Protein AF-0000000084575845 (afdb_homodimer)

Nearest PDB structures (foldseek):
  2ps7-assembly1_A  TM=8.280E-01  e=5.447E-09  Fusarium sporotrichioides
  2ps6-assembly1_B  TM=8.297E-01  e=8.644E-09  Fusarium sporotrichioides
  1kiz-assembly1_B  TM=8.311E-01  e=9.401E-09  Fusarium sporotrichioides
  3g4d-assembly2_B  TM=6.596E-01  e=9.038E-02  Gossypium arboreum
  6a1i-assembly1_A  TM=6.241E-01  e=1.212E-01  Santalum album

Radius of gyration: 26.0 Å; Cα contacts (8 Å, |Δi|>4): 800; chains: 2; bounding box: 95×73×71 Å

Structure (mmCIF, N/CA/C/O backbone):
data_AF-0000000084575845-model_v1
#
loop_
_entity.id
_entity.type
_entity.pdbx_description
1 polymer 'Terpene synthase'
#
loop_
_atom_site.group_PDB
_atom_site.id
_atom_site.type_symbol
_atom_site.label_atom_id
_atom_site.label_alt_id
_atom_site.label_comp_id
_atom_site.label_asym_id
_atom_site.label_entity_id
_atom_site.label_seq_id
_atom_site.pdbx_PDB_ins_code
_atom_site.Cartn_x
_atom_site.Cartn_y
_atom_site.Cartn_z
_atom_site.occupancy
_atom_site.B_iso_or_equiv
_atom_site.auth_seq_id
_atom_site.auth_comp_id
_atom_site.auth_asym_id
_atom_site.auth_atom_id
_atom_site.pdbx_PDB_model_num
ATOM 1 N N . MET A 1 1 ? -51.906 19.625 -26.125 1 21.27 1 MET A N 1
ATOM 2 C CA . MET A 1 1 ? -51.688 18.188 -26.094 1 21.27 1 MET A CA 1
ATOM 3 C C . MET A 1 1 ? -50.219 17.859 -26.172 1 21.27 1 MET A C 1
ATOM 5 O O . MET A 1 1 ? -49.625 17.891 -27.25 1 21.27 1 MET A O 1
ATOM 9 N N . LEU A 1 2 ? -49.375 18.266 -25.312 1 26.91 2 LEU A N 1
ATOM 10 C CA . LEU A 1 2 ? -47.906 18.25 -25.359 1 26.91 2 LEU A CA 1
ATOM 11 C C . LEU A 1 2 ? -47.375 16.828 -25.234 1 26.91 2 LEU A C 1
ATOM 13 O O . LEU A 1 2 ? -47.719 16.109 -24.297 1 26.91 2 LEU A O 1
ATOM 17 N N . ILE A 1 3 ? -46.875 16.125 -26.312 1 23.7 3 ILE A N 1
ATOM 18 C CA . ILE A 1 3 ? -46.438 14.734 -26.469 1 23.7 3 ILE A CA 1
ATOM 19 C C . ILE A 1 3 ? -45.188 14.477 -25.656 1 23.7 3 ILE A C 1
ATOM 21 O O . ILE A 1 3 ? -44.156 15.133 -25.844 1 23.7 3 ILE A O 1
ATOM 25 N N . GLU A 1 4 ? -45.25 14.008 -24.438 1 23.95 4 GLU A N 1
ATOM 26 C CA . GLU A 1 4 ? -44.25 13.641 -23.406 1 23.95 4 GLU A CA 1
ATOM 27 C C . GLU A 1 4 ? -43.375 12.492 -23.891 1 23.95 4 GLU A C 1
ATOM 29 O O . GLU A 1 4 ? -43.844 11.367 -24.047 1 23.95 4 GLU A O 1
ATOM 34 N N . HIS A 1 5 ? -42.438 12.758 -24.734 1 22.98 5 HIS A N 1
ATOM 35 C CA . HIS A 1 5 ? -41.594 11.68 -25.25 1 22.98 5 HIS A CA 1
ATOM 36 C C . HIS A 1 5 ? -40.719 11.078 -24.141 1 22.98 5 HIS A C 1
ATOM 38 O O . HIS A 1 5 ? -39.906 11.773 -23.547 1 22.98 5 HIS A O 1
ATOM 44 N N . ARG A 1 6 ? -41.25 10.039 -23.469 1 22.55 6 ARG A N 1
ATOM 45 C CA . ARG A 1 6 ? -40.594 9.164 -22.484 1 22.55 6 ARG A CA 1
ATOM 46 C C . ARG A 1 6 ? -39.375 8.484 -23.094 1 22.55 6 ARG A C 1
ATOM 48 O O . ARG A 1 6 ? -39.5 7.68 -24.016 1 22.55 6 ARG A O 1
ATOM 55 N N . ILE A 1 7 ? -38.219 9.117 -23.125 1 24.31 7 ILE A N 1
ATOM 56 C CA . ILE A 1 7 ? -37.031 8.438 -23.656 1 24.31 7 ILE A CA 1
ATOM 57 C C . ILE A 1 7 ? -36.688 7.246 -22.75 1 24.31 7 ILE A C 1
ATOM 59 O O . ILE A 1 7 ? -36.469 7.414 -21.562 1 24.31 7 ILE A O 1
ATOM 63 N N . THR A 1 8 ? -37.125 6.023 -23.078 1 22.44 8 THR A N 1
ATOM 64 C CA . THR A 1 8 ? -36.844 4.746 -22.422 1 22.44 8 THR A CA 1
ATOM 65 C C . THR A 1 8 ? -35.344 4.449 -22.391 1 22.44 8 THR A C 1
ATOM 67 O O . THR A 1 8 ? -34.719 4.336 -23.438 1 22.44 8 THR A O 1
ATOM 70 N N . VAL A 1 9 ? -34.719 4.883 -21.469 1 24.97 9 VAL A N 1
ATOM 71 C CA . VAL A 1 9 ? -33.281 4.559 -21.266 1 24.97 9 VAL A CA 1
ATOM 72 C C . VAL A 1 9 ? -33.125 3.041 -21.266 1 24.97 9 VAL A C 1
ATOM 74 O O . VAL A 1 9 ? -33.688 2.346 -20.422 1 24.97 9 VAL A O 1
ATOM 77 N N . SER A 1 10 ? -32.812 2.426 -22.359 1 24.48 10 SER A N 1
ATOM 78 C CA 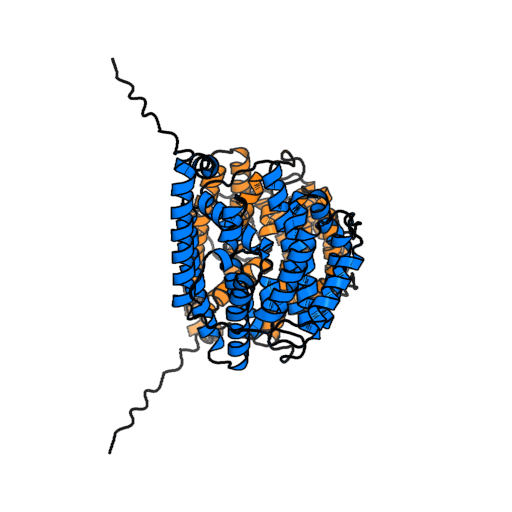. SER A 1 10 ? -32.594 0.998 -22.547 1 24.48 10 SER A CA 1
ATOM 79 C C . SER A 1 10 ? -31.516 0.478 -21.578 1 24.48 10 SER A C 1
ATOM 81 O O . SER A 1 10 ? -30.5 1.125 -21.375 1 24.48 10 SER A O 1
ATOM 83 N N . ALA A 1 11 ? -31.812 -0.427 -20.703 1 27.47 11 ALA A N 1
ATOM 84 C CA . ALA A 1 11 ? -31.047 -1.229 -19.75 1 27.47 11 ALA A CA 1
ATOM 85 C C . ALA A 1 11 ? -29.766 -1.753 -20.375 1 27.47 11 ALA A C 1
ATOM 87 O O . ALA A 1 11 ? -29.781 -2.234 -21.516 1 27.47 11 ALA A O 1
ATOM 88 N N . ALA A 1 12 ? -28.719 -1.234 -19.969 1 28.98 12 ALA A N 1
ATOM 89 C CA . ALA A 1 12 ? -27.422 -1.771 -20.406 1 28.98 12 ALA A CA 1
ATOM 90 C C . ALA A 1 12 ? -27.469 -3.293 -20.516 1 28.98 12 ALA A C 1
ATOM 92 O O . ALA A 1 12 ? -28.047 -3.963 -19.656 1 28.98 12 ALA A O 1
ATOM 93 N N . PRO A 1 13 ? -27.219 -3.959 -21.594 1 27.97 13 PRO A N 1
ATOM 94 C CA . PRO A 1 13 ? -27.344 -5.414 -21.719 1 27.97 13 PRO A CA 1
ATOM 95 C C . PRO A 1 13 ? -26.594 -6.164 -20.625 1 27.97 13 PRO A C 1
ATOM 97 O O . PRO A 1 13 ? -25.594 -5.668 -20.094 1 27.97 13 PRO A O 1
ATOM 100 N N . ASP A 1 14 ? -27.25 -6.98 -19.797 1 29.98 14 ASP A N 1
ATOM 101 C CA . ASP A 1 14 ? -26.859 -7.93 -18.75 1 29.98 14 ASP A CA 1
ATOM 102 C C . ASP A 1 14 ? -25.672 -8.781 -19.203 1 29.98 14 ASP A C 1
ATOM 104 O O . ASP A 1 14 ? -25.859 -9.859 -19.766 1 29.98 14 ASP A O 1
ATOM 108 N N . ILE A 1 15 ? -24.672 -8.211 -19.578 1 31.53 15 ILE A N 1
ATOM 109 C CA . ILE A 1 15 ? -23.531 -8.953 -20.094 1 31.53 15 ILE A CA 1
ATOM 110 C C . ILE A 1 15 ? -23 -9.898 -19.031 1 31.53 15 ILE A C 1
ATOM 112 O O . ILE A 1 15 ? -22.125 -10.727 -19.297 1 31.53 15 ILE A O 1
ATOM 116 N N . GLY A 1 16 ? -23.266 -9.688 -17.797 1 33.84 16 GLY A N 1
ATOM 117 C CA . GLY A 1 16 ? -22.953 -10.719 -16.812 1 33.84 16 GLY A CA 1
ATOM 118 C C . GLY A 1 16 ? -23.562 -12.062 -17.141 1 33.84 16 GLY A C 1
ATOM 119 O O . GLY A 1 16 ? -23.062 -13.102 -16.703 1 33.84 16 GLY A O 1
ATOM 120 N N . HIS A 1 17 ? -24.797 -12.094 -17.641 1 34.5 17 HIS A N 1
ATOM 121 C CA . HIS A 1 17 ? -25.562 -13.273 -18.016 1 34.5 17 HIS A CA 1
ATOM 122 C C . HIS A 1 17 ? -24.938 -13.992 -19.203 1 34.5 17 HIS A C 1
ATOM 124 O O . HIS A 1 17 ? -25.281 -15.133 -19.5 1 34.5 17 HIS A O 1
ATOM 130 N N . ASP A 1 18 ? -24.188 -13.336 -19.922 1 34.91 18 ASP A N 1
ATOM 131 C CA . ASP A 1 18 ? -23.781 -14 -21.141 1 34.91 18 ASP A CA 1
ATOM 132 C C . ASP A 1 18 ? -22.688 -15.031 -20.875 1 34.91 18 ASP A C 1
ATOM 134 O O . ASP A 1 18 ? -22.578 -16.031 -21.578 1 34.91 18 ASP A O 1
ATOM 138 N N . LEU A 1 19 ? -21.859 -14.82 -19.906 1 34.5 19 LEU A N 1
ATOM 139 C CA . LEU A 1 19 ? -20.906 -15.891 -19.656 1 34.5 19 LEU A CA 1
ATOM 140 C C . LEU A 1 19 ? -21.562 -17.047 -18.906 1 34.5 19 LEU A C 1
ATOM 142 O O . LEU A 1 19 ? -20.969 -18.109 -18.734 1 34.5 19 LEU A O 1
ATOM 146 N N . VAL A 1 20 ? -22.609 -16.891 -18.141 1 36.12 20 VAL A N 1
ATOM 147 C CA . VAL A 1 20 ? -23.406 -17.969 -17.562 1 36.12 20 VAL A CA 1
ATOM 148 C C . VAL A 1 20 ? -24.031 -18.812 -18.688 1 36.12 20 VAL A C 1
ATOM 150 O O . VAL A 1 20 ? -24.391 -19.969 -18.469 1 36.12 20 VAL A O 1
ATOM 153 N N . SER A 1 21 ? -24.438 -18.125 -19.641 1 37.06 21 SER A N 1
ATOM 154 C CA . SER A 1 21 ? -25.141 -18.875 -20.672 1 37.06 21 SER A CA 1
ATOM 155 C C . SER A 1 21 ? -24.203 -19.781 -21.438 1 37.06 21 SER A C 1
ATOM 157 O O . SER A 1 21 ? -24.547 -20.266 -22.531 1 37.06 21 SER A O 1
ATOM 159 N N . LEU A 1 22 ? -23.016 -19.844 -21.062 1 38.06 22 LEU A N 1
ATOM 160 C CA . LEU A 1 22 ? -22.125 -20.688 -21.828 1 38.06 22 LEU A CA 1
ATOM 161 C C . LEU A 1 22 ? -22.594 -22.141 -21.781 1 38.06 22 LEU A C 1
ATOM 163 O O . LEU A 1 22 ? -21.969 -23.016 -22.375 1 38.06 22 LEU A O 1
ATOM 167 N N . ARG A 1 23 ? -23.422 -22.438 -20.891 1 35.62 23 ARG A N 1
ATOM 168 C CA . ARG A 1 23 ? -23.906 -23.812 -20.875 1 35.62 23 ARG A CA 1
ATOM 169 C C . ARG A 1 23 ? -24.891 -24.047 -22.016 1 35.62 23 ARG A C 1
ATOM 171 O O . ARG A 1 23 ? -25.406 -25.156 -22.156 1 35.62 23 ARG A O 1
ATOM 178 N N . ASN A 1 24 ? -25.422 -23 -22.484 1 35.75 24 ASN A N 1
ATOM 179 C CA . ASN A 1 24 ? -26.312 -23.266 -23.609 1 35.75 24 ASN A CA 1
ATOM 180 C C . ASN A 1 24 ? -25.531 -23.5 -24.906 1 35.75 24 ASN A C 1
ATOM 182 O O . ASN A 1 24 ? -24.438 -22.969 -25.062 1 35.75 24 ASN A O 1
ATOM 186 N N . PRO A 1 25 ? -25.922 -24.297 -25.828 1 44.47 25 PRO A N 1
ATOM 187 C CA . PRO A 1 25 ? -25.266 -24.547 -27.109 1 44.47 25 PRO A CA 1
ATOM 188 C C . PRO A 1 25 ? -24.625 -23.297 -27.703 1 44.47 25 PRO A C 1
ATOM 190 O O . PRO A 1 25 ? -23.578 -23.391 -28.344 1 44.47 25 PRO A O 1
ATOM 193 N N . GLY A 1 26 ? -25.125 -22.141 -27.812 1 44.75 26 GLY A N 1
ATOM 194 C CA . GLY A 1 26 ? -24.609 -20.812 -28.109 1 44.75 26 GLY A CA 1
ATOM 195 C C . GLY A 1 26 ? -23.516 -20.375 -27.172 1 44.75 26 GLY A C 1
ATOM 196 O O . GLY A 1 26 ? -22.656 -19.562 -27.547 1 44.75 26 GLY A O 1
ATOM 197 N N . GLY A 1 27 ? -23.391 -20.906 -26.047 1 49.5 27 GLY A N 1
ATOM 198 C CA . GLY A 1 27 ? -22.422 -20.719 -24.984 1 49.5 27 GLY A CA 1
ATOM 199 C C . GLY A 1 27 ? -21.062 -21.312 -25.297 1 49.5 27 GLY A C 1
ATOM 200 O O . GLY A 1 27 ? -20.031 -20.734 -24.953 1 49.5 27 GLY A O 1
ATOM 201 N N . VAL A 1 28 ? -21.125 -22.484 -26.047 1 53.72 28 VAL A N 1
ATOM 202 C CA . VAL A 1 28 ? -19.906 -23.172 -26.422 1 53.72 28 VAL A CA 1
ATOM 203 C C . VAL A 1 28 ? -19.141 -22.344 -27.453 1 53.72 28 VAL A C 1
ATOM 205 O O . VAL A 1 28 ? -17.906 -22.219 -27.375 1 53.72 28 VAL A O 1
ATOM 208 N N . ILE A 1 29 ? -19.844 -21.812 -28.531 1 49.56 29 ILE A N 1
ATOM 209 C CA . ILE A 1 29 ? -19.188 -20.984 -29.547 1 49.56 29 ILE A CA 1
ATOM 210 C C . ILE A 1 29 ? -18.578 -19.75 -28.891 1 49.56 29 ILE A C 1
ATOM 212 O O . ILE A 1 29 ? -17.453 -19.359 -29.219 1 49.56 29 ILE A O 1
ATOM 216 N N . GLN A 1 30 ? -19.25 -19.219 -27.969 1 65 30 GLN A N 1
ATOM 217 C CA . GLN A 1 30 ? -18.766 -18.031 -27.297 1 65 30 GLN A CA 1
ATOM 218 C C . GLN A 1 30 ? -17.547 -18.344 -26.422 1 65 30 GLN A C 1
ATOM 220 O O . GLN A 1 30 ? -16.578 -17.578 -26.391 1 65 30 GLN A O 1
ATOM 225 N N . ARG A 1 31 ? -17.516 -19.609 -26.016 1 72.81 31 ARG A N 1
ATOM 226 C CA . ARG A 1 31 ? -16.375 -20.031 -25.203 1 72.81 31 ARG A CA 1
ATOM 227 C C . ARG A 1 31 ? -15.148 -20.281 -26.078 1 72.81 31 ARG A C 1
ATOM 229 O O . ARG A 1 31 ? -14.039 -19.875 -25.703 1 72.81 31 ARG A O 1
ATOM 236 N N . SER A 1 32 ? -15.438 -20.969 -27.219 1 76.81 32 SER A N 1
ATOM 237 C CA . SER A 1 32 ? -14.312 -21.25 -28.109 1 76.81 32 SER A CA 1
ATOM 238 C C . SER A 1 32 ? -13.68 -19.969 -28.625 1 76.81 32 SER A C 1
ATOM 240 O O . SER A 1 32 ? -12.453 -19.859 -28.734 1 76.81 32 SER A O 1
ATOM 242 N N . ARG A 1 33 ? -14.469 -19 -28.953 1 80.31 33 ARG A N 1
ATOM 243 C CA . ARG A 1 33 ? -13.961 -17.719 -29.422 1 80.31 33 ARG A CA 1
ATOM 244 C C . ARG A 1 33 ? -13.195 -17 -28.312 1 80.31 33 ARG A C 1
ATOM 246 O O . ARG A 1 33 ? -12.133 -16.422 -28.562 1 80.31 33 ARG A O 1
ATOM 253 N N . LEU A 1 34 ? -13.703 -17.109 -27.203 1 83.5 34 LEU A N 1
ATOM 254 C CA . LEU A 1 34 ? -13.062 -16.469 -26.062 1 83.5 34 LEU A CA 1
ATOM 255 C C . LEU A 1 34 ? -11.703 -17.109 -25.781 1 83.5 34 LEU A C 1
ATOM 257 O O . LEU A 1 34 ? -10.727 -16.406 -25.516 1 83.5 34 LEU A O 1
ATOM 261 N N . LEU A 1 35 ? -11.68 -18.391 -25.953 1 86.62 35 LEU A N 1
ATOM 262 C CA . LEU A 1 35 ? -10.43 -19.109 -25.734 1 86.62 35 LEU A CA 1
ATOM 263 C C . LEU A 1 35 ? -9.398 -18.75 -26.797 1 86.62 35 LEU A C 1
ATOM 265 O O . LEU A 1 35 ? -8.219 -18.578 -26.484 1 86.62 35 LEU A O 1
ATOM 269 N N . SER A 1 36 ? -9.883 -18.656 -27.984 1 89.62 36 SER A N 1
ATOM 270 C CA . SER A 1 36 ? -8.992 -18.281 -29.062 1 89.62 36 SER A CA 1
ATOM 271 C C . SER A 1 36 ? -8.453 -16.875 -28.875 1 89.62 36 SER A C 1
ATOM 273 O O . SER A 1 36 ? -7.281 -16.609 -29.156 1 89.62 36 SER A O 1
ATOM 275 N N . GLU A 1 37 ? -9.234 -16.031 -28.438 1 91.25 37 GLU A N 1
ATOM 276 C CA . GLU A 1 37 ? -8.812 -14.648 -28.219 1 91.25 37 GLU A CA 1
ATOM 277 C C . GLU A 1 37 ? -7.797 -14.555 -27.078 1 91.25 37 GLU A C 1
ATOM 279 O O . GLU A 1 37 ? -6.801 -13.836 -27.188 1 91.25 37 GLU A O 1
ATOM 284 N N . ILE A 1 38 ? -8.031 -15.234 -26.047 1 92.06 38 ILE A N 1
ATOM 285 C CA . ILE A 1 38 ? -7.117 -15.242 -24.922 1 92.06 38 ILE A CA 1
ATOM 286 C C . ILE A 1 38 ? -5.77 -15.82 -25.344 1 92.06 38 ILE A C 1
ATOM 288 O O . ILE A 1 38 ? -4.715 -15.289 -24.984 1 92.06 38 ILE A O 1
ATOM 292 N N . LYS A 1 39 ? -5.871 -16.922 -26.062 1 93.69 39 LYS A N 1
ATOM 293 C CA . LYS A 1 39 ? -4.641 -17.531 -26.562 1 93.69 39 LYS A CA 1
ATOM 294 C C . LYS A 1 39 ? -3.842 -16.531 -27.391 1 93.69 39 LYS A C 1
ATOM 296 O O . LYS A 1 39 ? -2.623 -16.422 -27.25 1 93.69 39 LYS A O 1
ATOM 301 N N . GLU A 1 40 ? -4.473 -15.828 -28.234 1 94.94 40 GLU A N 1
ATOM 302 C CA . GLU A 1 40 ? -3.818 -14.844 -29.094 1 94.94 40 GLU A CA 1
ATOM 303 C C . GLU A 1 40 ? -3.191 -13.719 -28.266 1 94.94 40 GLU A C 1
ATOM 305 O O . GLU A 1 40 ? -2.078 -13.281 -28.547 1 94.94 40 GLU A O 1
ATOM 310 N N . ILE A 1 41 ? -3.914 -13.242 -27.266 1 94.88 41 ILE A N 1
ATOM 311 C CA . ILE A 1 41 ? -3.412 -12.18 -26.406 1 94.88 41 ILE A CA 1
ATOM 312 C C . ILE A 1 41 ? -2.152 -12.648 -25.688 1 94.88 41 ILE A C 1
ATOM 314 O O . ILE A 1 41 ? -1.145 -11.945 -25.656 1 94.88 41 ILE A O 1
ATOM 318 N N . PHE A 1 42 ? -2.199 -13.883 -25.156 1 95.31 42 PHE A N 1
ATOM 319 C CA . PHE A 1 42 ? -1.07 -14.422 -24.406 1 95.31 42 PHE A CA 1
ATOM 320 C C . PHE A 1 42 ? 0.115 -14.688 -25.328 1 95.31 42 PHE A C 1
ATOM 322 O O . PHE A 1 42 ? 1.261 -14.414 -24.969 1 95.31 42 PHE A O 1
ATOM 329 N N . GLN A 1 43 ? -0.196 -15.18 -26.531 1 95.62 43 GLN A N 1
ATOM 330 C CA . GLN A 1 43 ? 0.867 -15.422 -27.5 1 95.62 43 GLN A CA 1
ATOM 331 C C . GLN A 1 43 ? 1.561 -14.125 -27.891 1 95.62 43 GLN A C 1
ATOM 333 O O . GLN A 1 43 ? 2.787 -14.07 -28 1 95.62 43 GLN A O 1
ATOM 338 N N . THR A 1 44 ? 0.796 -13.133 -28.125 1 94.81 44 THR A N 1
ATOM 339 C CA . THR A 1 44 ? 1.335 -11.82 -28.469 1 94.81 44 THR A CA 1
ATOM 340 C C . THR A 1 44 ? 2.186 -11.273 -27.328 1 94.81 44 THR A C 1
ATOM 342 O O . THR A 1 44 ? 3.26 -10.711 -27.562 1 94.81 44 THR A O 1
ATOM 345 N N . PHE A 1 45 ? 1.71 -11.422 -26.172 1 96.06 45 PHE A N 1
ATOM 346 C CA . PHE A 1 45 ? 2.451 -10.961 -25 1 96.06 45 PHE A CA 1
ATOM 347 C C . PHE A 1 45 ? 3.814 -11.641 -24.922 1 96.06 45 PHE A C 1
ATOM 349 O O . PHE A 1 45 ? 4.836 -10.969 -24.766 1 96.06 45 PHE A O 1
ATOM 356 N N . LEU A 1 46 ? 3.82 -12.922 -25.062 1 96.56 46 LEU A N 1
ATOM 357 C CA . LEU A 1 46 ? 5.062 -13.672 -24.953 1 96.56 46 LEU A CA 1
ATOM 358 C C . LEU A 1 46 ? 6.031 -13.297 -26.062 1 96.56 46 LEU A C 1
ATOM 360 O O . LEU A 1 46 ? 7.234 -13.172 -25.828 1 96.56 46 LEU A O 1
ATOM 364 N N . THR A 1 47 ? 5.492 -13.094 -27.219 1 96.56 47 THR A N 1
ATOM 365 C CA . THR A 1 47 ? 6.316 -12.711 -28.359 1 96.56 47 THR A CA 1
ATOM 366 C C . THR A 1 47 ? 6.922 -11.328 -28.156 1 96.56 47 THR A C 1
ATOM 368 O O . THR A 1 47 ? 8.133 -11.141 -28.312 1 96.56 47 THR A O 1
ATOM 371 N N . ARG A 1 48 ? 6.082 -10.406 -27.75 1 96 48 ARG A N 1
ATOM 372 C CA . ARG A 1 48 ? 6.535 -9.023 -27.594 1 96 48 ARG A CA 1
ATOM 373 C C . ARG A 1 48 ? 7.426 -8.867 -26.375 1 96 48 ARG A C 1
ATOM 375 O O . ARG A 1 48 ? 8.266 -7.965 -26.312 1 96 48 ARG A O 1
ATOM 382 N N . LEU A 1 49 ? 7.258 -9.758 -25.422 1 95.88 49 LEU A N 1
ATOM 383 C CA . LEU A 1 49 ? 8.133 -9.797 -24.25 1 95.88 49 LEU A CA 1
ATOM 384 C C . LEU A 1 49 ? 9.492 -10.383 -24.609 1 95.88 49 LEU A C 1
ATOM 386 O O . LEU A 1 49 ? 10.445 -10.266 -23.844 1 95.88 49 LEU A O 1
ATOM 390 N N . ASP A 1 50 ? 9.609 -10.984 -25.797 1 94.5 50 ASP A N 1
ATOM 391 C CA . ASP A 1 50 ? 10.781 -11.773 -26.172 1 94.5 50 ASP A CA 1
ATOM 392 C C . ASP A 1 50 ? 11.094 -12.828 -25.109 1 94.5 50 ASP A C 1
ATOM 394 O O . ASP A 1 50 ? 12.211 -12.891 -24.594 1 94.5 50 ASP A O 1
ATOM 398 N N . TYR A 1 51 ? 10.047 -13.484 -24.766 1 95.62 51 TYR A N 1
ATOM 399 C CA . TYR A 1 51 ? 10.164 -14.484 -23.703 1 95.62 51 TYR A CA 1
ATOM 400 C C . TYR A 1 51 ? 11.031 -15.656 -24.156 1 95.62 51 TYR A C 1
ATOM 402 O O . TYR A 1 51 ? 10.781 -16.25 -25.203 1 95.62 51 TYR A O 1
ATOM 410 N N . ARG A 1 52 ? 12 -15.906 -23.391 1 91.5 52 ARG A N 1
ATOM 411 C CA . ARG A 1 52 ? 12.844 -17.094 -23.5 1 91.5 52 ARG A CA 1
ATOM 412 C C . ARG A 1 52 ? 12.758 -17.938 -22.25 1 91.5 52 ARG A C 1
ATOM 414 O O . ARG A 1 52 ? 13.188 -17.516 -21.172 1 91.5 52 ARG A O 1
ATOM 421 N N . PRO A 1 53 ? 12.234 -19.109 -22.406 1 91.81 53 PRO A N 1
ATOM 422 C CA . PRO A 1 53 ? 12.047 -19.938 -21.203 1 91.81 53 PRO A CA 1
ATOM 423 C C . PRO A 1 53 ? 13.367 -20.234 -20.484 1 91.81 53 PRO A C 1
ATOM 425 O O . PRO A 1 53 ? 14.305 -20.734 -21.109 1 91.81 53 PRO A O 1
ATOM 428 N N . PRO A 1 54 ? 13.391 -19.953 -19.219 1 93.62 54 PRO A N 1
ATOM 429 C CA . PRO A 1 54 ? 14.586 -20.297 -18.438 1 93.62 54 PRO A CA 1
ATOM 430 C C . PRO A 1 54 ? 14.789 -21.797 -18.312 1 93.62 54 PRO A C 1
ATOM 432 O O . PRO A 1 54 ? 15.922 -22.25 -18.125 1 93.62 54 PRO A O 1
ATOM 435 N N . ARG A 1 55 ? 13.727 -22.578 -18.406 1 93.56 55 ARG A N 1
ATOM 436 C CA . ARG A 1 55 ? 13.758 -24.047 -18.312 1 93.56 55 ARG A CA 1
ATOM 437 C C . ARG A 1 55 ? 14.406 -24.5 -17.016 1 93.56 55 ARG A C 1
ATOM 439 O O . ARG A 1 55 ? 15.328 -25.312 -17.031 1 93.56 55 ARG A O 1
ATOM 446 N N . THR A 1 56 ? 14.023 -23.922 -15.953 1 94.5 56 THR A N 1
ATOM 447 C CA . THR A 1 56 ? 14.555 -24.281 -14.641 1 94.5 56 THR A CA 1
ATOM 448 C C . THR A 1 56 ? 14.125 -25.688 -14.242 1 94.5 56 THR A C 1
ATOM 450 O O . THR A 1 56 ? 13.016 -26.125 -14.57 1 94.5 56 THR A O 1
ATOM 453 N N . ALA A 1 57 ? 14.953 -26.391 -13.578 1 93.62 57 ALA A N 1
ATOM 454 C CA . ALA A 1 57 ? 14.703 -27.766 -13.188 1 93.62 57 ALA A CA 1
ATOM 455 C C . ALA A 1 57 ? 13.891 -27.844 -11.898 1 93.62 57 ALA A C 1
ATOM 457 O O . ALA A 1 57 ? 13.977 -26.938 -11.055 1 93.62 57 ALA A O 1
ATOM 458 N N . ALA A 1 58 ? 13.164 -28.906 -11.828 1 94.69 58 ALA A N 1
ATOM 459 C CA . ALA A 1 58 ? 12.523 -29.219 -10.555 1 94.69 58 ALA A CA 1
ATOM 460 C C . ALA A 1 58 ? 13.547 -29.609 -9.5 1 94.69 58 ALA A C 1
ATOM 462 O O . ALA A 1 58 ? 14.555 -30.25 -9.812 1 94.69 58 ALA A O 1
ATOM 463 N N . ASN A 1 59 ? 13.328 -29.219 -8.312 1 97.12 59 ASN A N 1
ATOM 464 C CA . ASN A 1 59 ? 14.195 -29.547 -7.184 1 97.12 59 ASN A CA 1
ATOM 465 C C . ASN A 1 59 ? 13.531 -30.562 -6.254 1 97.12 59 ASN A C 1
ATOM 467 O O . ASN A 1 59 ? 12.664 -30.203 -5.453 1 97.12 59 ASN A O 1
ATOM 471 N N . ALA A 1 60 ? 13.992 -31.781 -6.289 1 97.06 60 ALA A N 1
ATOM 472 C CA . ALA A 1 60 ? 13.375 -32.875 -5.551 1 97.06 60 ALA A CA 1
ATOM 473 C C . ALA A 1 60 ? 13.43 -32.625 -4.047 1 97.06 60 ALA A C 1
ATOM 475 O O . ALA A 1 60 ? 12.484 -32.938 -3.324 1 97.06 60 ALA A O 1
ATOM 476 N N . GLN A 1 61 ? 14.523 -32.125 -3.582 1 98.06 61 GLN A N 1
ATOM 477 C CA . GLN A 1 61 ? 14.656 -31.828 -2.158 1 98.06 61 GLN A CA 1
ATOM 478 C C . GLN A 1 61 ? 13.648 -30.781 -1.709 1 98.06 61 GLN A C 1
ATOM 480 O O . GLN A 1 61 ? 13.008 -30.938 -0.666 1 98.06 61 GLN A O 1
ATOM 485 N N . LEU A 1 62 ? 13.508 -29.719 -2.449 1 98.38 62 LEU A N 1
ATOM 486 C CA . LEU A 1 62 ? 12.547 -28.672 -2.154 1 98.38 62 LEU A CA 1
ATOM 487 C C . LEU A 1 62 ? 11.133 -29.234 -2.086 1 98.38 62 LEU A C 1
ATOM 489 O O . LEU A 1 62 ? 10.391 -28.938 -1.143 1 98.38 62 LEU A O 1
ATOM 493 N N . ARG A 1 63 ? 10.742 -30.031 -3.051 1 97.56 63 ARG A N 1
ATOM 494 C CA . ARG A 1 63 ? 9.398 -30.578 -3.137 1 97.56 63 ARG A CA 1
ATOM 495 C C . ARG A 1 63 ? 9.125 -31.531 -1.977 1 97.56 63 ARG A C 1
ATOM 497 O O . ARG A 1 63 ? 8.008 -31.578 -1.449 1 97.56 63 ARG A O 1
ATOM 504 N N . ALA A 1 64 ? 10.109 -32.25 -1.58 1 97.94 64 ALA A N 1
ATOM 505 C CA . ALA A 1 64 ? 9.961 -33.156 -0.43 1 97.94 64 ALA A CA 1
ATOM 506 C C . ALA A 1 64 ? 9.742 -32.344 0.853 1 97.94 64 ALA A C 1
ATOM 508 O O . ALA A 1 64 ? 8.898 -32.719 1.68 1 97.94 64 ALA A O 1
ATOM 509 N N . GLU A 1 65 ? 10.461 -31.312 1.043 1 97.88 65 GLU A N 1
ATOM 510 C CA . GLU A 1 65 ? 10.359 -30.5 2.258 1 97.88 65 GLU A CA 1
ATOM 511 C C . GLU A 1 65 ? 9.023 -29.766 2.312 1 97.88 65 GLU A C 1
ATOM 513 O O . GLU A 1 65 ? 8.422 -29.641 3.379 1 97.88 65 GLU A O 1
ATOM 518 N N . ILE A 1 66 ? 8.555 -29.219 1.217 1 97.56 66 ILE A N 1
ATOM 519 C CA . ILE A 1 66 ? 7.266 -28.547 1.165 1 97.56 66 ILE A CA 1
ATOM 520 C C . ILE A 1 66 ? 6.141 -29.547 1.399 1 97.56 66 ILE A C 1
ATOM 522 O O . ILE A 1 66 ? 5.156 -29.25 2.078 1 97.56 66 ILE A O 1
ATOM 526 N N . THR A 1 67 ? 6.297 -30.766 0.804 1 96.31 67 THR A N 1
ATOM 527 C CA . THR A 1 67 ? 5.328 -31.828 1.06 1 96.31 67 THR A CA 1
ATOM 528 C C . THR A 1 67 ? 5.258 -32.156 2.551 1 96.31 67 THR A C 1
ATOM 530 O O . THR A 1 67 ? 4.172 -32.281 3.109 1 96.31 67 THR A O 1
ATOM 533 N N . ALA A 1 68 ? 6.371 -32.219 3.158 1 95.62 68 ALA A N 1
ATOM 534 C CA . ALA A 1 68 ? 6.43 -32.5 4.594 1 95.62 68 ALA A CA 1
ATOM 535 C C . ALA A 1 68 ? 5.746 -31.391 5.387 1 95.62 68 ALA A C 1
ATOM 537 O O . ALA A 1 68 ? 5.082 -31.656 6.391 1 95.62 68 ALA A O 1
ATOM 538 N N . GLU A 1 69 ? 5.934 -30.172 5.016 1 94.12 69 GLU A N 1
ATOM 539 C CA . GLU A 1 69 ? 5.27 -29.047 5.656 1 94.12 69 GLU A CA 1
ATOM 540 C C . GLU A 1 69 ? 3.752 -29.172 5.578 1 94.12 69 GLU A C 1
ATOM 542 O O . GLU A 1 69 ? 3.053 -28.984 6.578 1 94.12 69 GLU A O 1
ATOM 547 N N . VAL A 1 70 ? 3.23 -29.484 4.453 1 93.62 70 VAL A N 1
ATOM 548 C CA . VAL A 1 70 ? 1.789 -29.609 4.27 1 93.62 70 VAL A CA 1
ATOM 549 C C . VAL A 1 70 ? 1.259 -30.781 5.105 1 93.62 70 VAL A C 1
ATOM 551 O O . VAL A 1 70 ? 0.189 -30.688 5.711 1 93.62 70 VAL A O 1
ATOM 554 N N . GLU A 1 71 ? 1.996 -31.828 5.113 1 91.25 71 GLU A N 1
ATOM 555 C CA . GLU A 1 71 ? 1.603 -33 5.914 1 91.25 71 GLU A CA 1
ATOM 556 C C . GLU A 1 71 ? 1.522 -32.625 7.395 1 91.25 71 GLU A C 1
ATOM 558 O O . GLU A 1 71 ? 0.659 -33.125 8.117 1 91.25 71 GLU A O 1
ATOM 563 N N . SER A 1 72 ? 2.336 -31.766 7.809 1 90.94 72 SER A N 1
ATOM 564 C CA . SER A 1 72 ? 2.385 -31.359 9.211 1 90.94 72 SER A CA 1
ATOM 565 C C . SER A 1 72 ? 1.174 -30.516 9.594 1 90.94 72 SER A C 1
ATOM 567 O O . SER A 1 72 ? 0.882 -30.344 10.773 1 90.94 72 SER A O 1
ATOM 569 N N . TRP A 1 73 ? 0.511 -29.922 8.555 1 86.38 73 TRP A N 1
ATOM 570 C CA . TRP A 1 73 ? -0.698 -29.156 8.828 1 86.38 73 TRP A CA 1
ATOM 571 C C . TRP A 1 73 ? -1.771 -30.031 9.461 1 86.38 73 TRP A C 1
ATOM 573 O O . TRP A 1 73 ? -2.656 -29.547 10.164 1 86.38 73 TRP A O 1
ATOM 583 N N . ASN A 1 74 ? -1.667 -31.312 9.203 1 77.88 74 ASN A N 1
ATOM 584 C CA . ASN A 1 74 ? -2.672 -32.281 9.656 1 77.88 74 ASN A CA 1
ATOM 585 C C . ASN A 1 74 ? -4.086 -31.766 9.383 1 77.88 74 ASN A C 1
ATOM 587 O O . ASN A 1 74 ? -4.961 -31.859 10.25 1 77.88 74 ASN A O 1
ATOM 591 N N . ALA A 1 75 ? -4.102 -31.062 8.289 1 68.44 75 ALA A N 1
ATOM 592 C CA . ALA A 1 75 ? -5.398 -30.469 7.957 1 68.44 75 ALA A CA 1
ATOM 593 C C . ALA A 1 75 ? -6.277 -31.484 7.211 1 68.44 75 ALA A C 1
ATOM 595 O O . ALA A 1 75 ? -6.078 -31.719 6.016 1 68.44 75 ALA A O 1
ATOM 596 N N . LYS A 1 76 ? -7.141 -32.031 7.852 1 66.69 76 LYS A N 1
ATOM 597 C CA . LYS A 1 76 ? -8.016 -33.062 7.301 1 66.69 76 LYS A CA 1
ATOM 598 C C . LYS A 1 76 ? -8.992 -32.469 6.289 1 66.69 76 LYS A C 1
ATOM 600 O O . LYS A 1 76 ? -9.539 -33.188 5.453 1 66.69 76 LYS A O 1
ATOM 605 N N . LEU A 1 77 ? -9 -31.203 6.305 1 67.5 77 LEU A N 1
ATOM 606 C CA . LEU A 1 77 ? -10.047 -30.594 5.492 1 67.5 77 LEU A CA 1
ATOM 607 C C . LEU A 1 77 ? -9.523 -30.25 4.105 1 67.5 77 LEU A C 1
ATOM 609 O O . LEU A 1 77 ? -10.312 -29.953 3.197 1 67.5 77 LEU A O 1
ATOM 613 N N . LEU A 1 78 ? -8.32 -30.516 3.926 1 80.31 78 LEU A N 1
ATOM 614 C CA . LEU A 1 78 ? -7.805 -30.156 2.611 1 80.31 78 LEU A CA 1
ATOM 615 C C . LEU A 1 78 ? -7.875 -31.344 1.654 1 80.31 78 LEU A C 1
ATOM 617 O O . LEU A 1 78 ? -7.477 -32.469 2.008 1 80.31 78 LEU A O 1
ATOM 621 N N . THR A 1 79 ? -8.445 -31.156 0.491 1 83.5 79 THR A N 1
ATOM 622 C CA . THR A 1 79 ? -8.539 -32.188 -0.517 1 83.5 79 THR A CA 1
ATOM 623 C C . THR A 1 79 ? -7.16 -32.531 -1.09 1 83.5 79 THR A C 1
ATOM 625 O O . THR A 1 79 ? -6.297 -31.641 -1.182 1 83.5 79 THR A O 1
ATOM 628 N N . PRO A 1 80 ? -7.004 -33.75 -1.439 1 86.38 80 PRO A N 1
ATOM 629 C CA . PRO A 1 80 ? -5.734 -34.125 -2.066 1 86.38 80 PRO A CA 1
ATOM 630 C C . PRO A 1 80 ? -5.418 -33.281 -3.301 1 86.38 80 PRO A C 1
ATOM 632 O O . PRO A 1 80 ? -4.258 -32.906 -3.531 1 86.38 80 PRO A O 1
ATOM 635 N N . ALA A 1 81 ? -6.371 -32.969 -4.086 1 85.56 81 ALA A N 1
ATOM 636 C CA . ALA A 1 81 ? -6.176 -32.156 -5.285 1 85.56 81 ALA A CA 1
ATOM 637 C C . ALA A 1 81 ? -5.664 -30.781 -4.934 1 85.56 81 ALA A C 1
ATOM 639 O O . ALA A 1 81 ? -4.781 -30.234 -5.609 1 85.56 81 ALA A O 1
ATOM 640 N N . PHE A 1 82 ? -6.238 -30.25 -3.928 1 84.69 82 PHE A N 1
ATOM 641 C CA . PHE A 1 82 ? -5.789 -28.938 -3.463 1 84.69 82 PHE A CA 1
ATOM 642 C C . PHE A 1 82 ? -4.344 -29.016 -2.979 1 84.69 82 PHE A C 1
ATOM 644 O O . PHE A 1 82 ? -3.525 -28.156 -3.334 1 84.69 82 PHE A O 1
ATOM 651 N N . VAL A 1 83 ? -4.113 -30.031 -2.221 1 88.56 83 VAL A N 1
ATOM 652 C CA . VAL A 1 83 ? -2.787 -30.203 -1.638 1 88.56 83 VAL A CA 1
ATOM 653 C C . VAL A 1 83 ? -1.747 -30.344 -2.748 1 88.56 83 VAL A C 1
ATOM 655 O O . VAL A 1 83 ? -0.715 -29.656 -2.723 1 88.56 83 VAL A O 1
ATOM 658 N N . GLU A 1 84 ? -2.01 -31.125 -3.689 1 91.12 84 GLU A N 1
ATOM 659 C CA . GLU A 1 84 ? -1.092 -31.312 -4.809 1 91.12 84 GLU A CA 1
ATOM 660 C C . GLU A 1 84 ? -0.892 -30 -5.574 1 91.12 84 GLU A C 1
ATOM 662 O O . GLU A 1 84 ? 0.229 -29.672 -5.965 1 91.12 84 GLU A O 1
ATOM 667 N N . SER A 1 85 ? -1.916 -29.344 -5.754 1 90.56 85 SER A N 1
ATOM 668 C CA . SER A 1 85 ? -1.887 -28.094 -6.523 1 90.56 85 SER A CA 1
ATOM 669 C C . SER A 1 85 ? -1.038 -27.031 -5.828 1 90.56 85 SER A C 1
ATOM 671 O O . SER A 1 85 ? -0.232 -26.359 -6.473 1 90.56 85 SER A O 1
ATOM 673 N N . VAL A 1 86 ? -1.199 -26.906 -4.539 1 91.81 86 VAL A N 1
ATOM 674 C CA . VAL A 1 86 ? -0.503 -25.828 -3.828 1 91.81 86 VAL A CA 1
ATOM 675 C C . VAL A 1 86 ? 0.973 -26.188 -3.674 1 91.81 86 VAL A C 1
ATOM 677 O O . VAL A 1 86 ? 1.839 -25.312 -3.699 1 91.81 86 VAL A O 1
ATOM 680 N N . ILE A 1 87 ? 1.242 -27.484 -3.518 1 95.5 87 ILE A N 1
ATOM 681 C CA . ILE A 1 87 ? 2.635 -27.922 -3.453 1 95.5 87 ILE A CA 1
ATOM 682 C C . ILE A 1 87 ? 3.324 -27.641 -4.785 1 95.5 87 ILE A C 1
ATOM 684 O O . ILE A 1 87 ? 4.41 -27.062 -4.82 1 95.5 87 ILE A O 1
ATOM 688 N N . ASP A 1 88 ? 2.678 -28.016 -5.828 1 96.5 88 ASP A N 1
ATOM 689 C CA . ASP A 1 88 ? 3.248 -27.812 -7.156 1 96.5 88 ASP A CA 1
ATOM 690 C C . ASP A 1 88 ? 3.477 -26.328 -7.43 1 96.5 88 ASP A C 1
ATOM 692 O O . ASP A 1 88 ? 4.547 -25.938 -7.902 1 96.5 88 ASP A O 1
ATOM 696 N N . ALA A 1 89 ? 2.537 -25.516 -7.16 1 95.31 89 ALA A N 1
ATOM 697 C CA . ALA A 1 89 ? 2.613 -24.094 -7.445 1 95.31 89 ALA A CA 1
ATOM 698 C C . ALA A 1 89 ? 3.674 -23.406 -6.582 1 95.31 89 ALA A C 1
ATOM 700 O O . ALA A 1 89 ? 4.445 -22.578 -7.07 1 95.31 89 ALA A O 1
ATOM 701 N N . SER A 1 90 ? 3.682 -23.75 -5.289 1 97.31 90 SER A N 1
ATOM 702 C CA . SER A 1 90 ? 4.641 -23.125 -4.383 1 97.31 90 SER A CA 1
ATOM 703 C C . SER A 1 90 ? 6.074 -23.484 -4.758 1 97.31 90 SER A C 1
ATOM 705 O O . SER A 1 90 ? 6.949 -22.625 -4.797 1 97.31 90 SER A O 1
ATOM 707 N N . CYS A 1 91 ? 6.316 -24.719 -5.07 1 98.12 91 CYS A N 1
ATOM 708 C CA . CYS A 1 91 ? 7.645 -25.156 -5.48 1 98.12 91 CYS A CA 1
ATOM 709 C C . CYS A 1 91 ? 8.031 -24.547 -6.824 1 98.12 91 CYS A C 1
ATOM 711 O O . CYS A 1 91 ? 9.156 -24.078 -7.004 1 98.12 91 CYS A O 1
ATOM 713 N N . SER A 1 92 ? 7.098 -24.547 -7.75 1 97.25 92 SER A N 1
ATOM 714 C CA . SER A 1 92 ? 7.363 -23.984 -9.078 1 97.25 92 SER A CA 1
ATOM 715 C C . SER A 1 92 ? 7.742 -22.516 -9 1 97.25 92 SER A C 1
ATOM 717 O O . SER A 1 92 ? 8.602 -22.047 -9.75 1 97.25 92 SER A O 1
ATOM 719 N N . MET A 1 93 ? 7.137 -21.781 -8.109 1 97.25 93 MET A N 1
ATOM 720 C CA . MET A 1 93 ? 7.453 -20.375 -7.902 1 97.25 93 MET A CA 1
ATOM 721 C C . MET A 1 93 ? 8.914 -20.203 -7.5 1 97.25 93 MET A C 1
ATOM 723 O O . MET A 1 93 ? 9.641 -19.406 -8.109 1 97.25 93 MET A O 1
ATOM 727 N N . ALA A 1 94 ? 9.328 -20.938 -6.504 1 98.19 94 ALA A N 1
ATOM 728 C CA . ALA A 1 94 ? 10.695 -20.828 -6.012 1 98.19 94 ALA A CA 1
ATOM 729 C C . ALA A 1 94 ? 11.695 -21.312 -7.062 1 98.19 94 ALA A C 1
ATOM 731 O O . ALA A 1 94 ? 12.719 -20.656 -7.293 1 98.19 94 ALA A O 1
ATOM 732 N N . GLU A 1 95 ? 11.398 -22.391 -7.785 1 98.06 95 GLU A N 1
ATOM 733 C CA . GLU A 1 95 ? 12.289 -23.031 -8.75 1 98.06 95 GLU A CA 1
ATOM 734 C C . GLU A 1 95 ? 12.492 -22.141 -9.984 1 98.06 95 GLU A C 1
ATOM 736 O O . GLU A 1 95 ? 13.547 -22.203 -10.617 1 98.06 95 GLU A O 1
ATOM 741 N N . SER A 1 96 ? 11.5 -21.359 -10.312 1 97.19 96 SER A N 1
ATOM 742 C CA . SER A 1 96 ? 11.547 -20.594 -11.555 1 97.19 96 SER A CA 1
ATOM 743 C C . SER A 1 96 ? 11.812 -19.109 -11.281 1 97.19 96 SER A C 1
ATOM 745 O O . SER A 1 96 ? 12.914 -18.609 -11.531 1 97.19 96 SER A O 1
ATOM 747 N N . THR A 1 97 ? 10.938 -18.406 -10.539 1 97.5 97 THR A N 1
ATOM 748 C CA . THR A 1 97 ? 11.008 -16.969 -10.328 1 97.5 97 THR A CA 1
ATOM 749 C C . THR A 1 97 ? 12.242 -16.594 -9.516 1 97.5 97 THR A C 1
ATOM 751 O O . THR A 1 97 ? 12.812 -15.516 -9.703 1 97.5 97 THR A O 1
ATOM 754 N N . TYR A 1 98 ? 12.695 -17.547 -8.656 1 98.19 98 TYR A N 1
ATOM 755 C CA . TYR A 1 98 ? 13.797 -17.25 -7.754 1 98.19 98 TYR A CA 1
ATOM 756 C C . TYR A 1 98 ? 14.914 -18.266 -7.898 1 98.19 98 TYR A C 1
ATOM 758 O O . TYR A 1 98 ? 15.602 -18.594 -6.926 1 98.19 98 TYR A O 1
ATOM 766 N N . ALA A 1 99 ? 15.078 -18.766 -9.125 1 97 99 ALA A N 1
ATOM 767 C CA . ALA A 1 99 ? 16.062 -19.797 -9.438 1 97 99 ALA A CA 1
ATOM 768 C C . ALA A 1 99 ? 17.484 -19.312 -9.133 1 97 99 ALA A C 1
ATOM 770 O O . ALA A 1 99 ? 18.359 -20.109 -8.82 1 97 99 ALA A O 1
ATOM 771 N N . HIS A 1 100 ? 17.75 -18.031 -9.164 1 95.62 100 HIS A N 1
ATOM 772 C CA . HIS A 1 100 ? 19.078 -17.453 -9.008 1 95.62 100 HIS A CA 1
ATOM 773 C C . HIS A 1 100 ? 19.469 -17.375 -7.535 1 95.62 100 HIS A C 1
ATOM 775 O O . HIS A 1 100 ? 20.625 -17.109 -7.211 1 95.62 100 HIS A O 1
ATOM 781 N N . LEU A 1 101 ? 18.562 -17.625 -6.629 1 97.25 101 LEU A N 1
ATOM 782 C CA . LEU A 1 101 ? 18.828 -17.469 -5.203 1 97.25 101 LEU A CA 1
ATOM 783 C C . LEU A 1 101 ? 19.359 -18.781 -4.613 1 97.25 101 LEU A C 1
ATOM 785 O O . LEU A 1 101 ? 19.094 -19.859 -5.148 1 97.25 101 LEU A O 1
ATOM 789 N N . PRO A 1 102 ? 20.094 -18.688 -3.455 1 96.44 102 PRO A N 1
ATOM 790 C CA . PRO A 1 102 ? 20.516 -19.891 -2.734 1 96.44 102 PRO A CA 1
ATOM 791 C C . PRO A 1 102 ? 19.344 -20.734 -2.252 1 96.44 102 PRO A C 1
ATOM 793 O O . PRO A 1 102 ? 18.25 -20.203 -2.037 1 96.44 102 PRO A O 1
ATOM 796 N N . TYR A 1 103 ? 19.609 -21.969 -2.006 1 97.69 103 TYR A N 1
ATOM 797 C CA . TYR A 1 103 ? 18.578 -22.953 -1.668 1 97.69 103 TYR A CA 1
ATOM 798 C C . TYR A 1 103 ? 17.781 -22.5 -0.44 1 97.69 103 TYR A C 1
ATOM 800 O O . TYR A 1 103 ? 16.562 -22.625 -0.401 1 97.69 103 TYR A O 1
ATOM 808 N N . LYS A 1 104 ? 18.469 -22.016 0.578 1 97.06 104 LYS A N 1
ATOM 809 C CA . LYS A 1 104 ? 17.781 -21.641 1.811 1 97.06 104 LYS A CA 1
ATOM 810 C C . LYS A 1 104 ? 16.719 -20.578 1.542 1 97.06 104 LYS A C 1
ATOM 812 O O . LYS A 1 104 ? 15.656 -20.594 2.174 1 97.06 104 LYS A O 1
ATOM 817 N N . HIS A 1 105 ? 17 -19.656 0.618 1 97.5 105 HIS A N 1
ATOM 818 C CA . HIS A 1 105 ? 16.016 -18.641 0.253 1 97.5 105 HIS A CA 1
ATOM 819 C C . HIS A 1 105 ? 14.898 -19.234 -0.6 1 97.5 105 HIS A C 1
ATOM 821 O O . HIS A 1 105 ? 13.727 -18.875 -0.437 1 97.5 105 HIS A O 1
ATOM 827 N N . GLN A 1 106 ? 15.227 -20.156 -1.511 1 98.19 106 GLN A N 1
ATOM 828 C CA . GLN A 1 106 ? 14.203 -20.812 -2.307 1 98.19 106 GLN A CA 1
ATOM 829 C C . GLN A 1 106 ? 13.227 -21.578 -1.417 1 98.19 106 GLN A C 1
ATOM 831 O O . GLN A 1 106 ? 12.016 -21.547 -1.642 1 98.19 106 GLN A O 1
ATOM 836 N N . LEU A 1 107 ? 13.781 -22.219 -0.433 1 98.12 107 LEU A N 1
ATOM 837 C CA . LEU A 1 107 ? 12.938 -22.953 0.504 1 98.12 107 LEU A CA 1
ATOM 838 C C . LEU A 1 107 ? 12.023 -22 1.27 1 98.12 107 LEU A C 1
ATOM 840 O O . LEU A 1 107 ? 10.828 -22.281 1.438 1 98.12 107 LEU A O 1
ATOM 844 N N . LEU A 1 108 ? 12.547 -20.922 1.761 1 96.94 108 LEU A N 1
ATOM 845 C CA . LEU A 1 108 ? 11.75 -19.922 2.459 1 96.94 108 LEU A CA 1
ATOM 846 C C . LEU A 1 108 ? 10.625 -19.406 1.57 1 96.94 108 LEU A C 1
ATOM 848 O O . LEU A 1 108 ? 9.477 -19.297 2.012 1 96.94 108 LEU A O 1
ATOM 852 N N . ILE A 1 109 ? 10.93 -19.094 0.352 1 97.25 109 ILE A N 1
ATOM 853 C CA . ILE A 1 109 ? 9.977 -18.484 -0.578 1 97.25 109 ILE A CA 1
ATOM 854 C C . ILE A 1 109 ? 8.906 -19.516 -0.957 1 97.25 109 ILE A C 1
ATOM 856 O O . ILE A 1 109 ? 7.727 -19.188 -1.049 1 97.25 109 ILE A O 1
ATOM 860 N N . ALA A 1 110 ? 9.312 -20.734 -1.215 1 98 110 ALA A N 1
ATOM 861 C CA . ALA A 1 110 ? 8.336 -21.781 -1.485 1 98 110 ALA A CA 1
ATOM 862 C C . ALA A 1 110 ? 7.379 -21.953 -0.312 1 98 110 ALA A C 1
ATOM 864 O O . ALA A 1 110 ? 6.168 -22.109 -0.506 1 98 110 ALA A O 1
ATOM 865 N N . THR A 1 111 ? 7.926 -21.984 0.861 1 96.62 111 THR A N 1
ATOM 866 C CA . THR A 1 111 ? 7.102 -22.094 2.061 1 96.62 111 THR A CA 1
ATOM 867 C C . THR A 1 111 ? 6.145 -20.906 2.16 1 96.62 111 THR A C 1
ATOM 869 O O . THR A 1 111 ? 4.957 -21.078 2.434 1 96.62 111 THR A O 1
ATOM 872 N N . TYR A 1 112 ? 6.66 -19.75 1.996 1 95.31 112 TYR A N 1
ATOM 873 C CA . TYR A 1 112 ? 5.848 -18.547 1.986 1 95.31 112 TYR A CA 1
ATOM 874 C C . TYR A 1 112 ? 4.727 -18.641 0.959 1 95.31 112 TYR A C 1
ATOM 876 O O . TYR A 1 112 ? 3.564 -18.359 1.267 1 95.31 112 TYR A O 1
ATOM 884 N N . SER A 1 113 ? 5.094 -19.016 -0.266 1 95.44 113 SER A N 1
ATOM 885 C CA . SER A 1 113 ? 4.129 -19.125 -1.354 1 95.44 113 SER A CA 1
ATOM 886 C C . SER A 1 113 ? 3.039 -20.141 -1.022 1 95.44 113 SER A C 1
ATOM 888 O O . SER A 1 113 ? 1.877 -19.953 -1.386 1 95.44 113 SER A O 1
ATOM 890 N N . LEU A 1 114 ? 3.432 -21.188 -0.378 1 95.19 114 LEU A N 1
ATOM 891 C CA . LEU A 1 114 ? 2.482 -22.203 0.059 1 95.19 114 LEU A CA 1
ATOM 892 C C . LEU A 1 114 ? 1.402 -21.594 0.946 1 95.19 114 LEU A C 1
ATOM 894 O O . LEU A 1 114 ? 0.212 -21.844 0.739 1 95.19 114 LEU A O 1
ATOM 898 N N . TYR A 1 115 ? 1.772 -20.812 1.849 1 92.75 115 TYR A N 1
ATOM 899 C CA . TYR A 1 115 ? 0.833 -20.203 2.775 1 92.75 115 TYR A CA 1
ATOM 900 C C . TYR A 1 115 ? -0.018 -19.141 2.07 1 92.75 115 TYR A C 1
ATOM 902 O O . TYR A 1 115 ? -1.206 -19 2.365 1 92.75 115 TYR A O 1
ATOM 910 N N . VAL A 1 116 ? 0.596 -18.391 1.184 1 92.06 116 VAL A N 1
ATOM 911 C CA . VAL A 1 116 ? -0.151 -17.375 0.438 1 92.06 116 VAL A CA 1
ATOM 912 C C . VAL A 1 116 ? -1.221 -18.047 -0.416 1 92.06 116 VAL A C 1
ATOM 914 O O . VAL A 1 116 ? -2.35 -17.562 -0.512 1 92.06 116 VAL A O 1
ATOM 917 N N . LEU A 1 117 ? -0.87 -19.172 -1.031 1 91.5 117 LEU A N 1
ATOM 918 C CA . LEU A 1 117 ? -1.833 -19.922 -1.831 1 91.5 117 LEU A CA 1
ATOM 919 C C . LEU A 1 117 ? -2.959 -20.453 -0.958 1 91.5 117 LEU A C 1
ATOM 921 O O . LEU A 1 117 ? -4.117 -20.5 -1.382 1 91.5 117 LEU A O 1
ATOM 925 N N . TYR A 1 118 ? -2.623 -20.859 0.226 1 91.19 118 TYR A N 1
ATOM 926 C CA . TYR A 1 118 ? -3.635 -21.297 1.182 1 91.19 118 TYR A CA 1
ATOM 927 C C . TYR A 1 118 ? -4.598 -20.172 1.512 1 91.19 118 TYR A C 1
ATOM 929 O O . TYR A 1 118 ? -5.812 -20.359 1.547 1 91.19 118 TYR A O 1
ATOM 937 N N . VAL A 1 119 ? -4.074 -19 1.753 1 90.12 119 VAL A N 1
ATOM 938 C CA . VAL A 1 119 ? -4.883 -17.828 2.055 1 90.12 119 VAL A CA 1
ATOM 939 C C . VAL A 1 119 ? -5.816 -17.531 0.884 1 90.12 119 VAL A C 1
ATOM 941 O O . VAL A 1 119 ? -6.996 -17.234 1.085 1 90.12 119 VAL A O 1
ATOM 944 N N . ASP A 1 120 ? -5.285 -17.594 -0.261 1 83.19 120 ASP A N 1
ATOM 945 C CA . ASP A 1 120 ? -6.055 -17.312 -1.469 1 83.19 120 ASP A CA 1
ATOM 946 C C . ASP A 1 120 ? -7.238 -18.266 -1.602 1 83.19 120 ASP A C 1
ATOM 948 O O . ASP A 1 120 ? -8.32 -17.859 -2.037 1 83.19 120 ASP A O 1
ATOM 952 N N . ASP A 1 121 ? -7.117 -19.438 -1.222 1 78.88 121 ASP A N 1
ATOM 953 C CA . ASP A 1 121 ? -8.172 -20.438 -1.38 1 78.88 121 ASP A CA 1
ATOM 954 C C . ASP A 1 121 ? -9.062 -20.5 -0.139 1 78.88 121 ASP A C 1
ATOM 956 O O . ASP A 1 121 ? -10.234 -20.859 -0.226 1 78.88 121 ASP A O 1
ATOM 960 N N . LEU A 1 122 ? -8.453 -20.281 1.074 1 71.56 122 LEU A N 1
ATOM 961 C CA . LEU A 1 122 ? -9.148 -20.297 2.357 1 71.56 122 LEU A CA 1
ATOM 962 C C . LEU A 1 122 ? -10.312 -19.312 2.355 1 71.56 122 LEU A C 1
ATOM 964 O O . LEU A 1 122 ? -11.367 -19.594 2.93 1 71.56 122 LEU A O 1
ATOM 968 N N . GLY A 1 123 ? -10.109 -18.156 1.777 1 64.38 123 GLY A N 1
ATOM 969 C CA . GLY A 1 123 ? -11.102 -17.094 1.778 1 64.38 123 GLY A CA 1
ATOM 970 C C . GLY A 1 123 ? -12.492 -17.578 1.403 1 64.38 123 GLY A C 1
ATOM 971 O O . GLY A 1 123 ? -13.484 -17.141 1.979 1 64.38 123 GLY A O 1
ATOM 972 N N . GLN A 1 124 ? -12.594 -18.531 0.736 1 65.75 124 GLN A N 1
ATOM 973 C CA . GLN A 1 124 ? -13.898 -19.031 0.293 1 65.75 124 GLN A CA 1
ATOM 974 C C . GLN A 1 124 ? -14.508 -19.953 1.33 1 65.75 124 GLN A C 1
ATOM 976 O O . GLN A 1 124 ? -15.734 -20.062 1.438 1 65.75 124 GLN A O 1
ATOM 981 N N . ARG A 1 125 ? -13.633 -20.375 2.17 1 72.94 125 ARG A N 1
ATOM 982 C CA . ARG A 1 125 ? -14.094 -21.406 3.094 1 72.94 125 ARG A CA 1
ATOM 983 C C . ARG A 1 125 ? -14.219 -20.859 4.512 1 72.94 125 ARG A C 1
ATOM 985 O O . ARG A 1 125 ? -15.102 -21.266 5.266 1 72.94 125 ARG A O 1
ATOM 992 N N . ASN A 1 126 ? -13.32 -20 4.836 1 82.38 126 ASN A N 1
ATOM 993 C CA . ASN A 1 126 ? -13.273 -19.484 6.203 1 82.38 126 ASN A CA 1
ATOM 994 C C . ASN A 1 126 ? -12.898 -18.016 6.242 1 82.38 126 ASN A C 1
ATOM 996 O O . ASN A 1 126 ? -11.828 -17.641 6.73 1 82.38 126 ASN A O 1
ATOM 1000 N N . VAL A 1 127 ? -13.781 -17.203 5.895 1 83 127 VAL A N 1
ATOM 1001 C CA . VAL A 1 127 ? -13.586 -15.758 5.781 1 83 127 VAL A CA 1
ATOM 1002 C C . VAL A 1 127 ? -13.32 -15.164 7.164 1 83 127 VAL A C 1
ATOM 1004 O O . VAL A 1 127 ? -12.508 -14.242 7.305 1 83 127 VAL A O 1
ATOM 1007 N N . ASP A 1 128 ? -13.883 -15.758 8.195 1 84.56 128 ASP A N 1
ATOM 1008 C CA . ASP A 1 128 ? -13.75 -15.227 9.547 1 84.56 128 ASP A CA 1
ATOM 1009 C C . ASP A 1 128 ? -12.32 -15.352 10.055 1 84.56 128 ASP A C 1
ATOM 1011 O O . ASP A 1 128 ? -11.844 -14.492 10.797 1 84.56 128 ASP A O 1
ATOM 1015 N N . ALA A 1 129 ? -11.672 -16.391 9.672 1 88.12 129 ALA A N 1
ATOM 1016 C CA . ALA A 1 129 ? -10.281 -16.594 10.086 1 88.12 129 ALA A CA 1
ATOM 1017 C C . ALA A 1 129 ? -9.383 -15.508 9.5 1 88.12 129 ALA A C 1
ATOM 1019 O O . ALA A 1 129 ? -8.43 -15.07 10.148 1 88.12 129 ALA A O 1
ATOM 1020 N N . LEU A 1 130 ? -9.656 -15.07 8.297 1 88.94 130 LEU A N 1
ATOM 1021 C CA . LEU A 1 130 ? -8.898 -13.992 7.684 1 88.94 130 LEU A CA 1
ATOM 1022 C C . LEU A 1 130 ? -9.062 -12.695 8.469 1 88.94 130 LEU A C 1
ATOM 1024 O O . LEU A 1 130 ? -8.102 -11.93 8.633 1 88.94 130 LEU A O 1
ATOM 1028 N N . GLY A 1 131 ? -10.266 -12.547 8.984 1 88.62 131 GLY A N 1
ATOM 1029 C CA . GLY A 1 131 ? -10.562 -11.344 9.742 1 88.62 131 GLY A CA 1
ATOM 1030 C C . GLY A 1 131 ? -9.852 -11.297 11.086 1 88.62 131 GLY A C 1
ATOM 1031 O O . GLY A 1 131 ? -9.781 -10.242 11.719 1 88.62 131 GLY A O 1
ATOM 1032 N N . GLN A 1 132 ? -9.273 -12.391 11.516 1 90.81 132 GLN A N 1
ATOM 1033 C CA . GLN A 1 132 ? -8.602 -12.477 12.812 1 90.81 132 GLN A CA 1
ATOM 1034 C C . GLN A 1 132 ? -7.152 -12.008 12.711 1 90.81 132 GLN A C 1
ATOM 1036 O O . GLN A 1 132 ? -6.516 -11.719 13.727 1 90.81 132 GLN A O 1
ATOM 1041 N N . ILE A 1 133 ? -6.691 -11.914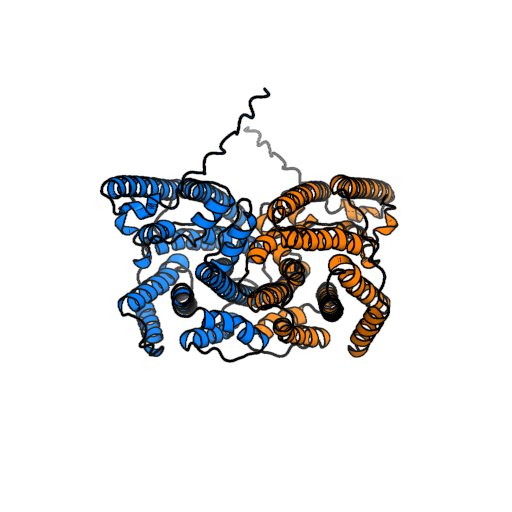 11.492 1 88.56 133 ILE A N 1
ATOM 1042 C CA . ILE A 1 133 ? -5.27 -11.648 11.305 1 88.56 133 ILE A CA 1
ATOM 1043 C C . ILE A 1 133 ? -4.949 -10.219 11.734 1 88.56 133 ILE A C 1
ATOM 1045 O O . ILE A 1 133 ? -3.9 -9.961 12.328 1 88.56 133 ILE A O 1
ATOM 1049 N N . GLY A 1 134 ? -5.809 -9.297 11.406 1 86.81 134 GLY A N 1
ATOM 1050 C CA . GLY A 1 134 ? -5.594 -7.93 11.852 1 86.81 134 GLY A CA 1
ATOM 1051 C C . GLY A 1 134 ? -5.504 -7.805 13.359 1 86.81 134 GLY A C 1
ATOM 1052 O O . GLY A 1 134 ? -4.641 -7.094 13.883 1 86.81 134 GLY A O 1
ATOM 1053 N N . ARG A 1 135 ? -6.293 -8.531 14.031 1 87.94 135 ARG A N 1
ATOM 1054 C CA . ARG A 1 135 ? -6.305 -8.492 15.492 1 87.94 135 ARG A CA 1
ATOM 1055 C C . ARG A 1 135 ? -5.082 -9.203 16.062 1 87.94 135 ARG A C 1
ATOM 1057 O O . ARG A 1 135 ? -4.555 -8.805 17.109 1 87.94 135 ARG A O 1
ATOM 1064 N N . TRP A 1 136 ? -4.754 -10.195 15.391 1 88.38 136 TRP A N 1
ATOM 1065 C CA . TRP A 1 136 ? -3.521 -10.859 15.805 1 88.38 136 TRP A CA 1
ATOM 1066 C C . TRP A 1 136 ? -2.328 -9.914 15.695 1 88.38 136 TRP A C 1
ATOM 1068 O O . TRP A 1 136 ? -1.492 -9.844 16.594 1 88.38 136 TRP A O 1
ATOM 1078 N N . LEU A 1 137 ? -2.244 -9.258 14.586 1 82.62 137 LEU A N 1
ATOM 1079 C CA . LEU A 1 137 ? -1.119 -8.367 14.328 1 82.62 137 LEU A CA 1
ATOM 1080 C C . LEU A 1 137 ? -1.014 -7.297 15.406 1 82.62 137 LEU A C 1
ATOM 1082 O O . LEU A 1 137 ? 0.084 -6.992 15.883 1 82.62 137 LEU A O 1
ATOM 1086 N N . VAL A 1 138 ? -2.104 -6.766 15.844 1 82.44 138 VAL A N 1
ATOM 1087 C CA . VAL A 1 138 ? -2.062 -5.586 16.703 1 82.44 138 VAL A CA 1
ATOM 1088 C C . VAL A 1 138 ? -2.172 -6.012 18.172 1 82.44 138 VAL A C 1
ATOM 1090 O O . VAL A 1 138 ? -1.563 -5.395 19.047 1 82.44 138 VAL A O 1
ATOM 1093 N N . ALA A 1 139 ? -2.943 -7.055 18.453 1 83.88 139 ALA A N 1
ATOM 1094 C CA . ALA A 1 139 ? -3.225 -7.398 19.844 1 83.88 139 ALA A CA 1
ATOM 1095 C C . ALA A 1 139 ? -2.771 -8.82 20.156 1 83.88 139 ALA A C 1
ATOM 1097 O O . ALA A 1 139 ? -2.908 -9.289 21.297 1 83.88 139 ALA A O 1
ATOM 1098 N N . ARG A 1 140 ? -2.303 -9.531 19.172 1 85.12 140 ARG A N 1
ATOM 1099 C CA . ARG A 1 140 ? -1.861 -10.914 19.312 1 85.12 140 ARG A CA 1
ATOM 1100 C C . ARG A 1 140 ? -3.01 -11.82 19.75 1 85.12 140 ARG A C 1
ATOM 1102 O O . ARG A 1 140 ? -2.816 -12.727 20.562 1 85.12 140 ARG A O 1
ATOM 1109 N N . GLU A 1 141 ? -4.074 -11.43 19.344 1 88.31 141 GLU A N 1
ATOM 1110 C CA . GLU A 1 141 ? -5.211 -12.32 19.578 1 88.31 141 GLU A CA 1
ATOM 1111 C C . GLU A 1 141 ? -5.051 -13.625 18.797 1 88.31 141 GLU A C 1
ATOM 1113 O O . GLU A 1 141 ? -4.391 -13.664 17.766 1 88.31 141 GLU A O 1
ATOM 1118 N N . GLU A 1 142 ? -5.664 -14.602 19.312 1 87.88 142 GLU A N 1
ATOM 1119 C CA . GLU A 1 142 ? -5.492 -15.93 18.75 1 87.88 142 GLU A CA 1
ATOM 1120 C C . GLU A 1 142 ? -6.148 -16.031 17.375 1 87.88 142 GLU A C 1
ATOM 1122 O O . GLU A 1 142 ? -7.238 -15.5 17.156 1 87.88 142 GLU A O 1
ATOM 1127 N N . VAL A 1 143 ? -5.422 -16.656 16.453 1 88.56 143 VAL A N 1
ATOM 1128 C CA . VAL A 1 143 ? -5.961 -17.047 15.164 1 88.56 143 VAL A CA 1
ATOM 1129 C C . VAL A 1 143 ? -6.453 -18.484 15.219 1 88.56 143 VAL A C 1
ATOM 1131 O O . VAL A 1 143 ? -5.707 -19.391 15.594 1 88.56 143 VAL A O 1
ATOM 1134 N N . THR A 1 144 ? -7.652 -18.703 14.844 1 87.62 144 THR A N 1
ATOM 1135 C CA . THR A 1 144 ? -8.297 -19.984 15.055 1 87.62 144 THR A CA 1
ATOM 1136 C C . THR A 1 144 ? -7.871 -20.984 13.984 1 87.62 144 THR A C 1
ATOM 1138 O O . THR A 1 144 ? -7.805 -22.188 14.242 1 87.62 144 THR A O 1
ATOM 1141 N N . ASP A 1 145 ? -7.562 -20.562 12.781 1 89.62 145 ASP A N 1
ATOM 1142 C CA . ASP A 1 145 ? -7.137 -21.469 11.719 1 89.62 145 ASP A CA 1
ATOM 1143 C C . ASP A 1 145 ? -5.695 -21.938 11.938 1 89.62 145 ASP A C 1
ATOM 1145 O O . ASP A 1 145 ? -4.781 -21.109 12.008 1 89.62 145 ASP A O 1
ATOM 1149 N N . PRO A 1 146 ? -5.496 -23.156 12.016 1 87.25 146 PRO A N 1
ATOM 1150 C CA . PRO A 1 146 ? -4.164 -23.656 12.367 1 87.25 146 PRO A CA 1
ATOM 1151 C C . PRO A 1 146 ? -3.113 -23.344 11.312 1 87.25 146 PRO A C 1
ATOM 1153 O O . PRO A 1 146 ? -1.942 -23.125 11.641 1 87.25 146 PRO A O 1
ATOM 1156 N N . VAL A 1 147 ? -3.477 -23.344 10.07 1 89.25 147 VAL A N 1
ATOM 1157 C CA . VAL A 1 147 ? -2.521 -23.062 9.008 1 89.25 147 VAL A CA 1
ATOM 1158 C C . VAL A 1 147 ? -2.17 -21.562 9.008 1 89.25 147 VAL A C 1
ATOM 1160 O O . VAL A 1 147 ? -1.003 -21.203 8.852 1 89.25 147 VAL A O 1
ATOM 1163 N N . LEU A 1 148 ? -3.162 -20.719 9.25 1 89.19 148 LEU A N 1
ATOM 1164 C CA . LEU A 1 148 ? -2.916 -19.281 9.336 1 89.19 148 LEU A CA 1
ATOM 1165 C C . LEU A 1 148 ? -2.037 -18.969 10.539 1 89.19 148 LEU A C 1
ATOM 1167 O O . LEU A 1 148 ? -1.23 -18.031 10.492 1 89.19 148 LEU A O 1
ATOM 1171 N N . LYS A 1 149 ? -2.242 -19.672 11.562 1 87.44 149 LYS A N 1
ATOM 1172 C CA . LYS A 1 149 ? -1.393 -19.516 12.734 1 87.44 149 LYS A CA 1
ATOM 1173 C C . LYS A 1 149 ? 0.072 -19.781 12.398 1 87.44 149 LYS A C 1
ATOM 1175 O O . LYS A 1 149 ? 0.962 -19.078 12.883 1 87.44 149 LYS A O 1
ATOM 1180 N N . ARG A 1 150 ? 0.316 -20.75 11.609 1 87.06 150 ARG A N 1
ATOM 1181 C CA . ARG A 1 150 ? 1.672 -21.062 11.172 1 87.06 150 ARG A CA 1
ATOM 1182 C C . ARG A 1 150 ? 2.229 -19.969 10.266 1 87.06 150 ARG A C 1
ATOM 1184 O O . ARG A 1 150 ? 3.422 -19.656 10.32 1 87.06 150 ARG A O 1
ATOM 1191 N N . LEU A 1 151 ? 1.375 -19.422 9.422 1 88.12 151 LEU A N 1
ATOM 1192 C CA . LEU A 1 151 ? 1.785 -18.328 8.539 1 88.12 151 LEU A CA 1
ATOM 1193 C C . LEU A 1 151 ? 2.301 -17.141 9.344 1 88.12 151 LEU A C 1
ATOM 1195 O O . LEU A 1 151 ? 3.328 -16.562 9 1 88.12 151 LEU A O 1
ATOM 1199 N N . VAL A 1 152 ? 1.594 -16.797 10.406 1 83.12 152 VAL A N 1
ATOM 1200 C CA . VAL A 1 152 ? 1.964 -15.594 11.156 1 83.12 152 VAL A CA 1
ATOM 1201 C C . VAL A 1 152 ? 3.303 -15.82 11.859 1 83.12 152 VAL A C 1
ATOM 1203 O O . VAL A 1 152 ? 4.059 -14.875 12.078 1 83.12 152 VAL A O 1
ATOM 1206 N N . LEU A 1 153 ? 3.66 -17.047 12.078 1 79.38 153 LEU A N 1
ATOM 1207 C CA . LEU A 1 153 ? 4.953 -17.375 12.68 1 79.38 153 LEU A CA 1
ATOM 1208 C C . LEU A 1 153 ? 6.078 -17.203 11.664 1 79.38 153 LEU A C 1
ATOM 1210 O O . LEU A 1 153 ? 7.223 -16.953 12.031 1 79.38 153 LEU A O 1
ATOM 1214 N N . GLN A 1 154 ? 5.754 -17.359 10.43 1 81.81 154 GLN A N 1
ATOM 1215 C CA . GLN A 1 154 ? 6.75 -17.188 9.375 1 81.81 154 GLN A CA 1
ATOM 1216 C C . GLN A 1 154 ? 7.207 -15.734 9.289 1 81.81 154 GLN A C 1
ATOM 1218 O O . GLN A 1 154 ? 8.336 -15.461 8.875 1 81.81 154 GLN A O 1
ATOM 1223 N N . PHE A 1 155 ? 6.398 -14.688 9.695 1 81.19 155 PHE A N 1
ATOM 1224 C CA . PHE A 1 155 ? 6.707 -13.266 9.648 1 81.19 155 PHE A CA 1
ATOM 1225 C C . PHE A 1 155 ? 7.957 -12.961 10.469 1 81.19 155 PHE A C 1
ATOM 1227 O O . PHE A 1 155 ? 8.766 -12.117 10.078 1 81.19 155 PHE A O 1
ATOM 1234 N N . ASP A 1 156 ? 8.203 -13.758 11.414 1 81.75 156 ASP A N 1
ATOM 1235 C CA . ASP A 1 156 ? 9.297 -13.523 12.352 1 81.75 156 ASP A CA 1
ATOM 1236 C C . ASP A 1 156 ? 10.641 -13.883 11.719 1 81.75 156 ASP A C 1
ATOM 1238 O O . ASP A 1 156 ? 11.688 -13.391 12.148 1 81.75 156 ASP A O 1
ATOM 1242 N N . GLN A 1 157 ? 10.648 -14.602 10.625 1 88.25 157 GLN A N 1
ATOM 1243 C CA . GLN A 1 157 ? 11.891 -15.148 10.078 1 88.25 157 GLN A CA 1
ATOM 1244 C C . GLN A 1 157 ? 12.469 -14.219 9.016 1 88.25 157 GLN A C 1
ATOM 1246 O O . GLN A 1 157 ? 13.641 -14.352 8.641 1 88.25 157 GLN A O 1
ATOM 1251 N N . MET A 1 158 ? 11.742 -13.289 8.5 1 93.12 158 MET A N 1
ATOM 1252 C CA . MET A 1 158 ? 12.172 -12.516 7.332 1 93.12 158 MET A CA 1
ATOM 1253 C C . MET A 1 158 ? 13.43 -11.711 7.645 1 93.12 158 MET A C 1
ATOM 1255 O O . MET A 1 158 ? 14.281 -11.523 6.777 1 93.12 158 MET A O 1
ATOM 1259 N N . HIS A 1 159 ? 13.617 -11.297 8.906 1 92 159 HIS A N 1
ATOM 1260 C CA . HIS A 1 159 ? 14.758 -10.469 9.281 1 92 159 HIS A CA 1
ATOM 1261 C C . HIS A 1 159 ? 16.047 -11.281 9.297 1 92 159 HIS A C 1
ATOM 1263 O O . HIS A 1 159 ? 17.141 -10.719 9.305 1 92 159 HIS A O 1
ATOM 1269 N N . GLU A 1 160 ? 15.906 -12.57 9.312 1 93.25 160 GLU A N 1
ATOM 1270 C CA . GLU A 1 160 ? 17.078 -13.438 9.211 1 93.25 160 GLU A CA 1
ATOM 1271 C C . GLU A 1 160 ? 17.578 -13.516 7.773 1 93.25 160 GLU A C 1
ATOM 1273 O O . GLU A 1 160 ? 18.781 -13.703 7.535 1 93.25 160 GLU A O 1
ATOM 1278 N N . TYR A 1 161 ? 16.734 -13.289 6.812 1 95.69 161 TYR A N 1
ATOM 1279 C CA . TYR A 1 161 ? 17.062 -13.578 5.418 1 95.69 161 TYR A CA 1
ATOM 1280 C C . TYR A 1 161 ? 17.188 -12.289 4.613 1 95.69 161 TYR A C 1
ATOM 1282 O O . TYR A 1 161 ? 17.828 -12.266 3.561 1 95.69 161 TYR A O 1
ATOM 1290 N N . TYR A 1 162 ? 16.625 -11.211 5.09 1 94.88 162 TYR A N 1
ATOM 1291 C CA . TYR A 1 162 ? 16.578 -9.961 4.34 1 94.88 162 TYR A CA 1
ATOM 1292 C C . TYR A 1 162 ? 17.047 -8.789 5.195 1 94.88 162 TYR A C 1
ATOM 1294 O O . TYR A 1 162 ? 16.969 -8.852 6.426 1 94.88 162 TYR A O 1
ATOM 1302 N N . PRO A 1 163 ? 17.609 -7.707 4.496 1 93 163 PRO A N 1
ATOM 1303 C CA . PRO A 1 163 ? 17.891 -6.492 5.27 1 93 163 PRO A CA 1
ATOM 1304 C C . PRO A 1 163 ? 16.641 -5.938 5.969 1 93 163 PRO A C 1
ATOM 1306 O O . PRO A 1 163 ? 15.516 -6.234 5.559 1 93 163 PRO A O 1
ATOM 1309 N N . THR A 1 164 ? 16.797 -5.156 6.965 1 90.94 164 THR A N 1
ATOM 1310 C CA . THR A 1 164 ? 15.727 -4.688 7.84 1 90.94 164 THR A CA 1
ATOM 1311 C C . THR A 1 164 ? 14.586 -4.078 7.027 1 90.94 164 THR A C 1
ATOM 1313 O O . THR A 1 164 ? 13.43 -4.473 7.176 1 90.94 164 THR A O 1
ATOM 1316 N N . LEU A 1 165 ? 14.859 -3.193 6.137 1 91.62 165 LEU A N 1
ATOM 1317 C CA . LEU A 1 165 ? 13.82 -2.541 5.355 1 91.62 165 LEU A CA 1
ATOM 1318 C C . LEU A 1 165 ? 13.109 -3.543 4.453 1 91.62 165 LEU A C 1
ATOM 1320 O O . LEU A 1 165 ? 11.883 -3.51 4.324 1 91.62 165 LEU A O 1
ATOM 1324 N N . GLY A 1 166 ? 13.922 -4.418 3.838 1 93.62 166 GLY A N 1
ATOM 1325 C CA . GLY A 1 166 ? 13.32 -5.461 3.018 1 93.62 166 GLY A CA 1
ATOM 1326 C C . GLY A 1 166 ? 12.391 -6.371 3.797 1 93.62 166 GLY A C 1
ATOM 1327 O O . GLY A 1 166 ? 11.281 -6.652 3.354 1 93.62 166 GLY A O 1
ATOM 1328 N N . ALA A 1 167 ? 12.836 -6.754 4.949 1 94.44 167 ALA A N 1
ATOM 1329 C CA . ALA A 1 167 ? 12.039 -7.637 5.801 1 94.44 167 ALA A CA 1
ATOM 1330 C C . ALA A 1 167 ? 10.75 -6.949 6.254 1 94.44 167 ALA A C 1
ATOM 1332 O O . ALA A 1 167 ? 9.68 -7.547 6.223 1 94.44 167 ALA A O 1
ATOM 1333 N N . ASP A 1 168 ? 10.852 -5.727 6.645 1 93.19 168 ASP A N 1
ATOM 1334 C CA . ASP A 1 168 ? 9.688 -4.965 7.082 1 93.19 168 ASP A CA 1
ATOM 1335 C C . ASP A 1 168 ? 8.664 -4.824 5.957 1 93.19 168 ASP A C 1
ATOM 1337 O O . ASP A 1 168 ? 7.465 -4.996 6.18 1 93.19 168 ASP A O 1
ATOM 1341 N N . LEU A 1 169 ? 9.133 -4.547 4.801 1 94.5 169 LEU A N 1
ATOM 1342 C CA . LEU A 1 169 ? 8.242 -4.344 3.662 1 94.5 169 LEU A CA 1
ATOM 1343 C C . LEU A 1 169 ? 7.609 -5.66 3.223 1 94.5 169 LEU A C 1
ATOM 1345 O O . LEU A 1 169 ? 6.457 -5.684 2.787 1 94.5 169 LEU A O 1
ATOM 1349 N N . ILE A 1 170 ? 8.336 -6.742 3.291 1 95.44 170 ILE A N 1
ATOM 1350 C CA . ILE A 1 170 ? 7.773 -8.055 2.994 1 95.44 170 ILE A CA 1
ATOM 1351 C C . ILE A 1 170 ? 6.637 -8.359 3.965 1 95.44 170 ILE A C 1
ATOM 1353 O O . ILE A 1 170 ? 5.547 -8.758 3.547 1 95.44 170 ILE A O 1
ATOM 1357 N N . ASN A 1 171 ? 6.891 -8.133 5.191 1 93.25 171 ASN A N 1
ATOM 1358 C CA . ASN A 1 171 ? 5.875 -8.398 6.203 1 93.25 171 ASN A CA 1
ATOM 1359 C C . ASN A 1 171 ? 4.664 -7.484 6.027 1 93.25 171 ASN A C 1
ATOM 1361 O O . ASN A 1 171 ? 3.521 -7.941 6.117 1 93.25 171 ASN A O 1
ATOM 1365 N N . ALA A 1 172 ? 4.934 -6.219 5.812 1 91.94 172 ALA A N 1
ATOM 1366 C CA . ALA A 1 172 ? 3.83 -5.289 5.57 1 91.94 172 ALA A CA 1
ATOM 1367 C C . ALA A 1 172 ? 2.996 -5.727 4.367 1 91.94 172 ALA A C 1
ATOM 1369 O O . ALA A 1 172 ? 1.765 -5.711 4.418 1 91.94 172 ALA A O 1
ATOM 1370 N N . SER A 1 173 ? 3.676 -6.082 3.32 1 93.44 173 SER A N 1
ATOM 1371 C CA . SER A 1 173 ? 3.006 -6.566 2.117 1 93.44 173 SER A CA 1
ATOM 1372 C C . SER A 1 173 ? 2.164 -7.805 2.414 1 93.44 173 SER A C 1
ATOM 1374 O O . SER A 1 173 ? 1.056 -7.945 1.895 1 93.44 173 SER A O 1
ATOM 1376 N N . THR A 1 174 ? 2.648 -8.648 3.17 1 92.81 174 THR A N 1
ATOM 1377 C CA . THR A 1 174 ? 1.953 -9.875 3.518 1 92.81 174 THR A CA 1
ATOM 1378 C C . THR A 1 174 ? 0.694 -9.578 4.324 1 92.81 174 THR A C 1
ATOM 1380 O O . THR A 1 174 ? -0.381 -10.102 4.027 1 92.81 174 THR A O 1
ATOM 1383 N N . PHE A 1 175 ? 0.85 -8.766 5.238 1 90.75 175 PHE A N 1
ATOM 1384 C CA . PHE A 1 175 ? -0.29 -8.391 6.066 1 90.75 175 PHE A CA 1
ATOM 1385 C C . PHE A 1 175 ? -1.364 -7.699 5.23 1 90.75 175 PHE A C 1
ATOM 1387 O O . PHE A 1 175 ? -2.547 -8.031 5.34 1 90.75 175 PHE A O 1
ATOM 1394 N N . GLU A 1 176 ? -0.945 -6.828 4.438 1 92.06 176 GLU A N 1
ATOM 1395 C CA . GLU A 1 176 ? -1.89 -6.145 3.555 1 92.06 176 GLU A CA 1
ATOM 1396 C C . GLU A 1 176 ? -2.572 -7.133 2.611 1 92.06 176 GLU A C 1
ATOM 1398 O O . GLU A 1 176 ? -3.75 -6.969 2.283 1 92.06 176 GLU A O 1
ATOM 1403 N N . GLY A 1 177 ? -1.812 -8.031 2.186 1 93.06 177 GLY A N 1
ATOM 1404 C CA . GLY A 1 177 ? -2.381 -9.047 1.308 1 93.06 177 GLY A CA 1
ATOM 1405 C C . GLY A 1 177 ? -3.492 -9.844 1.96 1 93.06 177 GLY A C 1
ATOM 1406 O O . GLY A 1 177 ? -4.527 -10.102 1.339 1 93.06 177 GLY A O 1
ATOM 1407 N N . ILE A 1 178 ? -3.318 -10.211 3.152 1 92.44 178 ILE A N 1
ATOM 1408 C CA . ILE A 1 178 ? -4.32 -10.984 3.869 1 92.44 178 ILE A CA 1
ATOM 1409 C C . ILE A 1 178 ? -5.555 -10.125 4.129 1 92.44 178 ILE A C 1
ATOM 1411 O O . ILE A 1 178 ? -6.688 -10.586 3.961 1 92.44 178 ILE A O 1
ATOM 1415 N N . ILE A 1 179 ? -5.297 -8.883 4.461 1 91.69 179 ILE A N 1
ATOM 1416 C CA . ILE A 1 179 ? -6.414 -7.965 4.652 1 91.69 179 ILE A CA 1
ATOM 1417 C C . ILE A 1 179 ? -7.156 -7.77 3.332 1 91.69 179 ILE A C 1
ATOM 1419 O O . ILE A 1 179 ? -8.391 -7.738 3.307 1 91.69 179 ILE A O 1
ATOM 1423 N N . GLY A 1 180 ? -6.391 -7.602 2.293 1 91.62 180 GLY A N 1
ATOM 1424 C CA . GLY A 1 180 ? -7 -7.488 0.978 1 91.62 180 GLY A CA 1
ATOM 1425 C C . GLY A 1 180 ? -7.855 -8.688 0.61 1 91.62 180 GLY A C 1
ATOM 1426 O O . GLY A 1 180 ? -8.953 -8.539 0.068 1 91.62 180 GLY A O 1
ATOM 1427 N N . ARG A 1 181 ? -7.348 -9.836 0.883 1 91.94 181 ARG A N 1
ATOM 1428 C CA . ARG A 1 181 ? -8.125 -11.047 0.611 1 91.94 181 ARG A CA 1
ATOM 1429 C C . ARG A 1 181 ? -9.391 -11.086 1.457 1 91.94 181 ARG A C 1
ATOM 1431 O O . ARG A 1 181 ? -10.453 -11.477 0.973 1 91.94 181 ARG A O 1
ATOM 1438 N N . TYR A 1 182 ? -9.258 -10.727 2.684 1 90.5 182 TYR A N 1
ATOM 1439 C CA . TYR A 1 182 ? -10.43 -10.633 3.551 1 90.5 182 TYR A CA 1
ATOM 1440 C C . TYR A 1 182 ? -11.453 -9.672 2.971 1 90.5 182 TYR A C 1
ATOM 1442 O O . TYR A 1 182 ? -12.656 -9.969 2.949 1 90.5 182 TYR A O 1
ATOM 1450 N N . MET A 1 183 ? -11 -8.57 2.482 1 89.06 183 MET A N 1
ATOM 1451 C CA . MET A 1 183 ? -11.875 -7.57 1.872 1 89.06 183 MET A CA 1
ATOM 1452 C C . MET A 1 183 ? -12.609 -8.156 0.671 1 89.06 183 MET A C 1
ATOM 1454 O O . MET A 1 183 ? -13.82 -7.965 0.521 1 89.06 183 MET A O 1
ATOM 1458 N N . GLU A 1 184 ? -11.906 -8.859 -0.155 1 86.44 184 GLU A N 1
ATOM 1459 C CA . GLU A 1 184 ? -12.508 -9.492 -1.328 1 86.44 184 GLU A CA 1
ATOM 1460 C C . GLU A 1 184 ? -13.586 -10.492 -0.927 1 86.44 184 GLU A C 1
ATOM 1462 O O . GLU A 1 184 ? -14.68 -10.5 -1.502 1 86.44 184 GLU A O 1
ATOM 1467 N N . CYS A 1 185 ? -13.273 -11.266 0.013 1 85.62 185 CYS A N 1
ATOM 1468 C CA . CYS A 1 185 ? -14.195 -12.305 0.45 1 85.62 185 CYS A CA 1
ATOM 1469 C C . CYS A 1 185 ? -15.43 -11.695 1.108 1 85.62 185 CYS A C 1
ATOM 1471 O O . CYS A 1 185 ? -16.547 -12.18 0.915 1 85.62 185 CYS A O 1
ATOM 1473 N N . ALA A 1 186 ? -15.164 -10.68 1.871 1 82.81 186 ALA A N 1
ATOM 1474 C CA . ALA A 1 186 ? -16.281 -10.008 2.521 1 82.81 186 ALA A CA 1
ATOM 1475 C C . ALA A 1 186 ? -17.219 -9.359 1.491 1 82.81 186 ALA A C 1
ATOM 1477 O O . ALA A 1 186 ? -18.438 -9.391 1.644 1 82.81 186 ALA A O 1
ATOM 1478 N N . ALA A 1 187 ? -16.656 -8.758 0.492 1 82 187 ALA A N 1
ATOM 1479 C CA . ALA A 1 187 ? -17.453 -8.156 -0.578 1 82 187 ALA A CA 1
ATOM 1480 C C . ALA A 1 187 ? -18.25 -9.219 -1.334 1 82 187 ALA A C 1
ATOM 1482 O O . ALA A 1 187 ? -19.406 -9 -1.679 1 82 187 ALA A O 1
ATOM 1483 N N . ASP A 1 188 ? -17.625 -10.273 -1.588 1 79.5 188 ASP A N 1
ATOM 1484 C CA . ASP A 1 188 ? -18.281 -11.367 -2.293 1 79.5 188 ASP A CA 1
ATOM 1485 C C . ASP A 1 188 ? -19.453 -11.914 -1.479 1 79.5 188 ASP A C 1
ATOM 1487 O O . ASP A 1 188 ? -20.531 -12.195 -2.029 1 79.5 188 ASP A O 1
ATOM 1491 N N . LYS A 1 189 ? -19.266 -12.062 -0.261 1 77.88 189 LYS A N 1
ATOM 1492 C CA . LYS A 1 189 ? -20.297 -12.602 0.629 1 77.88 189 LYS A CA 1
ATOM 1493 C C . LYS A 1 189 ? -21.516 -11.695 0.661 1 77.88 189 LYS A C 1
ATOM 1495 O O . LYS A 1 189 ? -22.656 -12.18 0.781 1 77.88 189 LYS A O 1
ATOM 1500 N N . THR A 1 190 ? -21.281 -10.445 0.499 1 78.19 190 THR A N 1
ATOM 1501 C CA . THR A 1 190 ? -22.391 -9.508 0.587 1 78.19 190 THR A CA 1
ATOM 1502 C C . THR A 1 190 ? -22.938 -9.188 -0.799 1 78.19 190 THR A C 1
ATOM 1504 O O . THR A 1 190 ? -23.969 -8.523 -0.926 1 78.19 190 THR A O 1
ATOM 1507 N N . GLY A 1 191 ? -22.312 -9.703 -1.818 1 76.75 191 GLY A N 1
ATOM 1508 C CA . GLY A 1 191 ? -22.734 -9.422 -3.18 1 76.75 191 GLY A CA 1
ATOM 1509 C C . GLY A 1 191 ? -22.484 -7.984 -3.598 1 76.75 191 GLY A C 1
ATOM 1510 O O . GLY A 1 191 ? -23.219 -7.438 -4.426 1 76.75 191 GLY A O 1
ATOM 1511 N N . ALA A 1 192 ? -21.531 -7.453 -2.967 1 78.12 192 ALA A N 1
ATOM 1512 C CA . ALA A 1 192 ? -21.219 -6.062 -3.283 1 78.12 192 ALA A CA 1
ATOM 1513 C C . ALA A 1 192 ? -20.719 -5.922 -4.719 1 78.12 192 ALA A C 1
ATOM 1515 O O . ALA A 1 192 ? -19.969 -6.766 -5.203 1 78.12 192 ALA A O 1
ATOM 1516 N N . VAL A 1 193 ? -21.203 -4.91 -5.395 1 79.56 193 VAL A N 1
ATOM 1517 C CA . VAL A 1 193 ? -20.812 -4.648 -6.773 1 79.56 193 VAL A CA 1
ATOM 1518 C C . VAL A 1 193 ? -19.859 -3.455 -6.816 1 79.56 193 VAL A C 1
ATOM 1520 O O . VAL A 1 193 ? -19.969 -2.531 -6.008 1 79.56 193 VAL A O 1
ATOM 1523 N N . VAL A 1 194 ? -18.938 -3.561 -7.699 1 85 194 VAL A N 1
ATOM 1524 C CA . VAL A 1 194 ? -18.016 -2.453 -7.906 1 85 194 VAL A CA 1
ATOM 1525 C C . VAL A 1 194 ? -18.672 -1.374 -8.758 1 85 194 VAL A C 1
ATOM 1527 O O . VAL A 1 194 ? -19.203 -1.661 -9.836 1 85 194 VAL A O 1
ATOM 1530 N N . ASP A 1 195 ? -18.625 -0.162 -8.266 1 86.75 195 ASP A N 1
ATOM 1531 C CA . ASP A 1 195 ? -19.266 0.952 -8.961 1 86.75 195 ASP A CA 1
ATOM 1532 C C . ASP A 1 195 ? -18.422 1.427 -10.133 1 86.75 195 ASP A C 1
ATOM 1534 O O . ASP A 1 195 ? -17.188 1.455 -10.047 1 86.75 195 ASP A O 1
ATOM 1538 N N . SER A 1 196 ? -19.172 1.825 -11.133 1 88.88 196 SER A N 1
ATOM 1539 C CA . SER A 1 196 ? -18.5 2.467 -12.258 1 88.88 196 SER A CA 1
ATOM 1540 C C . SER A 1 196 ? -17.688 3.684 -11.805 1 88.88 196 SER A C 1
ATOM 1542 O O . SER A 1 196 ? -18.156 4.453 -10.953 1 88.88 196 SER A O 1
ATOM 1544 N N . GLY A 1 197 ? -16.438 3.82 -12.312 1 89.06 197 GLY A N 1
ATOM 1545 C CA . GLY A 1 197 ? -15.625 4.984 -12 1 89.06 197 GLY A CA 1
ATOM 1546 C C . GLY A 1 197 ? -14.672 4.75 -10.844 1 89.06 197 GLY A C 1
ATOM 1547 O O . GLY A 1 197 ? -13.766 5.551 -10.602 1 89.06 197 GLY A O 1
ATOM 1548 N N . THR A 1 198 ? -14.852 3.613 -10.172 1 90.25 198 THR A N 1
ATOM 1549 C CA . THR A 1 198 ? -13.969 3.336 -9.047 1 90.25 198 THR A CA 1
ATOM 1550 C C . THR A 1 198 ? -12.68 2.664 -9.516 1 90.25 198 THR A C 1
ATOM 1552 O O . THR A 1 198 ? -12.289 1.624 -8.984 1 90.25 198 THR A O 1
ATOM 1555 N N . THR A 1 199 ? -11.977 3.258 -10.398 1 88.56 199 THR A N 1
ATOM 1556 C CA . THR A 1 199 ? -10.781 2.707 -11.016 1 88.56 199 THR A CA 1
ATOM 1557 C C . THR A 1 199 ? -9.656 2.572 -9.992 1 88.56 199 THR A C 1
ATOM 1559 O O . THR A 1 199 ? -8.93 1.572 -9.984 1 88.56 199 THR A O 1
ATOM 1562 N N . LEU A 1 200 ? -9.531 3.512 -9.109 1 92.56 200 LEU A N 1
ATOM 1563 C CA . LEU A 1 200 ? -8.484 3.467 -8.102 1 92.56 200 LEU A CA 1
ATOM 1564 C C . LEU A 1 200 ? -8.719 2.326 -7.121 1 92.56 200 LEU A C 1
ATOM 1566 O O . LEU A 1 200 ? -7.766 1.756 -6.586 1 92.56 200 LEU A O 1
ATOM 1570 N N . TYR A 1 201 ? -10.008 1.951 -7.012 1 92.62 201 TYR A N 1
ATOM 1571 C CA . TYR A 1 201 ? -10.344 0.879 -6.078 1 92.62 201 TYR A CA 1
ATOM 1572 C C . TYR A 1 201 ? -9.844 -0.466 -6.598 1 92.62 201 TYR A C 1
ATOM 1574 O O . TYR A 1 201 ? -9.289 -1.264 -5.836 1 92.62 201 TYR A O 1
ATOM 1582 N N . ALA A 1 202 ? -10.078 -0.698 -7.875 1 90.81 202 ALA A N 1
ATOM 1583 C CA . ALA A 1 202 ? -9.602 -1.942 -8.469 1 90.81 202 ALA A CA 1
ATOM 1584 C C . ALA A 1 202 ? -8.086 -2.082 -8.305 1 90.81 202 ALA A C 1
ATOM 1586 O O . ALA A 1 202 ? -7.598 -3.143 -7.914 1 90.81 202 ALA A O 1
ATOM 1587 N N . ALA A 1 203 ? -7.395 -1.028 -8.547 1 90.75 203 ALA A N 1
ATOM 1588 C CA . ALA A 1 203 ? -5.941 -1.031 -8.414 1 90.75 203 ALA A CA 1
ATOM 1589 C C . ALA A 1 203 ? -5.527 -1.172 -6.949 1 90.75 203 ALA A C 1
ATOM 1591 O O . ALA A 1 203 ? -4.582 -1.896 -6.633 1 90.75 203 ALA A O 1
ATOM 1592 N N . PHE A 1 204 ? -6.281 -0.53 -6.117 1 91.62 204 PHE A N 1
ATOM 1593 C CA . PHE A 1 204 ? -6.047 -0.573 -4.68 1 91.62 204 PHE A CA 1
ATOM 1594 C C . PHE A 1 204 ? -6.141 -2.002 -4.156 1 91.62 204 PHE A C 1
ATOM 1596 O O . PHE A 1 204 ? -5.254 -2.465 -3.438 1 91.62 204 PHE A O 1
ATOM 1603 N N . LEU A 1 205 ? -7.102 -2.627 -4.531 1 91.19 205 LEU A N 1
ATOM 1604 C CA . LEU A 1 205 ? -7.309 -4.004 -4.094 1 91.19 205 LEU A CA 1
ATOM 1605 C C . LEU A 1 205 ? -6.242 -4.926 -4.676 1 91.19 205 LEU A C 1
ATOM 1607 O O . LEU A 1 205 ? -5.723 -5.797 -3.979 1 91.19 205 LEU A O 1
ATOM 1611 N N . ARG A 1 206 ? -5.902 -4.652 -5.879 1 89.94 206 ARG A N 1
ATOM 1612 C CA . ARG A 1 206 ? -4.898 -5.496 -6.516 1 89.94 206 ARG A CA 1
ATOM 1613 C C . ARG A 1 206 ? -3.529 -5.305 -5.871 1 89.94 206 ARG A C 1
ATOM 1615 O O . ARG A 1 206 ? -2.77 -6.262 -5.719 1 89.94 206 ARG A O 1
ATOM 1622 N N . LEU A 1 207 ? -3.209 -4.129 -5.543 1 88.75 207 LEU A N 1
ATOM 1623 C CA . LEU A 1 207 ? -1.94 -3.842 -4.883 1 88.75 207 LEU A CA 1
ATOM 1624 C C . LEU A 1 207 ? -1.832 -4.598 -3.561 1 88.75 207 LEU A C 1
ATOM 1626 O O . LEU A 1 207 ? -0.738 -5.008 -3.162 1 88.75 207 LEU A O 1
ATOM 1630 N N . LYS A 1 208 ? -2.896 -4.766 -2.973 1 89.06 208 LYS A N 1
ATOM 1631 C CA . LYS A 1 208 ? -2.889 -5.469 -1.692 1 89.06 208 LYS A CA 1
ATOM 1632 C C . LYS A 1 208 ? -2.889 -6.98 -1.896 1 89.06 208 LYS A C 1
ATOM 1634 O O . LYS A 1 208 ? -2.029 -7.684 -1.362 1 89.06 208 LYS A O 1
ATOM 1639 N N . THR A 1 209 ? -3.738 -7.484 -2.699 1 84.31 209 THR A N 1
ATOM 1640 C CA . THR A 1 209 ? -3.961 -8.922 -2.805 1 84.31 209 THR A CA 1
ATOM 1641 C C . THR A 1 209 ? -2.924 -9.562 -3.723 1 84.31 209 THR A C 1
ATOM 1643 O O . THR A 1 209 ? -2.811 -10.789 -3.777 1 84.31 209 THR A O 1
ATOM 1646 N N . GLY A 1 210 ? -2.162 -8.758 -4.312 1 78.88 210 GLY A N 1
ATOM 1647 C CA . GLY A 1 210 ? -1.175 -9.297 -5.23 1 78.88 210 GLY A CA 1
ATOM 1648 C C . GLY A 1 210 ? 0.092 -9.766 -4.539 1 78.88 210 GLY A C 1
ATOM 1649 O O . GLY A 1 210 ? 0.886 -10.508 -5.117 1 78.88 210 GLY A O 1
ATOM 1650 N N . PHE A 1 211 ? 0.312 -9.383 -3.357 1 89.75 211 PHE A N 1
ATOM 1651 C CA . PHE A 1 211 ? 1.534 -9.703 -2.629 1 89.75 211 PHE A CA 1
ATOM 1652 C C . PHE A 1 211 ? 2.766 -9.32 -3.443 1 89.75 211 PHE A C 1
ATOM 1654 O O . PHE A 1 211 ? 3.771 -10.031 -3.43 1 89.75 211 PHE A O 1
ATOM 1661 N N . GLY A 1 212 ? 2.58 -8.328 -4.25 1 91.31 212 GLY A N 1
ATOM 1662 C CA . GLY A 1 212 ? 3.561 -7.977 -5.266 1 91.31 212 GLY A CA 1
ATOM 1663 C C . GLY A 1 212 ? 4.852 -7.434 -4.688 1 91.31 212 GLY A C 1
ATOM 1664 O O . GLY A 1 212 ? 5.941 -7.766 -5.156 1 91.31 212 GLY A O 1
ATOM 1665 N N . ALA A 1 213 ? 4.699 -6.609 -3.66 1 93.81 213 ALA A N 1
ATOM 1666 C CA . ALA A 1 213 ? 5.898 -6.02 -3.074 1 93.81 213 ALA A CA 1
ATOM 1667 C C . ALA A 1 213 ? 6.789 -7.09 -2.449 1 93.81 213 ALA A C 1
ATOM 1669 O O . ALA A 1 213 ? 8.008 -7.062 -2.611 1 93.81 213 ALA A O 1
ATOM 1670 N N . ALA A 1 214 ? 6.164 -8.016 -1.739 1 95.75 214 ALA A N 1
ATOM 1671 C CA . ALA A 1 214 ? 6.934 -9.117 -1.164 1 95.75 214 ALA A CA 1
ATOM 1672 C C . ALA A 1 214 ? 7.656 -9.906 -2.25 1 95.75 214 ALA A C 1
ATOM 1674 O O . ALA A 1 214 ? 8.852 -10.195 -2.127 1 95.75 214 ALA A O 1
ATOM 1675 N N . SER A 1 215 ? 6.973 -10.18 -3.316 1 96.5 215 SER A N 1
ATOM 1676 C CA . SER A 1 215 ? 7.543 -10.938 -4.426 1 96.5 215 SER A CA 1
ATOM 1677 C C . SER A 1 215 ? 8.758 -10.234 -5.008 1 96.5 215 SER A C 1
ATOM 1679 O O . SER A 1 215 ? 9.742 -10.883 -5.371 1 96.5 215 SER A O 1
ATOM 1681 N N . ALA A 1 216 ? 8.648 -8.945 -5.141 1 97.19 216 ALA A N 1
ATOM 1682 C CA . ALA A 1 216 ? 9.781 -8.172 -5.641 1 97.19 216 ALA A CA 1
ATOM 1683 C C . ALA A 1 216 ? 10.938 -8.195 -4.648 1 97.19 216 ALA A C 1
ATOM 1685 O O . ALA A 1 216 ? 12.094 -8.414 -5.031 1 97.19 216 ALA A O 1
ATOM 1686 N N . LEU A 1 217 ? 10.68 -8.078 -3.41 1 97.31 217 LEU A N 1
ATOM 1687 C CA . LEU A 1 217 ? 11.68 -7.898 -2.363 1 97.31 217 LEU A CA 1
ATOM 1688 C C . LEU A 1 217 ? 12.414 -9.203 -2.082 1 97.31 217 LEU A C 1
ATOM 1690 O O . LEU A 1 217 ? 13.562 -9.188 -1.619 1 97.31 217 LEU A O 1
ATOM 1694 N N . PHE A 1 218 ? 11.836 -10.328 -2.414 1 98 218 PHE A N 1
ATOM 1695 C CA . PHE A 1 218 ? 12.461 -11.625 -2.201 1 98 218 PHE A CA 1
ATOM 1696 C C . PHE A 1 218 ? 13.773 -11.734 -2.967 1 98 218 PHE A C 1
ATOM 1698 O O . PHE A 1 218 ? 14.641 -12.539 -2.621 1 98 218 PHE A O 1
ATOM 1705 N N . ASN A 1 219 ? 13.922 -10.914 -3.961 1 98.12 219 ASN A N 1
ATOM 1706 C CA . ASN A 1 219 ? 15.117 -10.984 -4.801 1 98.12 219 ASN A CA 1
ATOM 1707 C C . ASN A 1 219 ? 16.328 -10.391 -4.098 1 98.12 219 ASN A C 1
ATOM 1709 O O . ASN A 1 219 ? 17.469 -10.633 -4.504 1 98.12 219 ASN A O 1
ATOM 1713 N N . PHE A 1 220 ? 16.156 -9.57 -3.123 1 97.12 220 PHE A N 1
ATOM 1714 C CA . PHE A 1 220 ? 17.234 -8.789 -2.545 1 97.12 220 PHE A CA 1
ATOM 1715 C C . PHE A 1 220 ? 17.531 -9.25 -1.121 1 97.12 220 PHE A C 1
ATOM 1717 O O . PHE A 1 220 ? 17.156 -8.578 -0.157 1 97.12 220 PHE A O 1
ATOM 1724 N N . VAL A 1 221 ? 18.297 -10.32 -1.074 1 96.81 221 VAL A N 1
ATOM 1725 C CA . VAL A 1 221 ? 18.547 -11.047 0.166 1 96.81 221 VAL A CA 1
ATOM 1726 C C . VAL A 1 221 ? 19.625 -10.32 0.977 1 96.81 221 VAL A C 1
ATOM 1728 O O . VAL A 1 221 ? 20.344 -9.461 0.45 1 96.81 221 VAL A O 1
ATOM 1731 N N . ARG A 1 222 ? 19.625 -10.664 2.244 1 94.44 222 ARG A N 1
ATOM 1732 C CA . ARG A 1 222 ? 20.672 -10.141 3.113 1 94.44 222 ARG A CA 1
ATOM 1733 C C . ARG A 1 222 ? 22.062 -10.547 2.613 1 94.44 222 ARG A C 1
ATOM 1735 O O . ARG A 1 222 ? 22.266 -11.703 2.242 1 94.44 222 ARG A O 1
ATOM 1742 N N . GLY A 1 223 ? 23 -9.57 2.561 1 91.12 223 GLY A N 1
ATOM 1743 C CA . GLY A 1 223 ? 24.375 -9.867 2.201 1 91.12 223 GLY A CA 1
ATOM 1744 C C . GLY A 1 223 ? 24.656 -9.719 0.716 1 91.12 223 GLY A C 1
ATOM 1745 O O . GLY A 1 223 ? 25.812 -9.789 0.282 1 91.12 223 GLY A O 1
ATOM 1746 N N . TRP A 1 224 ? 23.609 -9.547 -0.08 1 90.62 224 TRP A N 1
ATOM 1747 C CA . TRP A 1 224 ? 23.797 -9.352 -1.513 1 90.62 224 TRP A CA 1
ATOM 1748 C C . TRP A 1 224 ? 24.594 -8.078 -1.786 1 90.62 224 TRP A C 1
ATOM 1750 O O . TRP A 1 224 ? 25.5 -8.062 -2.621 1 90.62 224 TRP A O 1
ATOM 1760 N N . ARG A 1 225 ? 24.281 -7.023 -1.12 1 90.94 225 ARG A N 1
ATOM 1761 C CA . ARG A 1 225 ? 24.984 -5.746 -1.17 1 90.94 225 ARG A CA 1
ATOM 1762 C C . ARG A 1 225 ? 25.078 -5.113 0.216 1 90.94 225 ARG A C 1
ATOM 1764 O O . ARG A 1 225 ? 24.594 -5.688 1.196 1 90.94 225 ARG A O 1
ATOM 1771 N N . SER A 1 226 ? 25.828 -3.996 0.156 1 87.62 226 SER A N 1
ATOM 1772 C CA . SER A 1 226 ? 25.891 -3.25 1.409 1 87.62 226 SER A CA 1
ATOM 1773 C C . SER A 1 226 ? 24.5 -2.936 1.932 1 87.62 226 SER A C 1
ATOM 1775 O O . SER A 1 226 ? 23.594 -2.598 1.156 1 87.62 226 SER A O 1
ATOM 1777 N N . PRO A 1 227 ? 24.312 -3.104 3.186 1 78.31 227 PRO A N 1
ATOM 1778 C CA . PRO A 1 227 ? 23 -2.795 3.764 1 78.31 227 PRO A CA 1
ATOM 1779 C C . PRO A 1 227 ? 22.578 -1.341 3.549 1 78.31 227 PRO A C 1
ATOM 1781 O O . PRO A 1 227 ? 21.406 -1.004 3.68 1 78.31 227 PRO A O 1
ATOM 1784 N N . ASP A 1 228 ? 23.531 -0.538 3.199 1 80.19 228 ASP A N 1
ATOM 1785 C CA . ASP A 1 228 ? 23.25 0.88 3.006 1 80.19 228 ASP A CA 1
ATOM 1786 C C . ASP A 1 228 ? 22.875 1.172 1.554 1 80.19 228 ASP A C 1
ATOM 1788 O O . ASP A 1 228 ? 22.453 2.281 1.228 1 80.19 228 ASP A O 1
ATOM 1792 N N . ASP A 1 229 ? 22.984 0.166 0.752 1 85.88 229 ASP A N 1
ATOM 1793 C CA . ASP A 1 229 ? 22.578 0.338 -0.637 1 85.88 229 ASP A CA 1
ATOM 1794 C C . ASP A 1 229 ? 21.078 0.092 -0.801 1 85.88 229 ASP A C 1
ATOM 1796 O O . ASP A 1 229 ? 20.641 -1.056 -0.887 1 85.88 229 ASP A O 1
ATOM 1800 N N . HIS A 1 230 ? 20.375 1.164 -0.944 1 84.56 230 HIS A N 1
ATOM 1801 C CA . HIS A 1 230 ? 18.922 1.066 -1.02 1 84.56 230 HIS A CA 1
ATOM 1802 C C . HIS A 1 230 ? 18.422 1.324 -2.438 1 84.56 230 HIS A C 1
ATOM 1804 O O . HIS A 1 230 ? 17.234 1.549 -2.65 1 84.56 230 HIS A O 1
ATOM 1810 N N . ARG A 1 231 ? 19.297 1.226 -3.324 1 85.44 231 ARG A N 1
ATOM 1811 C CA . ARG A 1 231 ? 18.938 1.519 -4.707 1 85.44 231 ARG A CA 1
ATOM 1812 C C . ARG A 1 231 ? 17.859 0.554 -5.199 1 85.44 231 ARG A C 1
ATOM 1814 O O . ARG A 1 231 ? 16.984 0.939 -5.977 1 85.44 231 ARG A O 1
ATOM 1821 N N . TYR A 1 232 ? 17.938 -0.69 -4.75 1 90.88 232 TYR A N 1
ATOM 1822 C CA . TYR A 1 232 ? 16.984 -1.7 -5.211 1 90.88 232 TYR A CA 1
ATOM 1823 C C . TYR A 1 232 ? 15.562 -1.342 -4.801 1 90.88 232 TYR A C 1
ATOM 1825 O O . TYR A 1 232 ? 14.602 -1.751 -5.457 1 90.88 232 TYR A O 1
ATOM 1833 N N . LEU A 1 233 ? 15.461 -0.549 -3.768 1 92.19 233 LEU A N 1
ATOM 1834 C CA . LEU A 1 233 ? 14.141 -0.173 -3.285 1 92.19 233 LEU A CA 1
ATOM 1835 C C . LEU A 1 233 ? 13.398 0.662 -4.324 1 92.19 233 LEU A C 1
ATOM 1837 O O . LEU A 1 233 ? 12.172 0.622 -4.398 1 92.19 233 LEU A O 1
ATOM 1841 N N . GLN A 1 234 ? 14.141 1.355 -5.156 1 92.44 234 GLN A N 1
ATOM 1842 C CA . GLN A 1 234 ? 13.531 2.193 -6.18 1 92.44 234 GLN A CA 1
ATOM 1843 C C . GLN A 1 234 ? 12.93 1.346 -7.297 1 92.44 234 GLN A C 1
ATOM 1845 O O . GLN A 1 234 ? 12.094 1.824 -8.062 1 92.44 234 GLN A O 1
ATOM 1850 N N . LEU A 1 235 ? 13.328 0.042 -7.348 1 94.81 235 LEU A N 1
ATOM 1851 C CA . LEU A 1 235 ? 12.852 -0.865 -8.383 1 94.81 235 LEU A CA 1
ATOM 1852 C C . LEU A 1 235 ? 11.602 -1.616 -7.926 1 94.81 235 LEU A C 1
ATOM 1854 O O . LEU A 1 235 ? 10.875 -2.178 -8.742 1 94.81 235 LEU A O 1
ATOM 1858 N N . VAL A 1 236 ? 11.32 -1.644 -6.668 1 95.12 236 VAL A N 1
ATOM 1859 C CA . VAL A 1 236 ? 10.32 -2.514 -6.055 1 95.12 236 VAL A CA 1
ATOM 1860 C C . VAL A 1 236 ? 8.938 -2.211 -6.641 1 95.12 236 VAL A C 1
ATOM 1862 O O . VAL A 1 236 ? 8.227 -3.121 -7.07 1 95.12 236 VAL A O 1
ATOM 1865 N N . PRO A 1 237 ? 8.586 -0.917 -6.773 1 95.5 237 PRO A N 1
ATOM 1866 C CA . PRO A 1 237 ? 7.234 -0.674 -7.289 1 95.5 237 PRO A CA 1
ATOM 1867 C C . PRO A 1 237 ? 7.066 -1.129 -8.734 1 95.5 237 PRO A C 1
ATOM 1869 O O . PRO A 1 237 ? 5.988 -1.599 -9.117 1 95.5 237 PRO A O 1
ATOM 1872 N N . ALA A 1 238 ? 8.062 -0.972 -9.539 1 96.12 238 ALA A N 1
ATOM 1873 C CA . ALA A 1 238 ? 7.984 -1.437 -10.922 1 96.12 238 ALA A CA 1
ATOM 1874 C C . ALA A 1 238 ? 7.898 -2.959 -10.984 1 96.12 238 ALA A C 1
ATOM 1876 O O . ALA A 1 238 ? 7.109 -3.51 -11.758 1 96.12 238 ALA A O 1
ATOM 1877 N N . MET A 1 239 ? 8.648 -3.619 -10.18 1 96.5 239 MET A N 1
ATOM 1878 C CA . MET A 1 239 ? 8.617 -5.078 -10.133 1 96.5 239 MET A CA 1
ATOM 1879 C C . MET A 1 239 ? 7.293 -5.574 -9.57 1 96.5 239 MET A C 1
ATOM 1881 O O . MET A 1 239 ? 6.758 -6.586 -10.031 1 96.5 239 MET A O 1
ATOM 1885 N N . GLU A 1 240 ? 6.828 -4.883 -8.57 1 95.81 240 GLU A N 1
ATOM 1886 C CA . GLU A 1 240 ? 5.504 -5.184 -8.023 1 95.81 240 GLU A CA 1
ATOM 1887 C C . GLU A 1 240 ? 4.426 -5.055 -9.094 1 95.81 240 GLU A C 1
ATOM 1889 O O . GLU A 1 240 ? 3.543 -5.91 -9.195 1 95.81 240 GLU A O 1
ATOM 1894 N N . GLN A 1 241 ? 4.504 -3.973 -9.836 1 94.81 241 GLN A N 1
ATOM 1895 C CA . GLN A 1 241 ? 3.529 -3.76 -10.898 1 94.81 241 GLN A CA 1
ATOM 1896 C C . GLN A 1 241 ? 3.59 -4.879 -11.938 1 94.81 241 GLN A C 1
ATOM 1898 O O . GLN A 1 241 ? 2.559 -5.289 -12.477 1 94.81 241 GLN A O 1
ATOM 1903 N N . TYR A 1 242 ? 4.785 -5.297 -12.266 1 95.31 242 TYR A N 1
ATOM 1904 C CA . TYR A 1 242 ? 4.941 -6.426 -13.18 1 95.31 242 TYR A CA 1
ATOM 1905 C C . TYR A 1 242 ? 4.215 -7.656 -12.648 1 95.31 242 TYR A C 1
ATOM 1907 O O . TYR A 1 242 ? 3.416 -8.266 -13.359 1 95.31 242 TYR A O 1
ATOM 1915 N N . PHE A 1 243 ? 4.41 -7.91 -11.422 1 93.06 243 PHE A N 1
ATOM 1916 C CA . PHE A 1 243 ? 3.812 -9.07 -10.781 1 93.06 243 PHE A CA 1
ATOM 1917 C C . PHE A 1 243 ? 2.293 -8.953 -10.75 1 93.06 243 PHE A C 1
ATOM 1919 O O . PHE A 1 243 ? 1.586 -9.945 -10.977 1 93.06 243 PHE A O 1
ATOM 1926 N N . ASN A 1 244 ? 1.825 -7.805 -10.531 1 90.38 244 ASN A N 1
ATOM 1927 C CA . ASN A 1 244 ? 0.396 -7.566 -10.359 1 90.38 244 ASN A CA 1
ATOM 1928 C C . ASN A 1 244 ? -0.326 -7.516 -11.703 1 90.38 244 ASN A C 1
ATOM 1930 O O . ASN A 1 244 ? -1.516 -7.828 -11.789 1 90.38 244 ASN A O 1
ATOM 1934 N N . ALA A 1 245 ? 0.376 -7.148 -12.688 1 88.81 245 ALA A N 1
ATOM 1935 C CA . ALA A 1 245 ? -0.296 -6.844 -13.953 1 88.81 245 ALA A CA 1
ATOM 1936 C C . ALA A 1 245 ? -0.247 -8.031 -14.898 1 88.81 245 ALA A C 1
ATOM 1938 O O . ALA A 1 245 ? -1.073 -8.148 -15.812 1 88.81 245 ALA A O 1
ATOM 1939 N N . ILE A 1 246 ? 0.715 -8.883 -14.633 1 84.5 246 ILE A N 1
ATOM 1940 C CA . ILE A 1 246 ? 0.765 -10.07 -15.477 1 84.5 246 ILE A CA 1
ATOM 1941 C C . ILE A 1 246 ? -0.442 -10.961 -15.188 1 84.5 246 ILE A C 1
ATOM 1943 O O . ILE A 1 246 ? -0.694 -11.32 -14.039 1 84.5 246 ILE A O 1
ATOM 1947 N N . ASN A 1 247 ? -1.278 -11.148 -16.094 1 76.06 247 ASN A N 1
ATOM 1948 C CA . ASN A 1 247 ? -2.561 -11.797 -15.82 1 76.06 247 ASN A CA 1
ATOM 1949 C C . ASN A 1 247 ? -2.709 -13.094 -16.609 1 76.06 247 ASN A C 1
ATOM 1951 O O . ASN A 1 247 ? -3.799 -13.414 -17.094 1 76.06 247 ASN A O 1
ATOM 1955 N N . LEU A 1 248 ? -1.655 -13.734 -16.641 1 82.88 248 LEU A N 1
ATOM 1956 C CA . LEU A 1 248 ? -1.729 -15.023 -17.312 1 82.88 248 LEU A CA 1
ATOM 1957 C C . LEU A 1 248 ? -2.635 -15.984 -16.547 1 82.88 248 LEU A C 1
ATOM 1959 O O . LEU A 1 248 ? -3.24 -16.875 -17.141 1 82.88 248 LEU A O 1
ATOM 1963 N N . SER A 1 249 ? -2.811 -15.711 -15.312 1 83.94 249 SER A N 1
ATOM 1964 C CA . SER A 1 249 ? -3.66 -16.547 -14.477 1 83.94 249 SER A CA 1
ATOM 1965 C C . SER A 1 249 ? -5.137 -16.297 -14.758 1 83.94 249 SER A C 1
ATOM 1967 O O . SER A 1 249 ? -6 -17.062 -14.312 1 83.94 249 SER A O 1
ATOM 1969 N N . PHE A 1 250 ? -5.375 -15.305 -15.484 1 87.88 250 PHE A N 1
ATOM 1970 C CA . PHE A 1 250 ? -6.75 -14.953 -15.797 1 87.88 250 PHE A CA 1
ATOM 1971 C C . PHE A 1 250 ? -7.453 -16.094 -16.516 1 87.88 250 PHE A C 1
ATOM 1973 O O . PHE A 1 250 ? -8.664 -16.297 -16.359 1 87.88 250 PHE A O 1
ATOM 1980 N N . TYR A 1 251 ? -6.711 -16.844 -17.297 1 88.5 251 TYR A N 1
ATOM 1981 C CA . TYR A 1 251 ? -7.281 -17.969 -18.031 1 88.5 251 TYR A CA 1
ATOM 1982 C C . TYR A 1 251 ? -7.98 -18.938 -17.078 1 88.5 251 TYR A C 1
ATOM 1984 O O . TYR A 1 251 ? -9.141 -19.297 -17.297 1 88.5 251 TYR A O 1
ATOM 1992 N N . LYS A 1 252 ? -7.289 -19.266 -16.016 1 86 252 LYS A N 1
ATOM 1993 C CA . LYS A 1 252 ? -7.867 -20.156 -15 1 86 252 LYS A CA 1
ATOM 1994 C C . LYS A 1 252 ? -9.125 -19.531 -14.391 1 86 252 LYS A C 1
ATOM 1996 O O . LYS A 1 252 ? -10.133 -20.219 -14.211 1 86 252 LYS A O 1
ATOM 2001 N N . GLU A 1 253 ? -9.07 -18.297 -14.094 1 83.62 253 GLU A N 1
ATOM 2002 C CA . GLU A 1 253 ? -10.188 -17.594 -13.461 1 83.62 253 GLU A CA 1
ATOM 2003 C C . GLU A 1 253 ? -11.398 -17.547 -14.391 1 83.62 253 GLU A C 1
ATOM 2005 O O . GLU A 1 253 ? -12.539 -17.688 -13.938 1 83.62 253 GLU A O 1
ATOM 2010 N N . MET A 1 254 ? -11.117 -17.312 -15.602 1 83.88 254 MET A N 1
ATOM 2011 C CA . MET A 1 254 ? -12.18 -17.297 -16.609 1 83.88 254 MET A CA 1
ATOM 2012 C C . MET A 1 254 ? -12.844 -18.672 -16.719 1 83.88 254 MET A C 1
ATOM 2014 O O . MET A 1 254 ? -14.078 -18.766 -16.734 1 83.88 254 MET A O 1
ATOM 2018 N N . LEU A 1 255 ? -12.086 -19.719 -16.734 1 85 255 LEU A N 1
ATOM 2019 C CA . LEU A 1 255 ? -12.617 -21.078 -16.812 1 85 255 LEU A CA 1
ATOM 2020 C C . LEU A 1 255 ? -13.469 -21.391 -15.594 1 85 255 LEU A C 1
ATOM 2022 O O . LEU A 1 255 ? -14.5 -22.062 -15.703 1 85 255 LEU A O 1
ATOM 2026 N N . ASP A 1 256 ? -13.047 -20.859 -14.469 1 83.56 256 ASP A N 1
ATOM 2027 C CA . ASP A 1 256 ? -13.734 -21.141 -13.211 1 83.56 256 ASP A CA 1
ATOM 2028 C C . ASP A 1 256 ? -14.922 -20.203 -13.008 1 83.56 256 ASP A C 1
ATOM 2030 O 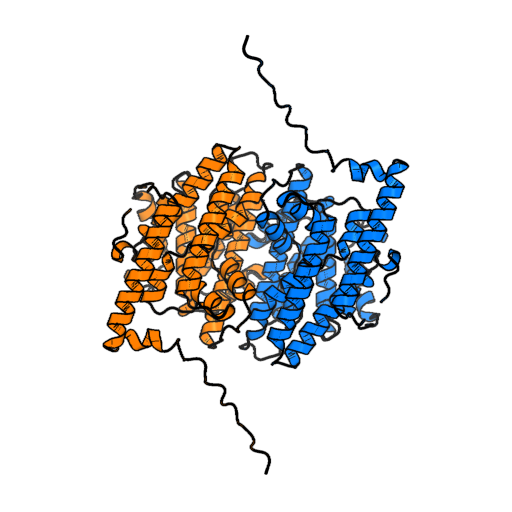O . ASP A 1 256 ? -15.68 -20.359 -12.047 1 83.56 256 ASP A O 1
ATOM 2034 N N . GLY A 1 257 ? -15.086 -19.234 -13.859 1 80.75 257 GLY A N 1
ATOM 2035 C CA . GLY A 1 257 ? -16.188 -18.281 -13.742 1 80.75 257 GLY A CA 1
ATOM 2036 C C . GLY A 1 257 ? -15.984 -17.266 -12.633 1 80.75 257 GLY A C 1
ATOM 2037 O O . GLY A 1 257 ? -16.953 -16.703 -12.117 1 80.75 257 GLY A O 1
ATOM 2038 N N . GLU A 1 258 ? -14.742 -17.094 -12.234 1 78.88 258 GLU A N 1
ATOM 2039 C CA . GLU A 1 258 ? -14.438 -16.125 -11.18 1 78.88 258 GLU A CA 1
ATOM 2040 C C . GLU A 1 258 ? -14.508 -14.695 -11.711 1 78.88 258 GLU A C 1
ATOM 2042 O O . GLU A 1 258 ? -13.961 -14.398 -12.781 1 78.88 258 GLU A O 1
ATOM 2047 N N . THR A 1 259 ? -15.195 -13.82 -10.984 1 81.31 259 THR A N 1
ATOM 2048 C CA . THR A 1 259 ? -15.312 -12.438 -11.445 1 81.31 259 THR A CA 1
ATOM 2049 C C . THR A 1 259 ? -14.812 -11.469 -10.375 1 81.31 259 THR A C 1
ATOM 2051 O O . THR A 1 259 ? -14.891 -10.25 -10.555 1 81.31 259 THR A O 1
ATOM 2054 N N . ASP A 1 260 ? -14.305 -12.016 -9.297 1 79.88 260 ASP A N 1
ATOM 2055 C CA . ASP A 1 260 ? -13.789 -11.188 -8.211 1 79.88 260 ASP A CA 1
ATOM 2056 C C . ASP A 1 260 ? -12.281 -11 -8.344 1 79.88 260 ASP A C 1
ATOM 2058 O O . ASP A 1 260 ? -11.555 -11.055 -7.348 1 79.88 260 ASP A O 1
ATOM 2062 N N . ASN A 1 261 ? -11.859 -10.852 -9.586 1 85.31 261 ASN A N 1
ATOM 2063 C CA . ASN A 1 261 ? -10.438 -10.656 -9.844 1 85.31 261 ASN A CA 1
ATOM 2064 C C . ASN A 1 261 ? -10.156 -9.266 -10.406 1 85.31 261 ASN A C 1
ATOM 2066 O O . ASN A 1 261 ? -11.078 -8.5 -10.672 1 85.31 261 ASN A O 1
ATOM 2070 N N . TYR A 1 262 ? -8.961 -8.992 -10.5 1 88.38 262 TYR A N 1
ATOM 2071 C CA . TYR A 1 262 ? -8.531 -7.652 -10.883 1 88.38 262 TYR A CA 1
ATOM 2072 C C . TYR A 1 262 ? -9.078 -7.27 -12.25 1 88.38 262 TYR A C 1
ATOM 2074 O O . TYR A 1 262 ? -9.523 -6.137 -12.453 1 88.38 262 TYR A O 1
ATOM 2082 N N . VAL A 1 263 ? -9.07 -8.18 -13.219 1 91.62 263 VAL A N 1
ATOM 2083 C CA . VAL A 1 263 ? -9.516 -7.902 -14.586 1 91.62 263 VAL A CA 1
ATOM 2084 C C . VAL A 1 263 ? -10.992 -7.508 -14.578 1 91.62 263 VAL A C 1
ATOM 2086 O O . VAL A 1 263 ? -11.375 -6.504 -15.18 1 91.62 263 VAL A O 1
ATOM 2089 N N . HIS A 1 264 ? -11.766 -8.234 -13.875 1 90.19 264 HIS A N 1
ATOM 2090 C CA . HIS A 1 264 ? -13.195 -7.953 -13.828 1 90.19 264 HIS A CA 1
ATOM 2091 C C . HIS A 1 264 ? -13.477 -6.684 -13.031 1 90.19 264 HIS A C 1
ATOM 2093 O O . HIS A 1 264 ? -14.375 -5.914 -13.383 1 90.19 264 HIS A O 1
ATOM 2099 N N . LEU A 1 265 ? -12.766 -6.527 -11.953 1 90.12 265 LEU A N 1
ATOM 2100 C CA . LEU A 1 265 ? -12.945 -5.316 -11.164 1 90.12 265 LEU A CA 1
ATOM 2101 C C . LEU A 1 265 ? -12.609 -4.078 -11.984 1 90.12 265 LEU A C 1
ATOM 2103 O O . LEU A 1 265 ? -13.352 -3.092 -11.969 1 90.12 265 LEU A O 1
ATOM 2107 N N . ARG A 1 266 ? -11.562 -4.156 -12.648 1 93 266 ARG A N 1
ATOM 2108 C CA . ARG A 1 266 ? -11.164 -3.029 -13.484 1 93 266 ARG A CA 1
ATOM 2109 C C . ARG A 1 266 ? -12.141 -2.826 -14.633 1 93 266 ARG A C 1
ATOM 2111 O O . ARG A 1 266 ? -12.461 -1.69 -14.992 1 93 266 ARG A O 1
ATOM 2118 N N . ALA A 1 267 ? -12.562 -3.932 -15.219 1 93.56 267 ALA A N 1
ATOM 2119 C CA . ALA A 1 267 ? -13.555 -3.848 -16.281 1 93.56 267 ALA A CA 1
ATOM 2120 C C . ALA A 1 267 ? -14.812 -3.121 -15.805 1 93.56 267 ALA A C 1
ATOM 2122 O O . ALA A 1 267 ? -15.312 -2.219 -16.484 1 93.56 267 ALA A O 1
ATOM 2123 N N . ALA A 1 268 ? -15.305 -3.521 -14.633 1 91.25 268 ALA A N 1
ATOM 2124 C CA . ALA A 1 268 ? -16.484 -2.896 -14.055 1 91.25 268 ALA A CA 1
ATOM 2125 C C . ALA A 1 268 ? -16.234 -1.424 -13.75 1 91.25 268 ALA A C 1
ATOM 2127 O O . ALA A 1 268 ? -17.062 -0.566 -14.07 1 91.25 268 ALA A O 1
ATOM 2128 N N . ALA A 1 269 ? -15.133 -1.133 -13.203 1 91.94 269 ALA A N 1
ATOM 2129 C CA . ALA A 1 269 ? -14.797 0.225 -12.773 1 91.94 269 ALA A CA 1
ATOM 2130 C C . ALA A 1 269 ? -14.617 1.147 -13.977 1 91.94 269 ALA A C 1
ATOM 2132 O O . ALA A 1 269 ? -14.93 2.338 -13.906 1 91.94 269 ALA A O 1
ATOM 2133 N N . GLU A 1 270 ? -14.148 0.622 -15.086 1 93.75 270 GLU A N 1
ATOM 2134 C CA . GLU A 1 270 ? -13.805 1.439 -16.25 1 93.75 270 GLU A CA 1
ATOM 2135 C C . GLU A 1 270 ? -14.852 1.289 -17.359 1 93.75 270 GLU A C 1
ATOM 2137 O O . GLU A 1 270 ? -14.695 1.848 -18.438 1 93.75 270 GLU A O 1
ATOM 2142 N N . ASP A 1 271 ? -15.836 0.566 -17.109 1 93.88 271 ASP A N 1
ATOM 2143 C CA . ASP A 1 271 ? -16.922 0.324 -18.062 1 93.88 271 ASP A CA 1
ATOM 2144 C C . ASP A 1 271 ? -16.375 -0.227 -19.375 1 93.88 271 ASP A C 1
ATOM 2146 O O . ASP A 1 271 ? -16.656 0.323 -20.438 1 93.88 271 ASP A O 1
ATOM 2150 N N . LYS A 1 272 ? -15.586 -1.264 -19.234 1 95.25 272 LYS A N 1
ATOM 2151 C CA . LYS A 1 272 ? -15 -1.969 -20.359 1 95.25 272 LYS A CA 1
ATOM 2152 C C . LYS A 1 272 ? -15.234 -3.473 -20.266 1 95.25 272 LYS A C 1
ATOM 2154 O O . LYS A 1 272 ? -15.711 -3.961 -19.234 1 95.25 272 LYS A O 1
ATOM 2159 N N . ASP A 1 273 ? -15.008 -4.145 -21.359 1 93.38 273 ASP A N 1
ATOM 2160 C CA . ASP A 1 273 ? -15.062 -5.602 -21.297 1 93.38 273 ASP A CA 1
ATOM 2161 C C . ASP A 1 273 ? -13.75 -6.188 -20.797 1 93.38 273 ASP A C 1
ATOM 2163 O O . ASP A 1 273 ? -12.688 -5.609 -21 1 93.38 273 ASP A O 1
ATOM 2167 N N . PRO A 1 274 ? -13.75 -7.34 -20.141 1 92.06 274 PRO A N 1
ATOM 2168 C CA . PRO A 1 274 ? -12.57 -7.957 -19.547 1 92.06 274 PRO A CA 1
ATOM 2169 C C . PRO A 1 274 ? -11.445 -8.188 -20.547 1 92.06 274 PRO A C 1
ATOM 2171 O O . PRO A 1 274 ? -10.266 -8.031 -20.219 1 92.06 274 PRO A O 1
ATOM 2174 N N . LEU A 1 275 ? -11.75 -8.5 -21.766 1 92.25 275 LEU A N 1
ATOM 2175 C CA . LEU A 1 275 ? -10.703 -8.766 -22.766 1 92.25 275 LEU A CA 1
ATOM 2176 C C . LEU A 1 275 ? -9.969 -7.48 -23.125 1 92.25 275 LEU A C 1
ATOM 2178 O O . LEU A 1 275 ? -8.766 -7.504 -23.375 1 92.25 275 LEU A O 1
ATOM 2182 N N . THR A 1 276 ? -10.703 -6.406 -23.156 1 94.94 276 THR A N 1
ATOM 2183 C CA . THR A 1 276 ? -10.062 -5.113 -23.359 1 94.94 276 THR A CA 1
ATOM 2184 C C . THR A 1 276 ? -9.086 -4.805 -22.234 1 94.94 276 THR A C 1
ATOM 2186 O O . THR A 1 276 ? -7.977 -4.324 -22.484 1 94.94 276 THR A O 1
ATOM 2189 N N . ILE A 1 277 ? -9.516 -5.125 -21.031 1 94.75 277 ILE A N 1
ATOM 2190 C CA . ILE A 1 277 ? -8.656 -4.887 -19.875 1 94.75 277 ILE A CA 1
ATOM 2191 C C . ILE A 1 277 ? -7.391 -5.734 -19.984 1 94.75 277 ILE A C 1
ATOM 2193 O O . ILE A 1 277 ? -6.289 -5.25 -19.719 1 94.75 277 ILE A O 1
ATOM 2197 N N . ILE A 1 278 ? -7.492 -6.973 -20.406 1 95 278 ILE A N 1
ATOM 2198 C CA . ILE A 1 278 ? -6.332 -7.844 -20.531 1 95 278 ILE A CA 1
ATOM 2199 C C . ILE A 1 278 ? -5.371 -7.285 -21.578 1 95 278 ILE A C 1
ATOM 2201 O O . ILE A 1 278 ? -4.152 -7.316 -21.391 1 95 278 ILE A O 1
ATOM 2205 N N . ARG A 1 279 ? -5.898 -6.789 -22.656 1 95.38 279 ARG A N 1
ATOM 2206 C CA . ARG A 1 279 ? -5.059 -6.199 -23.688 1 95.38 279 ARG A CA 1
ATOM 2207 C C . ARG A 1 279 ? -4.324 -4.969 -23.172 1 95.38 279 ARG A C 1
ATOM 2209 O O . ARG A 1 279 ? -3.145 -4.773 -23.453 1 95.38 279 ARG A O 1
ATOM 2216 N N . GLU A 1 280 ? -5.004 -4.184 -22.453 1 95.44 280 GLU A N 1
ATOM 2217 C CA . GLU A 1 280 ? -4.379 -3.004 -21.859 1 95.44 280 GLU A CA 1
ATOM 2218 C C . GLU A 1 280 ? -3.309 -3.396 -20.844 1 95.44 280 GLU A C 1
ATOM 2220 O O . GLU A 1 280 ? -2.25 -2.768 -20.781 1 95.44 280 GLU A O 1
ATOM 2225 N N . LEU A 1 281 ? -3.613 -4.418 -20.078 1 94.75 281 LEU A N 1
ATOM 2226 C CA . LEU A 1 281 ? -2.643 -4.898 -19.109 1 94.75 281 LEU A CA 1
ATOM 2227 C C . LEU A 1 281 ? -1.389 -5.422 -19.797 1 94.75 281 LEU A C 1
ATOM 2229 O O . LEU A 1 281 ? -0.28 -5.277 -19.281 1 94.75 281 LEU A O 1
ATOM 2233 N N . VAL A 1 282 ? -1.564 -6.051 -20.953 1 95.56 282 VAL A N 1
ATOM 2234 C CA . VAL A 1 282 ? -0.418 -6.492 -21.734 1 95.56 282 VAL A CA 1
ATOM 2235 C C . VAL A 1 282 ? 0.458 -5.293 -22.094 1 95.56 282 VAL A C 1
ATOM 2237 O O . VAL A 1 282 ? 1.673 -5.32 -21.891 1 95.56 282 VAL A O 1
ATOM 2240 N N . GLU A 1 283 ? -0.156 -4.266 -22.562 1 96.38 283 GLU A N 1
ATOM 2241 C CA . GLU A 1 283 ? 0.591 -3.068 -22.938 1 96.38 283 GLU A CA 1
ATOM 2242 C C . GLU A 1 283 ? 1.267 -2.438 -21.734 1 96.38 283 GLU A C 1
ATOM 2244 O O . GLU A 1 283 ? 2.441 -2.066 -21.781 1 96.38 283 GLU A O 1
ATOM 2249 N N . GLU A 1 284 ? 0.538 -2.336 -20.672 1 94.88 284 GLU A N 1
ATOM 2250 C CA . GLU A 1 284 ? 1.071 -1.768 -19.438 1 94.88 284 GLU A CA 1
ATOM 2251 C C . GLU A 1 284 ? 2.264 -2.572 -18.922 1 94.88 284 GLU A C 1
ATOM 2253 O O . GLU A 1 284 ? 3.254 -2.002 -18.469 1 94.88 284 GLU A O 1
ATOM 2258 N N . THR A 1 285 ? 2.135 -3.865 -19.031 1 96.31 285 THR A N 1
ATOM 2259 C CA . THR A 1 285 ? 3.191 -4.75 -18.547 1 96.31 285 THR A CA 1
ATOM 2260 C C . THR A 1 285 ? 4.441 -4.617 -19.406 1 96.31 285 THR A C 1
ATOM 2262 O O . THR A 1 285 ? 5.555 -4.516 -18.891 1 96.31 285 THR A O 1
ATOM 2265 N N . LEU A 1 286 ? 4.285 -4.586 -20.703 1 97 286 LEU A N 1
ATOM 2266 C CA . LEU A 1 286 ? 5.418 -4.473 -21.609 1 97 286 LEU A CA 1
ATOM 2267 C C . LEU A 1 286 ? 6.121 -3.129 -21.438 1 97 286 LEU A C 1
ATOM 2269 O O . LEU A 1 286 ? 7.352 -3.062 -21.438 1 97 286 LEU A O 1
ATOM 2273 N N . ASP A 1 287 ? 5.348 -2.072 -21.266 1 96.25 287 ASP A N 1
ATOM 2274 C CA . ASP A 1 287 ? 5.926 -0.76 -20.984 1 96.25 287 ASP A CA 1
ATOM 2275 C C . ASP A 1 287 ? 6.727 -0.77 -19.688 1 96.25 287 ASP A C 1
ATOM 2277 O O . ASP A 1 287 ? 7.824 -0.213 -19.625 1 96.25 287 ASP A O 1
ATOM 2281 N N . ASN A 1 288 ? 6.16 -1.376 -18.75 1 96.12 288 ASN A N 1
ATOM 2282 C CA . ASN A 1 288 ? 6.824 -1.465 -17.453 1 96.12 288 ASN A CA 1
ATOM 2283 C C . ASN A 1 288 ? 8.117 -2.27 -17.531 1 96.12 288 ASN A C 1
ATOM 2285 O O . ASN A 1 288 ? 9.109 -1.931 -16.891 1 96.12 288 ASN A O 1
ATOM 2289 N N . VAL A 1 289 ? 8.102 -3.332 -18.266 1 96.56 289 VAL A N 1
ATOM 2290 C CA . VAL A 1 289 ? 9.305 -4.133 -18.469 1 96.56 289 VAL A CA 1
ATOM 2291 C C . VAL A 1 289 ? 10.406 -3.277 -19.094 1 96.56 289 VAL A C 1
ATOM 2293 O O . VAL A 1 289 ? 11.555 -3.322 -18.672 1 96.56 289 VAL A O 1
ATOM 2296 N N . ARG A 1 290 ? 10.07 -2.504 -20.031 1 96 290 ARG A N 1
ATOM 2297 C CA . ARG A 1 290 ? 11.039 -1.612 -20.656 1 96 290 ARG A CA 1
ATOM 2298 C C . ARG A 1 290 ? 11.594 -0.605 -19.656 1 96 290 ARG A C 1
ATOM 2300 O O . ARG A 1 290 ? 12.789 -0.304 -19.672 1 96 290 ARG A O 1
ATOM 2307 N N . ASP A 1 291 ? 10.75 -0.127 -18.859 1 94.75 291 ASP A N 1
ATOM 2308 C CA . ASP A 1 291 ? 11.18 0.812 -17.828 1 94.75 291 ASP A CA 1
ATOM 2309 C C . ASP A 1 291 ? 12.156 0.152 -16.859 1 94.75 291 ASP A C 1
ATOM 2311 O O . ASP A 1 291 ? 13.18 0.745 -16.5 1 94.75 291 ASP A O 1
ATOM 2315 N N . ILE A 1 292 ? 11.828 -1.039 -16.438 1 96.38 292 ILE A N 1
ATOM 2316 C CA . ILE A 1 292 ? 12.711 -1.767 -15.531 1 96.38 292 ILE A CA 1
ATOM 2317 C C . ILE A 1 292 ? 14.07 -1.974 -16.188 1 96.38 292 ILE A C 1
ATOM 2319 O O . ILE A 1 292 ? 15.109 -1.723 -15.57 1 96.38 292 ILE A O 1
ATOM 2323 N N . GLU A 1 293 ? 14.047 -2.379 -17.422 1 96.31 293 GLU A N 1
ATOM 2324 C CA . GLU A 1 293 ? 15.297 -2.605 -18.141 1 96.31 293 GLU A CA 1
ATOM 2325 C C . GLU A 1 293 ? 16.125 -1.324 -18.234 1 96.31 293 GLU A C 1
ATOM 2327 O O . GLU A 1 293 ? 17.344 -1.355 -18.078 1 96.31 293 GLU A O 1
ATOM 2332 N N . ARG A 1 294 ? 15.461 -0.267 -18.453 1 94.94 294 ARG A N 1
ATOM 2333 C CA . ARG A 1 294 ? 16.156 1.019 -18.516 1 94.94 294 ARG A CA 1
ATOM 2334 C C . ARG A 1 294 ? 16.734 1.394 -17.172 1 94.94 294 ARG A C 1
ATOM 2336 O O . ARG A 1 294 ? 17.875 1.855 -17.094 1 94.94 294 ARG A O 1
ATOM 2343 N N . LEU A 1 295 ? 16.062 1.171 -16.141 1 93.56 295 LEU A N 1
ATOM 2344 C CA . LEU A 1 295 ? 16.469 1.573 -14.797 1 93.56 295 LEU A CA 1
ATOM 2345 C C . LEU A 1 295 ? 17.688 0.785 -14.336 1 93.56 295 LEU A C 1
ATOM 2347 O O . LEU A 1 295 ? 18.531 1.303 -13.594 1 93.56 295 LEU A O 1
ATOM 2351 N N . VAL A 1 296 ? 17.812 -0.415 -14.812 1 95.81 296 VAL A N 1
ATOM 2352 C CA . VAL A 1 296 ? 18.875 -1.267 -14.281 1 95.81 296 VAL A CA 1
ATOM 2353 C C . VAL A 1 296 ? 20 -1.371 -15.297 1 95.81 296 VAL A C 1
ATOM 2355 O O . VAL A 1 296 ? 20.969 -2.109 -15.086 1 95.81 296 VAL A O 1
ATOM 2358 N N . SER A 1 297 ? 19.906 -0.642 -16.359 1 94.69 297 SER A N 1
ATOM 2359 C CA . SER A 1 297 ? 20.828 -0.797 -17.484 1 94.69 297 SER A CA 1
ATOM 2360 C C . SER A 1 297 ? 22.266 -0.517 -17.062 1 94.69 297 SER A C 1
ATOM 2362 O O . SER A 1 297 ? 23.203 -1.083 -17.625 1 94.69 297 SER A O 1
ATOM 2364 N N . SER A 1 298 ? 22.516 0.343 -16.047 1 92.81 298 SER A N 1
ATOM 2365 C CA . SER A 1 298 ? 23.859 0.719 -15.641 1 92.81 298 SER A CA 1
ATOM 2366 C C . SER A 1 298 ? 24.375 -0.203 -14.547 1 92.81 298 SER A C 1
ATOM 2368 O O . SER A 1 298 ? 25.516 -0.051 -14.086 1 92.81 298 SER A O 1
ATOM 2370 N N . ASP A 1 299 ? 23.609 -1.11 -14.109 1 94.5 299 ASP A N 1
ATOM 2371 C CA . ASP A 1 299 ? 23.953 -2.043 -13.039 1 94.5 299 ASP A CA 1
ATOM 2372 C C . ASP A 1 299 ? 23.75 -3.488 -13.484 1 94.5 299 ASP A C 1
ATOM 2374 O O . ASP A 1 299 ? 22.656 -4.039 -13.312 1 94.5 299 ASP A O 1
ATOM 2378 N N . ALA A 1 300 ? 24.766 -4.141 -13.945 1 95.19 300 ALA A N 1
ATOM 2379 C CA . ALA A 1 300 ? 24.703 -5.453 -14.57 1 95.19 300 ALA A CA 1
ATOM 2380 C C . ALA A 1 300 ? 24.141 -6.496 -13.609 1 95.19 300 ALA A C 1
ATOM 2382 O O . ALA A 1 300 ? 23.391 -7.387 -14.023 1 95.19 300 ALA A O 1
ATOM 2383 N N . GLU A 1 301 ? 24.5 -6.402 -12.422 1 94.5 301 GLU A N 1
ATOM 2384 C CA . GLU A 1 301 ? 24.016 -7.371 -11.445 1 94.5 301 GLU A CA 1
ATOM 2385 C C . GLU A 1 301 ? 22.516 -7.219 -11.219 1 94.5 301 GLU A C 1
ATOM 2387 O O . GLU A 1 301 ? 21.781 -8.211 -11.195 1 94.5 301 GLU A O 1
ATOM 2392 N N . LEU A 1 302 ? 22.078 -6.008 -11.023 1 94.81 302 LEU A N 1
ATOM 2393 C CA . LEU A 1 302 ? 20.656 -5.742 -10.859 1 94.81 302 LEU A CA 1
ATOM 2394 C C . LEU A 1 302 ? 19.875 -6.168 -12.102 1 94.81 302 LEU A C 1
ATOM 2396 O O . LEU A 1 302 ? 18.766 -6.691 -11.992 1 94.81 302 LEU A O 1
ATOM 2400 N N . ALA A 1 303 ? 20.469 -5.91 -13.211 1 96.38 303 ALA A N 1
ATOM 2401 C CA . ALA A 1 303 ? 19.828 -6.305 -14.469 1 96.38 303 ALA A CA 1
ATOM 2402 C C . ALA A 1 303 ? 19.625 -7.812 -14.531 1 96.38 303 ALA A C 1
ATOM 2404 O O . ALA A 1 303 ? 18.562 -8.281 -14.953 1 96.38 303 ALA A O 1
ATOM 2405 N N . ARG A 1 304 ? 20.578 -8.539 -14.102 1 95.81 304 ARG A N 1
ATOM 2406 C CA . ARG A 1 304 ? 20.484 -10 -14.109 1 95.81 304 ARG A CA 1
ATOM 2407 C C . ARG A 1 304 ? 19.391 -10.484 -13.164 1 95.81 304 ARG A C 1
ATOM 2409 O O . ARG A 1 304 ? 18.609 -11.375 -13.5 1 95.81 304 ARG A O 1
ATOM 2416 N N . ILE A 1 305 ? 19.344 -9.898 -12.016 1 96.31 305 ILE A N 1
ATOM 2417 C CA . ILE A 1 305 ? 18.328 -10.273 -11.023 1 96.31 305 ILE A CA 1
ATOM 2418 C C . ILE A 1 305 ? 16.938 -9.984 -11.578 1 96.31 305 ILE A C 1
ATOM 2420 O O . ILE A 1 305 ? 16.062 -10.852 -11.531 1 96.31 305 ILE A O 1
ATOM 2424 N N . CYS A 1 306 ? 16.766 -8.797 -12.109 1 95.88 306 CYS A N 1
ATOM 2425 C CA . CYS A 1 306 ? 15.461 -8.398 -12.625 1 95.88 306 CYS A CA 1
ATOM 2426 C C . CYS A 1 306 ? 15.039 -9.289 -13.789 1 95.88 306 CYS A C 1
ATOM 2428 O O . CYS A 1 306 ? 13.891 -9.719 -13.867 1 95.88 306 CYS A O 1
ATOM 2430 N N . ARG A 1 307 ? 15.93 -9.562 -14.656 1 95.31 307 ARG A N 1
ATOM 2431 C CA . ARG A 1 307 ? 15.617 -10.414 -15.797 1 95.31 307 ARG A CA 1
ATOM 2432 C C . ARG A 1 307 ? 15.234 -11.812 -15.344 1 95.31 307 ARG A C 1
ATOM 2434 O O . ARG A 1 307 ? 14.273 -12.398 -15.852 1 95.31 307 ARG A O 1
ATOM 2441 N N . SER A 1 308 ? 15.992 -12.344 -14.477 1 95.88 308 SER A N 1
ATOM 2442 C CA . SER A 1 308 ? 15.688 -13.664 -13.938 1 95.88 308 SER A CA 1
ATOM 2443 C C . SER A 1 308 ? 14.297 -13.695 -13.312 1 95.88 308 SER A C 1
ATOM 2445 O O . SER A 1 308 ? 13.531 -14.633 -13.523 1 95.88 308 SER A O 1
ATOM 2447 N N . HIS A 1 309 ? 14.023 -12.688 -12.531 1 96.62 309 HIS A N 1
ATOM 2448 C CA . HIS A 1 309 ? 12.719 -12.594 -11.883 1 96.62 309 HIS A CA 1
ATOM 2449 C C . HIS A 1 309 ? 11.594 -12.492 -12.906 1 96.62 309 HIS A C 1
ATOM 2451 O O . HIS A 1 309 ? 10.586 -13.188 -12.797 1 96.62 309 HIS A O 1
ATOM 2457 N N . LEU A 1 310 ? 11.742 -11.633 -13.875 1 95.69 310 LEU A N 1
ATOM 2458 C CA . LEU A 1 310 ? 10.703 -11.359 -14.859 1 95.69 310 LEU A CA 1
ATOM 2459 C C . LEU A 1 310 ? 10.43 -12.602 -15.711 1 95.69 310 LEU A C 1
ATOM 2461 O O . LEU A 1 310 ? 9.281 -13.016 -15.852 1 95.69 310 LEU A O 1
ATOM 2465 N N . MET A 1 311 ? 11.469 -13.234 -16.172 1 96.38 311 MET A N 1
ATOM 2466 C CA . MET A 1 311 ? 11.32 -14.414 -17.016 1 96.38 311 MET A CA 1
ATOM 2467 C C . MET A 1 311 ? 10.898 -15.625 -16.203 1 96.38 311 MET A C 1
ATOM 2469 O O . MET A 1 311 ? 10.102 -16.453 -16.656 1 96.38 311 MET A O 1
ATOM 2473 N N . GLY A 1 312 ? 11.445 -15.656 -15.047 1 97.12 312 GLY A N 1
ATOM 2474 C CA . GLY A 1 312 ? 11.109 -16.766 -14.172 1 97.12 312 GLY A CA 1
ATOM 2475 C C . GLY A 1 312 ? 9.656 -16.781 -13.75 1 97.12 312 GLY A C 1
ATOM 2476 O O . GLY A 1 312 ? 9.047 -17.844 -13.602 1 97.12 312 GLY A O 1
ATOM 2477 N N . TYR A 1 313 ? 9.094 -15.633 -13.508 1 96.62 313 TYR A N 1
ATOM 2478 C CA . TYR A 1 313 ? 7.688 -15.562 -13.125 1 96.62 313 TYR A CA 1
ATOM 2479 C C . TYR A 1 313 ? 6.785 -16.031 -14.258 1 96.62 313 TYR A C 1
ATOM 2481 O O . TYR A 1 313 ? 5.773 -16.703 -14.023 1 96.62 313 TYR A O 1
ATOM 2489 N N . VAL A 1 314 ? 7.109 -15.68 -15.438 1 96.38 314 VAL A N 1
ATOM 2490 C CA . VAL A 1 314 ? 6.363 -16.172 -16.594 1 96.38 314 VAL A CA 1
ATOM 2491 C C . VAL A 1 314 ? 6.449 -17.688 -16.656 1 96.38 314 VAL A C 1
ATOM 2493 O O . VAL A 1 314 ? 5.434 -18.359 -16.844 1 96.38 314 VAL A O 1
ATOM 2496 N N . GLU A 1 315 ? 7.613 -18.188 -16.469 1 96.38 315 GLU A N 1
ATOM 2497 C CA . GLU A 1 315 ? 7.793 -19.641 -16.484 1 96.38 315 GLU A CA 1
ATOM 2498 C C . GLU A 1 315 ? 6.926 -20.312 -15.414 1 96.38 315 GLU A C 1
ATOM 2500 O O . GLU A 1 315 ? 6.293 -21.328 -15.672 1 96.38 315 GLU A O 1
ATOM 2505 N N . PHE A 1 316 ? 6.969 -19.734 -14.281 1 96.25 316 PHE A N 1
ATOM 2506 C CA . PHE A 1 316 ? 6.141 -20.234 -13.188 1 96.25 316 PHE A CA 1
ATOM 2507 C C . PHE A 1 316 ? 4.688 -20.375 -13.633 1 96.25 316 PHE A C 1
ATOM 2509 O O . PHE A 1 316 ? 4.078 -21.422 -13.445 1 96.25 316 PHE A O 1
ATOM 2516 N N . THR A 1 317 ? 4.133 -19.344 -14.203 1 94.19 317 THR A N 1
ATOM 2517 C CA . THR A 1 317 ? 2.723 -19.328 -14.578 1 94.19 317 THR A CA 1
ATOM 2518 C C . THR A 1 317 ? 2.438 -20.375 -15.656 1 94.19 317 THR A C 1
ATOM 2520 O O . THR A 1 317 ? 1.371 -20.984 -15.672 1 94.19 317 THR A O 1
ATOM 2523 N N . LEU A 1 318 ? 3.363 -20.562 -16.5 1 93.5 318 LEU A N 1
ATOM 2524 C CA . LEU A 1 318 ? 3.203 -21.516 -17.609 1 93.5 318 LEU A CA 1
ATOM 2525 C C . LEU A 1 318 ? 3.342 -22.953 -17.109 1 93.5 318 LEU A C 1
ATOM 2527 O O . LEU A 1 318 ? 2.697 -23.859 -17.625 1 93.5 318 LEU A O 1
ATOM 2531 N N . ARG A 1 319 ? 4.141 -23.078 -16.125 1 91.75 319 ARG A N 1
ATOM 2532 C CA . ARG A 1 319 ? 4.52 -24.391 -15.648 1 91.75 319 ARG A CA 1
ATOM 2533 C C . ARG A 1 319 ? 3.52 -24.922 -14.625 1 91.75 319 ARG A C 1
ATOM 2535 O O . ARG A 1 319 ? 3.213 -26.109 -14.594 1 91.75 319 ARG A O 1
ATOM 2542 N N . ALA A 1 320 ? 3.109 -24.078 -13.766 1 91.56 320 ALA A N 1
ATOM 2543 C CA . ALA A 1 320 ? 2.238 -24.5 -12.672 1 91.56 320 ALA A CA 1
ATOM 2544 C C . ALA A 1 320 ? 0.911 -25.031 -13.203 1 91.56 320 ALA A C 1
ATOM 2546 O O . ALA A 1 320 ? 0.209 -24.344 -13.945 1 91.56 320 ALA A O 1
ATOM 2547 N N . LYS A 1 321 ? 0.474 -26.188 -12.789 1 90.5 321 LYS A N 1
ATOM 2548 C CA . LYS A 1 321 ? -0.745 -26.844 -13.25 1 90.5 321 LYS A CA 1
ATOM 2549 C C . LYS A 1 321 ? -1.984 -26.047 -12.844 1 90.5 321 LYS A C 1
ATOM 2551 O O . LYS A 1 321 ? -3 -26.078 -13.547 1 90.5 321 LYS A O 1
ATOM 2556 N N . ARG A 1 322 ? -1.77 -25.375 -11.82 1 87.19 322 ARG A N 1
ATOM 2557 C CA . ARG A 1 322 ? -2.857 -24.594 -11.242 1 87.19 322 ARG A CA 1
ATOM 2558 C C . ARG A 1 322 ? -3.434 -23.609 -12.273 1 87.19 322 ARG A C 1
ATOM 2560 O O . ARG A 1 322 ? -4.641 -23.359 -12.281 1 87.19 322 ARG A O 1
ATOM 2567 N N . TYR A 1 323 ? -2.656 -23.141 -13.211 1 90 323 TYR A N 1
ATOM 2568 C CA . TYR A 1 323 ? -3.092 -22.062 -14.078 1 90 323 TYR A CA 1
ATOM 2569 C C . TYR A 1 323 ? -3.535 -22.578 -15.438 1 90 323 TYR A C 1
ATOM 2571 O O . TYR A 1 323 ? -4.043 -21.828 -16.266 1 90 323 TYR A O 1
ATOM 2579 N N . ARG A 1 324 ? -3.305 -23.875 -15.758 1 90.19 324 ARG A N 1
ATOM 2580 C CA . ARG A 1 324 ? -3.885 -24.625 -16.859 1 90.19 324 ARG A CA 1
ATOM 2581 C C . ARG A 1 324 ? -3.461 -24.047 -18.203 1 90.19 324 ARG A C 1
ATOM 2583 O O . ARG A 1 324 ? -4.164 -24.203 -19.203 1 90.19 324 ARG A O 1
ATOM 2590 N N . LEU A 1 325 ? -2.379 -23.375 -18.219 1 92.44 325 LEU A N 1
ATOM 2591 C CA . LEU A 1 325 ? -1.965 -22.688 -19.438 1 92.44 325 LEU A CA 1
ATOM 2592 C C . LEU A 1 325 ? -1.474 -23.672 -20.484 1 92.44 325 LEU A C 1
ATOM 2594 O O . LEU A 1 325 ? -1.396 -23.359 -21.672 1 92.44 325 LEU A O 1
ATOM 2598 N N . ARG A 1 326 ? -1.164 -24.844 -20.031 1 88.06 326 ARG A N 1
ATOM 2599 C CA . ARG A 1 326 ? -0.787 -25.891 -20.984 1 88.06 326 ARG A CA 1
ATOM 2600 C C . ARG A 1 326 ? -1.938 -26.219 -21.922 1 88.06 326 ARG A C 1
ATOM 2602 O O . ARG A 1 326 ? -1.715 -26.672 -23.047 1 88.06 326 ARG A O 1
ATOM 2609 N N . GLU A 1 327 ? -3.076 -25.953 -21.484 1 89.19 327 GLU A N 1
ATOM 2610 C CA . GLU A 1 327 ? -4.266 -26.234 -22.281 1 89.19 327 GLU A CA 1
ATOM 2611 C C . GLU A 1 327 ? -4.359 -25.281 -23.484 1 89.19 327 GLU A C 1
ATOM 2613 O O . GLU A 1 327 ? -5.094 -25.562 -24.438 1 89.19 327 GLU A O 1
ATOM 2618 N N . LEU A 1 328 ? -3.732 -24.172 -23.453 1 90.62 328 LEU A N 1
ATOM 2619 C CA . LEU A 1 328 ? -3.82 -23.188 -24.516 1 90.62 328 LEU A CA 1
ATOM 2620 C C . LEU A 1 328 ? -2.812 -23.484 -25.625 1 90.62 328 LEU A C 1
ATOM 2622 O O . LEU A 1 328 ? -2.873 -22.875 -26.703 1 90.62 328 LEU A O 1
ATOM 2626 N N . ASP A 1 329 ? -1.949 -24.422 -25.5 1 88.75 329 ASP A N 1
ATOM 2627 C CA . ASP A 1 329 ? -0.959 -24.797 -26.5 1 88.75 329 ASP A CA 1
ATOM 2628 C C . ASP A 1 329 ? -0.202 -23.578 -27.031 1 88.75 329 ASP A C 1
ATOM 2630 O O . ASP A 1 329 ? -0.157 -23.344 -28.234 1 88.75 329 ASP A O 1
ATOM 2634 N N . LEU A 1 330 ? 0.24 -22.781 -26.188 1 91.75 330 LEU A N 1
ATOM 2635 C CA . LEU A 1 330 ? 1.031 -21.609 -26.547 1 91.75 330 LEU A CA 1
ATOM 2636 C C . LEU A 1 330 ? 2.359 -22.016 -27.172 1 91.75 330 LEU A C 1
ATOM 2638 O O . LEU A 1 330 ? 2.936 -23.047 -26.797 1 91.75 330 LEU A O 1
ATOM 2642 N N . GLU A 1 331 ? 2.791 -21.297 -28.125 1 87.62 331 GLU A N 1
ATOM 2643 C CA . GLU A 1 331 ? 4.082 -21.531 -28.766 1 87.62 331 GLU A CA 1
ATOM 2644 C C . GLU A 1 331 ? 5.211 -20.875 -27.984 1 87.62 331 GLU A C 1
ATOM 2646 O O . GLU A 1 331 ? 5.34 -19.641 -27.984 1 87.62 331 GLU A O 1
ATOM 2651 N N . ILE A 1 332 ? 5.879 -21.594 -27.25 1 85.19 332 ILE A N 1
ATOM 2652 C CA . ILE A 1 332 ? 6.93 -21.078 -26.391 1 85.19 332 ILE A CA 1
ATOM 2653 C C . ILE A 1 332 ? 8.289 -21.578 -26.859 1 85.19 332 ILE A C 1
ATOM 2655 O O . ILE A 1 332 ? 8.422 -22.719 -27.297 1 85.19 332 ILE A O 1
ATOM 2659 N N . MET B 1 1 ? 42.938 11.586 -42.125 1 21.42 1 MET B N 1
ATOM 2660 C CA . MET B 1 1 ? 42.938 12.461 -40.938 1 21.42 1 MET B CA 1
ATOM 2661 C C . MET B 1 1 ? 41.531 12.625 -40.375 1 21.42 1 MET B C 1
ATOM 2663 O O . MET B 1 1 ? 40.719 13.383 -40.938 1 21.42 1 MET B O 1
ATOM 2667 N N . LEU B 1 2 ? 40.812 11.641 -39.969 1 26.5 2 LEU B N 1
ATOM 2668 C CA . LEU B 1 2 ? 39.406 11.539 -39.625 1 26.5 2 LEU B CA 1
ATOM 2669 C C . LEU B 1 2 ? 39.094 12.32 -38.344 1 26.5 2 LEU B C 1
ATOM 2671 O O . LEU B 1 2 ? 39.719 12.117 -37.312 1 26.5 2 LEU B O 1
ATOM 2675 N N . ILE B 1 3 ? 38.5 13.555 -38.406 1 24.27 3 ILE B N 1
ATOM 2676 C CA . ILE B 1 3 ? 38.25 14.539 -37.344 1 24.27 3 ILE B CA 1
ATOM 2677 C C . ILE B 1 3 ? 37.219 13.984 -36.375 1 24.27 3 ILE B C 1
ATOM 2679 O O . ILE B 1 3 ? 36.094 13.633 -36.75 1 24.27 3 ILE B O 1
ATOM 2683 N N . GLU B 1 4 ? 37.594 13.414 -35.219 1 23.66 4 GLU B N 1
ATOM 2684 C CA . GLU B 1 4 ? 36.938 12.828 -34.062 1 23.66 4 GLU B CA 1
ATOM 2685 C C . GLU B 1 4 ? 36.094 13.867 -33.344 1 23.66 4 GLU B C 1
ATOM 2687 O O . GLU B 1 4 ? 36.625 14.789 -32.719 1 23.66 4 GLU B O 1
ATOM 2692 N N . HIS B 1 5 ? 34.969 14.25 -33.875 1 23.34 5 HIS B N 1
ATOM 2693 C CA . HIS B 1 5 ? 34.156 15.281 -33.219 1 23.34 5 HIS B CA 1
ATOM 2694 C C . HIS B 1 5 ? 33.625 14.781 -31.891 1 23.34 5 HIS B C 1
ATOM 2696 O O . HIS B 1 5 ? 32.875 13.805 -31.859 1 23.34 5 HIS B O 1
ATOM 2702 N N . ARG B 1 6 ? 34.344 15.039 -30.781 1 23.48 6 ARG B N 1
ATOM 2703 C CA . ARG B 1 6 ? 34.031 14.836 -29.375 1 23.48 6 ARG B CA 1
ATOM 2704 C C . ARG B 1 6 ? 32.781 15.602 -28.969 1 23.48 6 ARG B C 1
ATOM 2706 O O . ARG B 1 6 ? 32.75 16.828 -28.984 1 23.48 6 ARG B O 1
ATOM 2713 N N . ILE B 1 7 ? 31.578 15.117 -29.234 1 24.83 7 ILE B N 1
ATOM 2714 C CA . ILE B 1 7 ? 30.391 15.828 -28.797 1 24.83 7 ILE B CA 1
ATOM 2715 C C . ILE B 1 7 ? 30.344 15.875 -27.266 1 24.83 7 ILE B C 1
ATOM 2717 O O . ILE B 1 7 ? 30.328 14.836 -26.609 1 24.83 7 ILE B O 1
ATOM 2721 N N . THR B 1 8 ? 30.797 16.969 -26.625 1 22.7 8 THR B N 1
ATOM 2722 C CA . THR B 1 8 ? 30.797 17.266 -25.203 1 22.7 8 THR B CA 1
ATOM 2723 C C . THR B 1 8 ? 29.391 17.297 -24.656 1 22.7 8 THR B C 1
ATOM 2725 O O . THR B 1 8 ? 28.562 18.109 -25.078 1 22.7 8 THR B O 1
ATOM 2728 N N . VAL B 1 9 ? 28.891 16.266 -24.266 1 25.67 9 VAL B N 1
ATOM 2729 C CA . VAL B 1 9 ? 27.594 16.203 -23.609 1 25.67 9 VAL B CA 1
ATOM 2730 C C . VAL B 1 9 ? 27.594 17.156 -22.406 1 25.67 9 VAL B C 1
ATOM 2732 O O . VAL B 1 9 ? 28.391 17 -21.484 1 25.67 9 VAL B O 1
ATOM 2735 N N . SER B 1 10 ? 27.156 18.359 -22.547 1 24.55 10 SER B N 1
ATOM 2736 C CA . SER B 1 10 ? 27.031 19.406 -21.531 1 24.55 10 SER B CA 1
ATOM 2737 C C . SER B 1 10 ? 26.234 18.906 -20.328 1 24.55 10 SER B C 1
ATOM 2739 O O . SER B 1 10 ? 25.203 18.25 -20.5 1 24.55 10 SER B O 1
ATOM 2741 N N . ALA B 1 11 ? 26.797 18.844 -19.156 1 28.06 11 ALA B N 1
ATOM 2742 C CA . ALA B 1 11 ? 26.312 18.562 -17.812 1 28.06 11 ALA B CA 1
ATOM 2743 C C . ALA B 1 11 ? 24.984 19.25 -17.547 1 28.06 11 ALA B C 1
ATOM 2745 O O . ALA B 1 11 ? 24.828 20.438 -17.859 1 28.06 11 ALA B O 1
ATOM 2746 N N . ALA B 1 12 ? 23.984 18.531 -17.484 1 29.92 12 ALA B N 1
ATOM 2747 C CA . ALA B 1 12 ? 22.688 19.078 -17.078 1 29.92 12 ALA B CA 1
ATOM 2748 C C . ALA B 1 12 ? 22.859 20.141 -15.992 1 29.92 12 ALA B C 1
ATOM 2750 O O . ALA B 1 12 ? 23.641 19.953 -15.062 1 29.92 12 ALA B O 1
ATOM 2751 N N . PRO B 1 13 ? 22.46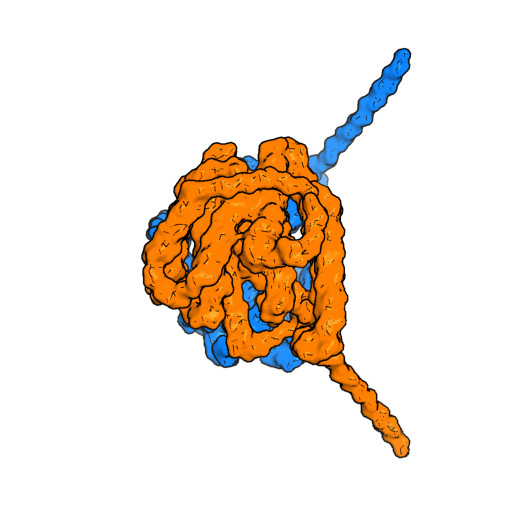9 21.375 -16.125 1 28.23 13 PRO B N 1
ATOM 2752 C CA . PRO B 1 13 ? 22.688 22.422 -15.109 1 28.23 13 PRO B CA 1
ATOM 2753 C C . PRO B 1 13 ? 22.234 21.984 -13.719 1 28.23 13 PRO B C 1
ATOM 2755 O O . PRO B 1 13 ? 21.328 21.156 -13.578 1 28.23 13 PRO B O 1
ATOM 2758 N N . ASP B 1 14 ? 23.109 21.969 -12.711 1 30.2 14 ASP B N 1
ATOM 2759 C CA . ASP B 1 14 ? 23.031 21.75 -11.273 1 30.2 14 ASP B CA 1
ATOM 2760 C C . ASP B 1 14 ? 21.859 22.531 -10.664 1 30.2 14 ASP B C 1
ATOM 2762 O O . ASP B 1 14 ? 22.031 23.656 -10.211 1 30.2 14 ASP B O 1
ATOM 2766 N N . ILE B 1 15 ? 20.75 22.391 -11.117 1 31.75 15 ILE B N 1
ATOM 2767 C CA . ILE B 1 15 ? 19.609 23.156 -10.656 1 31.75 15 ILE B CA 1
ATOM 2768 C C . ILE B 1 15 ? 19.391 22.906 -9.164 1 31.75 15 ILE B C 1
ATOM 2770 O O . ILE B 1 15 ? 18.562 23.562 -8.531 1 31.75 15 ILE B O 1
ATOM 2774 N N . GLY B 1 16 ? 19.875 21.875 -8.586 1 34.56 16 GLY B N 1
ATOM 2775 C CA . GLY B 1 16 ? 19.906 21.797 -7.133 1 34.56 16 GLY B CA 1
ATOM 2776 C C . GLY B 1 16 ? 20.562 23 -6.473 1 34.56 16 GLY B C 1
ATOM 2777 O O . GLY B 1 16 ? 20.234 23.344 -5.332 1 34.56 16 GLY B O 1
ATOM 2778 N N . HIS B 1 17 ? 21.641 23.531 -7.055 1 34.94 17 HIS B N 1
ATOM 2779 C CA . HIS B 1 17 ? 22.422 24.672 -6.605 1 34.94 17 HIS B CA 1
ATOM 2780 C C . HIS B 1 17 ? 21.609 25.953 -6.672 1 34.94 17 HIS B C 1
ATOM 2782 O O . HIS B 1 17 ? 21.984 26.969 -6.07 1 34.94 17 HIS B O 1
ATOM 2788 N N . ASP B 1 18 ? 20.641 25.969 -7.438 1 35.59 18 ASP B N 1
ATOM 2789 C CA . ASP B 1 18 ? 20.031 27.281 -7.617 1 35.59 18 ASP B CA 1
ATOM 2790 C C . ASP B 1 18 ? 19.125 27.625 -6.438 1 35.59 18 ASP B C 1
ATOM 2792 O O . ASP B 1 18 ? 18.969 28.797 -6.094 1 35.59 18 ASP B O 1
ATOM 2796 N N . LEU B 1 19 ? 18.547 26.688 -5.781 1 35.38 19 LEU B N 1
ATOM 2797 C CA . LEU B 1 19 ? 17.797 27.094 -4.598 1 35.38 19 LEU B CA 1
ATOM 2798 C C . LEU B 1 19 ? 18.734 27.375 -3.432 1 35.38 19 LEU B C 1
ATOM 2800 O O . LEU B 1 19 ? 18.312 27.891 -2.396 1 35.38 19 LEU B O 1
ATOM 2804 N N . VAL B 1 20 ? 19.906 26.828 -3.301 1 36.78 20 VAL B N 1
ATOM 2805 C CA . VAL B 1 20 ? 20.938 27.203 -2.332 1 36.78 20 VAL B CA 1
ATOM 2806 C C . VAL B 1 20 ? 21.359 28.641 -2.559 1 36.78 20 VAL B C 1
ATOM 2808 O O . VAL B 1 20 ? 21.906 29.297 -1.657 1 36.78 20 VAL B O 1
ATOM 2811 N N . SER B 1 21 ? 21.438 28.953 -3.738 1 37.41 21 SER B N 1
ATOM 2812 C CA . SER B 1 21 ? 21.953 30.297 -4.023 1 37.41 21 SER B CA 1
ATOM 2813 C C . SER B 1 21 ? 20.969 31.375 -3.559 1 37.41 21 SER B C 1
ATOM 2815 O O . SER B 1 21 ? 21.109 32.531 -3.932 1 37.41 21 SER B O 1
ATOM 2817 N N . LEU B 1 22 ? 19.938 31.016 -2.967 1 38.16 22 LEU B N 1
ATOM 2818 C CA . LEU B 1 22 ? 19.016 32.062 -2.566 1 38.16 22 LEU B CA 1
ATOM 2819 C C . LEU B 1 22 ? 19.656 33 -1.555 1 38.16 22 LEU B C 1
ATOM 2821 O O . LEU B 1 22 ? 19.016 33.969 -1.103 1 38.16 22 LEU B O 1
ATOM 2825 N N . ARG B 1 23 ? 20.688 32.594 -0.996 1 35.66 23 ARG B N 1
ATOM 2826 C CA . ARG B 1 23 ? 21.328 33.5 -0.061 1 35.66 23 ARG B CA 1
ATOM 2827 C C . ARG B 1 23 ? 22.078 34.594 -0.802 1 35.66 23 ARG B C 1
ATOM 2829 O O . ARG B 1 23 ? 22.688 35.469 -0.179 1 35.66 23 ARG B O 1
ATOM 2836 N N . ASN B 1 24 ? 22.391 34.312 -1.972 1 36.12 24 ASN B N 1
ATOM 2837 C CA . ASN B 1 24 ? 23.047 35.406 -2.678 1 36.12 24 ASN B CA 1
ATOM 2838 C C . ASN B 1 24 ? 22.047 36.469 -3.162 1 36.12 24 ASN B C 1
ATOM 2840 O O . ASN B 1 24 ? 20.891 36.125 -3.432 1 36.12 24 ASN B O 1
ATOM 2844 N N . PRO B 1 25 ? 22.281 37.719 -3.238 1 44.72 25 PRO B N 1
ATOM 2845 C CA . PRO B 1 25 ? 21.422 38.781 -3.719 1 44.72 25 PRO B CA 1
ATOM 2846 C C . PRO B 1 25 ? 20.547 38.344 -4.902 1 44.72 25 PRO B C 1
ATOM 2848 O O . PRO B 1 25 ? 19.406 38.781 -5.02 1 44.72 25 PRO B O 1
ATOM 2851 N N . GLY B 1 26 ? 20.891 37.719 -5.922 1 44.66 26 GLY B N 1
ATOM 2852 C CA . GLY B 1 26 ? 20.219 37.031 -7 1 44.66 26 GLY B CA 1
ATOM 2853 C C . GLY B 1 26 ? 19.312 35.906 -6.516 1 44.66 26 GLY B C 1
ATOM 2854 O O . GLY B 1 26 ? 18.344 35.562 -7.188 1 44.66 26 GLY B O 1
ATOM 2855 N N . GLY B 1 27 ? 19.5 35.406 -5.379 1 48.69 27 GLY B N 1
ATOM 2856 C CA . GLY B 1 27 ? 18.766 34.406 -4.633 1 48.69 27 GLY B CA 1
ATOM 2857 C C . GLY B 1 27 ? 17.438 34.875 -4.098 1 48.69 27 GLY B C 1
ATOM 2858 O O . GLY B 1 27 ? 16.453 34.156 -4.09 1 48.69 27 GLY B O 1
ATOM 2859 N N . VAL B 1 28 ? 17.438 36.219 -3.693 1 52.97 28 VAL B N 1
ATOM 2860 C CA . VAL B 1 28 ? 16.234 36.844 -3.15 1 52.97 28 VAL B CA 1
ATOM 2861 C C . VAL B 1 28 ? 15.195 37 -4.258 1 52.97 28 VAL B C 1
ATOM 2863 O O . VAL B 1 28 ? 14.016 36.719 -4.047 1 52.97 28 VAL B O 1
ATOM 2866 N N . ILE B 1 29 ? 15.602 37.5 -5.496 1 49.53 29 ILE B N 1
ATOM 2867 C CA . ILE B 1 29 ? 14.672 37.688 -6.605 1 49.53 29 ILE B CA 1
ATOM 2868 C C . ILE B 1 29 ? 14.094 36.312 -7.004 1 49.53 29 ILE B C 1
ATOM 2870 O O . ILE B 1 29 ? 12.898 36.188 -7.262 1 49.53 29 ILE B O 1
ATOM 2874 N N . GLN B 1 30 ? 14.891 35.344 -6.973 1 65 30 GLN B N 1
ATOM 2875 C CA . GLN B 1 30 ? 14.453 34 -7.336 1 65 30 GLN B CA 1
ATOM 2876 C C . GLN B 1 30 ? 13.484 33.438 -6.297 1 65 30 GLN B C 1
ATOM 2878 O O . GLN B 1 30 ? 12.477 32.812 -6.652 1 65 30 GLN B O 1
ATOM 2883 N N . ARG B 1 31 ? 13.656 33.938 -5.09 1 72.56 31 ARG B N 1
ATOM 2884 C CA . ARG B 1 31 ? 12.766 33.5 -4.02 1 72.56 31 ARG B CA 1
ATOM 2885 C C . ARG B 1 31 ? 11.406 34.188 -4.125 1 72.56 31 ARG B C 1
ATOM 2887 O O . ARG B 1 31 ? 10.367 33.562 -3.963 1 72.56 31 ARG B O 1
ATOM 2894 N N . SER B 1 32 ? 11.523 35.531 -4.375 1 76.62 32 SER B N 1
ATOM 2895 C CA . SER B 1 32 ? 10.273 36.281 -4.484 1 76.62 32 SER B CA 1
ATOM 2896 C C . SER B 1 32 ? 9.422 35.781 -5.645 1 76.62 32 SER B C 1
ATOM 2898 O O . SER B 1 32 ? 8.203 35.656 -5.523 1 76.62 32 SER B O 1
ATOM 2900 N N . ARG B 1 33 ? 10.031 35.469 -6.723 1 80.38 33 ARG B N 1
ATOM 2901 C CA . ARG B 1 33 ? 9.32 34.938 -7.879 1 80.38 33 ARG B CA 1
ATOM 2902 C C . ARG B 1 33 ? 8.734 33.562 -7.57 1 80.38 33 ARG B C 1
ATOM 2904 O O . ARG B 1 33 ? 7.594 33.25 -7.941 1 80.38 33 ARG B O 1
ATOM 2911 N N . LEU B 1 34 ? 9.469 32.844 -6.914 1 83.5 34 LEU B N 1
ATOM 2912 C CA . LEU B 1 34 ? 9.023 31.5 -6.543 1 83.5 34 LEU B CA 1
ATOM 2913 C C . LEU B 1 34 ? 7.82 31.562 -5.605 1 83.5 34 LEU B C 1
ATOM 2915 O O . LEU B 1 34 ? 6.859 30.797 -5.766 1 83.5 34 LEU B O 1
ATOM 2919 N N . LEU B 1 35 ? 7.895 32.531 -4.738 1 86.62 35 LEU B N 1
ATOM 2920 C CA . LEU B 1 35 ? 6.793 32.688 -3.799 1 86.62 35 LEU B CA 1
ATOM 2921 C C . LEU B 1 35 ? 5.531 33.156 -4.52 1 86.62 35 LEU B C 1
ATOM 2923 O O . LEU B 1 35 ? 4.43 32.688 -4.203 1 86.62 35 LEU B O 1
ATOM 2927 N N . SER B 1 36 ? 5.734 34.031 -5.418 1 89.62 36 SER B N 1
ATOM 2928 C CA . SER B 1 36 ? 4.602 34.531 -6.199 1 89.62 36 SER B CA 1
ATOM 2929 C C . SER B 1 36 ? 3.984 33.406 -7.035 1 89.62 36 SER B C 1
ATOM 2931 O O . SER B 1 36 ? 2.76 33.344 -7.16 1 89.62 36 SER B O 1
ATOM 2933 N N . GLU B 1 37 ? 4.754 32.594 -7.547 1 91.31 37 GLU B N 1
ATOM 2934 C CA . GLU B 1 37 ? 4.258 31.5 -8.367 1 91.31 37 GLU B CA 1
ATOM 2935 C C . GLU B 1 37 ? 3.506 30.484 -7.52 1 91.31 37 GLU B C 1
ATOM 2937 O O . GLU B 1 37 ? 2.447 30 -7.918 1 91.31 37 GLU B O 1
ATOM 2942 N N . ILE B 1 38 ? 4.02 30.172 -6.406 1 92.25 38 ILE B N 1
ATOM 2943 C CA . ILE B 1 38 ? 3.373 29.219 -5.508 1 92.25 38 ILE B CA 1
ATOM 2944 C C . ILE B 1 38 ? 2.031 29.781 -5.043 1 92.25 38 ILE B C 1
ATOM 2946 O O . ILE B 1 38 ? 1.032 29.062 -4.996 1 92.25 38 ILE B O 1
ATOM 2950 N N . LYS B 1 39 ? 2.08 31.047 -4.676 1 93.75 39 LYS B N 1
ATOM 2951 C CA . LYS B 1 39 ? 0.836 31.688 -4.273 1 93.75 39 LYS B CA 1
ATOM 2952 C C . LYS B 1 39 ? -0.216 31.594 -5.375 1 93.75 39 LYS B C 1
ATOM 2954 O O . LYS B 1 39 ? -1.38 31.281 -5.102 1 93.75 39 LYS B O 1
ATOM 2959 N N . GLU B 1 40 ? 0.147 31.828 -6.555 1 95 40 GLU B N 1
ATOM 2960 C CA . GLU B 1 40 ? -0.771 31.766 -7.688 1 95 40 GLU B CA 1
ATOM 2961 C C . GLU B 1 40 ? -1.311 30.359 -7.887 1 95 40 GLU B C 1
ATOM 2963 O O . GLU B 1 40 ? -2.498 30.172 -8.164 1 95 40 GLU B O 1
ATOM 2968 N N . ILE B 1 41 ? -0.451 29.375 -7.797 1 95.06 41 ILE B N 1
ATOM 2969 C CA . ILE B 1 41 ? -0.857 27.984 -7.957 1 95.06 41 ILE B CA 1
ATOM 2970 C C . ILE B 1 41 ? -1.882 27.609 -6.887 1 95.06 41 ILE B C 1
ATOM 2972 O O . ILE B 1 41 ? -2.924 27.031 -7.188 1 95.06 41 ILE B O 1
ATOM 2976 N N . PHE B 1 42 ? -1.604 28.031 -5.641 1 95.5 42 PHE B N 1
ATOM 2977 C CA . PHE B 1 42 ? -2.49 27.688 -4.531 1 95.5 42 PHE B CA 1
ATOM 2978 C C . PHE B 1 42 ? -3.811 28.438 -4.645 1 95.5 42 PHE B C 1
ATOM 2980 O O . PHE B 1 42 ? -4.875 27.875 -4.395 1 95.5 42 PHE B O 1
ATOM 2987 N N . GLN B 1 43 ? -3.709 29.703 -5.074 1 95.69 43 GLN B N 1
ATOM 2988 C CA . GLN B 1 43 ? -4.926 30.484 -5.266 1 95.69 43 GLN B CA 1
ATOM 2989 C C . GLN B 1 43 ? -5.809 29.875 -6.348 1 95.69 43 GLN B C 1
ATOM 2991 O O . GLN B 1 43 ? -7.027 29.797 -6.188 1 95.69 43 GLN B O 1
ATOM 2996 N N . THR B 1 44 ? -5.215 29.484 -7.398 1 94.88 44 THR B N 1
ATOM 2997 C CA . THR B 1 44 ? -5.938 28.844 -8.492 1 94.88 44 THR B CA 1
ATOM 2998 C C . THR B 1 44 ? -6.574 27.531 -8.023 1 94.88 44 THR B C 1
ATOM 3000 O O . THR B 1 44 ? -7.723 27.25 -8.367 1 94.88 44 THR B O 1
ATOM 3003 N N . PHE B 1 45 ? -5.848 26.797 -7.301 1 96.12 45 PHE B N 1
ATOM 3004 C CA . PHE B 1 45 ? -6.363 25.547 -6.77 1 96.12 45 PHE B CA 1
ATOM 3005 C C . PHE B 1 45 ? -7.605 25.781 -5.922 1 96.12 45 PHE B C 1
ATOM 3007 O O . PHE B 1 45 ? -8.633 25.141 -6.117 1 96.12 45 PHE B O 1
ATOM 3014 N N . LEU B 1 46 ? -7.512 26.719 -5.035 1 96.56 46 LEU B N 1
ATOM 3015 C CA . LEU B 1 46 ? -8.625 27 -4.133 1 96.56 46 LEU B CA 1
ATOM 3016 C C . LEU B 1 46 ? -9.836 27.5 -4.906 1 96.56 46 LEU B C 1
ATOM 3018 O O . LEU B 1 46 ? -10.969 27.125 -4.602 1 96.56 46 LEU B O 1
ATOM 3022 N N . THR B 1 47 ? -9.594 28.312 -5.883 1 96.56 47 THR B N 1
ATOM 3023 C CA . THR B 1 47 ? -10.672 28.844 -6.707 1 96.56 47 THR B CA 1
ATOM 3024 C C . THR B 1 47 ? -11.352 27.719 -7.496 1 96.56 47 THR B C 1
ATOM 3026 O O . THR B 1 47 ? -12.578 27.609 -7.48 1 96.56 47 THR B O 1
ATOM 3029 N N . ARG B 1 48 ? -10.531 26.906 -8.125 1 95.94 48 ARG B N 1
ATOM 3030 C CA . ARG B 1 48 ? -11.078 25.859 -8.977 1 95.94 48 ARG B CA 1
ATOM 3031 C C . ARG B 1 48 ? -11.695 24.734 -8.148 1 95.94 48 ARG B C 1
ATOM 3033 O O . ARG B 1 48 ? -12.594 24.031 -8.617 1 95.94 48 ARG B O 1
ATOM 3040 N N . LEU B 1 49 ? -11.25 24.609 -6.93 1 95.81 49 LEU B N 1
ATOM 3041 C CA . LEU B 1 49 ? -11.844 23.656 -5.988 1 95.81 49 LEU B CA 1
ATOM 3042 C C . LEU B 1 49 ? -13.188 24.172 -5.484 1 95.81 49 LEU B C 1
ATOM 3044 O O . LEU B 1 49 ? -13.961 23.422 -4.883 1 95.81 49 LEU B O 1
ATOM 3048 N N . ASP B 1 50 ? -13.484 25.453 -5.727 1 94.38 50 ASP B N 1
ATOM 3049 C CA . ASP B 1 50 ? -14.625 26.125 -5.113 1 94.38 50 ASP B CA 1
ATOM 3050 C C . ASP B 1 50 ? -14.594 25.984 -3.594 1 94.38 50 ASP B C 1
ATOM 3052 O O . ASP B 1 50 ? -15.57 25.531 -2.992 1 94.38 50 ASP B O 1
ATOM 3056 N N . TYR B 1 51 ? -13.453 26.25 -3.115 1 95.62 51 TYR B N 1
ATOM 3057 C CA . TYR B 1 51 ? -13.242 26.094 -1.682 1 95.62 51 TYR B CA 1
ATOM 3058 C C . TYR B 1 51 ? -14.062 27.109 -0.892 1 95.62 51 TYR B C 1
ATOM 3060 O O . TYR B 1 51 ? -13.984 28.312 -1.146 1 95.62 51 TYR B O 1
ATOM 3068 N N . ARG B 1 52 ? -14.812 26.594 -0.01 1 91.5 52 ARG B N 1
ATOM 3069 C CA . ARG B 1 52 ? -15.531 27.375 0.997 1 91.5 52 ARG B CA 1
ATOM 3070 C C . ARG B 1 52 ? -15.102 26.969 2.404 1 91.5 52 ARG B C 1
ATOM 3072 O O . ARG B 1 52 ? -15.344 25.844 2.836 1 91.5 52 ARG B O 1
ATOM 3079 N N . PRO B 1 53 ? -14.531 27.891 3.064 1 91.81 53 PRO B N 1
ATOM 3080 C CA . PRO B 1 53 ? -14.016 27.531 4.395 1 91.81 53 PRO B CA 1
ATOM 3081 C C . PRO B 1 53 ? -15.117 27.062 5.34 1 91.81 53 PRO B C 1
ATOM 3083 O O . PRO B 1 53 ? -16.109 27.75 5.539 1 91.81 53 PRO B O 1
ATOM 3086 N N . PRO B 1 54 ? -14.898 25.891 5.922 1 93.62 54 PRO B N 1
ATOM 3087 C CA . PRO B 1 54 ? -15.859 25.406 6.91 1 93.62 54 PRO B CA 1
ATOM 3088 C C . PRO B 1 54 ? -15.883 26.25 8.18 1 93.62 54 PRO B C 1
ATOM 3090 O O . PRO B 1 54 ? -16.891 26.281 8.883 1 93.62 54 PRO B O 1
ATOM 3093 N N . ARG B 1 55 ? -14.805 26.953 8.492 1 93.56 55 ARG B N 1
ATOM 3094 C CA . ARG B 1 55 ? -14.672 27.828 9.664 1 93.56 55 ARG B CA 1
ATOM 3095 C C . ARG B 1 55 ? -14.977 27.062 10.945 1 93.56 55 ARG B C 1
ATOM 3097 O O . ARG B 1 55 ? -15.797 27.5 11.758 1 93.56 55 ARG B O 1
ATOM 3104 N N . THR B 1 56 ? -14.422 25.922 11.086 1 94.69 56 THR B N 1
ATOM 3105 C CA . THR B 1 56 ? -14.625 25.109 12.266 1 94.69 56 THR B CA 1
ATOM 3106 C C . THR B 1 56 ? -13.992 25.75 13.492 1 94.69 56 THR B C 1
ATOM 3108 O O . THR B 1 56 ? -12.938 26.391 13.398 1 94.69 56 THR B O 1
ATOM 3111 N N . ALA B 1 57 ? -14.594 25.625 14.609 1 93.62 57 ALA B N 1
ATOM 3112 C CA . ALA B 1 57 ? -14.133 26.25 15.852 1 93.62 57 ALA B CA 1
ATOM 3113 C C . ALA B 1 57 ? -13.062 25.406 16.531 1 93.62 57 ALA B C 1
ATOM 3115 O O . ALA B 1 57 ? -13.055 24.172 16.391 1 93.62 57 ALA B O 1
ATOM 3116 N N . ALA B 1 58 ? -12.234 26.109 17.219 1 94.75 58 ALA B N 1
ATOM 3117 C CA . ALA B 1 58 ? -11.305 25.406 18.094 1 94.75 58 ALA B CA 1
ATOM 3118 C C . ALA B 1 58 ? -12.039 24.75 19.266 1 94.75 58 ALA B C 1
ATOM 3120 O O . ALA B 1 58 ? -13.008 25.312 19.781 1 94.75 58 ALA B O 1
ATOM 3121 N N . ASN B 1 59 ? -11.609 23.625 19.672 1 97.19 59 ASN B N 1
ATOM 3122 C CA . ASN B 1 59 ? -12.172 22.906 20.797 1 97.19 59 ASN B CA 1
ATOM 3123 C C . ASN B 1 59 ? -11.234 22.922 22 1 97.19 59 ASN B C 1
ATOM 3125 O O . ASN B 1 59 ? -10.258 22.156 22.031 1 97.19 59 ASN B O 1
ATOM 3129 N N . ALA B 1 60 ? -11.578 23.672 22.984 1 97.06 60 ALA B N 1
ATOM 3130 C CA . ALA B 1 60 ? -10.711 23.875 24.156 1 97.06 60 ALA B CA 1
ATOM 3131 C C . ALA B 1 60 ? -10.469 22.578 24.906 1 97.06 60 ALA B C 1
ATOM 3133 O O . ALA B 1 60 ? -9.367 22.328 25.391 1 97.06 60 ALA B O 1
ATOM 3134 N N . GLN B 1 61 ? -11.477 21.781 25.031 1 98.06 61 GLN B N 1
ATOM 3135 C CA . GLN B 1 61 ? -11.336 20.516 25.734 1 98.06 61 GLN B CA 1
ATOM 3136 C C . GLN B 1 61 ? -10.367 19.594 25 1 98.06 61 GLN B C 1
ATOM 3138 O O . GLN B 1 61 ? -9.508 18.969 25.625 1 98.06 61 GLN B O 1
ATOM 3143 N N . LEU B 1 62 ? -10.5 19.484 23.719 1 98.31 62 LEU B N 1
ATOM 3144 C CA . LEU B 1 62 ? -9.602 18.688 22.891 1 98.31 62 LEU B CA 1
ATOM 3145 C C . LEU B 1 62 ? -8.156 19.125 23.062 1 98.31 62 LEU B C 1
ATOM 3147 O O . LEU B 1 62 ? -7.266 18.297 23.266 1 98.31 62 LEU B O 1
ATOM 3151 N N . ARG B 1 63 ? -7.898 20.422 22.984 1 97.62 63 ARG B N 1
ATOM 3152 C CA . ARG B 1 63 ? -6.555 20.969 23.078 1 97.62 63 ARG B CA 1
ATOM 3153 C C . ARG B 1 63 ? -5.953 20.734 24.453 1 97.62 63 ARG B C 1
ATOM 3155 O O . ARG B 1 63 ? -4.754 20.484 24.578 1 97.62 63 ARG B O 1
ATOM 3162 N N . ALA B 1 64 ? -6.766 20.797 25.453 1 97.94 64 ALA B N 1
ATOM 3163 C CA . ALA B 1 64 ? -6.297 20.516 26.812 1 97.94 64 ALA B CA 1
ATOM 3164 C C . ALA B 1 64 ? -5.887 19.062 26.953 1 97.94 64 ALA B C 1
ATOM 3166 O O . ALA B 1 64 ? -4.859 18.75 27.578 1 97.94 64 ALA B O 1
ATOM 3167 N N . GLU B 1 65 ? -6.641 18.172 26.438 1 97.88 65 GLU B N 1
ATOM 3168 C CA . GLU B 1 65 ? -6.359 16.75 26.547 1 97.88 65 GLU B CA 1
ATOM 3169 C C . GLU B 1 65 ? -5.125 16.359 25.734 1 97.88 65 GLU B C 1
ATOM 3171 O O . GLU B 1 65 ? -4.324 15.531 26.172 1 97.88 65 GLU 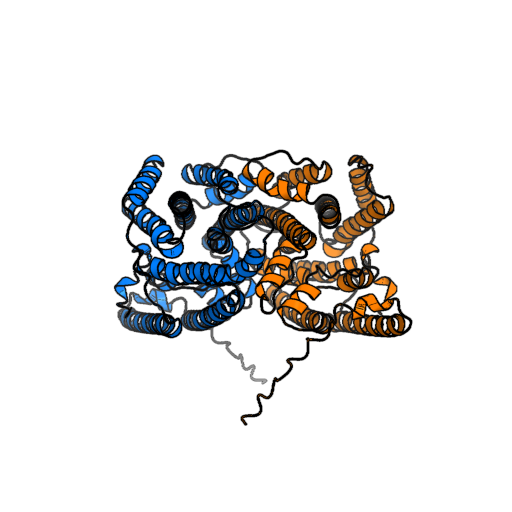B O 1
ATOM 3176 N N . ILE B 1 66 ? -4.953 16.891 24.562 1 97.62 66 ILE B N 1
ATOM 3177 C CA . ILE B 1 66 ? -3.775 16.625 23.75 1 97.62 66 ILE B CA 1
ATOM 3178 C C . ILE B 1 66 ? -2.533 17.203 24.422 1 97.62 66 ILE B C 1
ATOM 3180 O O . ILE B 1 66 ? -1.463 16.594 24.391 1 97.62 66 ILE B O 1
ATOM 3184 N N . THR B 1 67 ? -2.691 18.422 25 1 96.31 67 THR B N 1
ATOM 3185 C CA . THR B 1 67 ? -1.593 19.016 25.766 1 96.31 67 THR B CA 1
ATOM 3186 C C . THR B 1 67 ? -1.178 18.094 26.906 1 96.31 67 THR B C 1
ATOM 3188 O O . THR B 1 67 ? 0.014 17.875 27.141 1 96.31 67 THR B O 1
ATOM 3191 N N . ALA B 1 68 ? -2.125 17.578 27.578 1 95.69 68 ALA B N 1
ATOM 3192 C CA . ALA B 1 68 ? -1.85 16.656 28.688 1 95.69 68 ALA B CA 1
ATOM 3193 C C . ALA B 1 68 ? -1.124 15.406 28.188 1 95.69 68 ALA B C 1
ATOM 3195 O O . ALA B 1 68 ? -0.239 14.883 28.875 1 95.69 68 ALA B O 1
ATOM 3196 N N . GLU B 1 69 ? -1.51 14.891 27.078 1 94.25 69 GLU B N 1
ATOM 3197 C CA . GLU B 1 69 ? -0.84 13.742 26.484 1 94.25 69 GLU B CA 1
ATOM 3198 C C . GLU B 1 69 ? 0.634 14.039 26.219 1 94.25 69 GLU B C 1
ATOM 3200 O O . GLU B 1 69 ? 1.504 13.234 26.547 1 94.25 69 GLU B O 1
ATOM 3205 N N . VAL B 1 70 ? 0.933 15.148 25.641 1 93.62 70 VAL B N 1
ATOM 3206 C CA . VAL B 1 70 ? 2.311 15.516 25.328 1 93.62 70 VAL B CA 1
ATOM 3207 C C . VAL B 1 70 ? 3.113 15.68 26.609 1 93.62 70 VAL B C 1
ATOM 3209 O O . VAL B 1 70 ? 4.27 15.266 26.688 1 93.62 70 VAL B O 1
ATOM 3212 N N . GLU B 1 71 ? 2.502 16.266 27.578 1 91.38 71 GLU B N 1
ATOM 3213 C CA . GLU B 1 71 ? 3.164 16.438 28.875 1 91.38 71 GLU B CA 1
ATOM 3214 C C . GLU B 1 71 ? 3.514 15.094 29.5 1 91.38 71 GLU B C 1
ATOM 3216 O O . GLU B 1 71 ? 4.555 14.953 30.141 1 91.38 71 GLU B O 1
ATOM 3221 N N . SER B 1 72 ? 2.727 14.141 29.266 1 91.38 72 SER B N 1
ATOM 3222 C CA . SER B 1 72 ? 2.93 12.82 29.844 1 91.38 72 SER B CA 1
ATOM 3223 C C . SER B 1 72 ? 4.102 12.102 29.188 1 91.38 72 SER B C 1
ATOM 3225 O O . SER B 1 72 ? 4.613 11.117 29.719 1 91.38 72 SER B O 1
ATOM 3227 N N . TRP B 1 73 ? 4.48 12.578 27.953 1 86.62 73 TRP B N 1
ATOM 3228 C CA . TRP B 1 73 ? 5.633 11.984 27.297 1 86.62 73 TRP B CA 1
ATOM 3229 C C . TRP B 1 73 ? 6.898 12.18 28.125 1 86.62 73 TRP B C 1
ATOM 3231 O O . TRP B 1 73 ? 7.855 11.414 27.984 1 86.62 73 TRP B O 1
ATOM 3241 N N . ASN B 1 74 ? 6.863 13.172 28.953 1 77.69 74 ASN B N 1
ATOM 3242 C CA . ASN B 1 74 ? 8.031 13.531 29.75 1 77.69 74 ASN B CA 1
ATOM 3243 C C . ASN B 1 74 ? 9.297 13.57 28.906 1 77.69 74 ASN B C 1
ATOM 3245 O O . ASN B 1 74 ? 10.344 13.062 29.312 1 77.69 74 ASN B O 1
ATOM 3249 N N . ALA B 1 75 ? 9.008 13.938 27.672 1 68.19 75 ALA B N 1
ATOM 3250 C CA . ALA B 1 75 ? 10.133 13.953 26.75 1 68.19 75 ALA B CA 1
ATOM 3251 C C . ALA B 1 75 ? 10.922 15.25 26.875 1 68.19 75 ALA B C 1
ATOM 3253 O O . ALA B 1 75 ? 10.492 16.297 26.359 1 68.19 75 ALA B O 1
ATOM 3254 N N . LYS B 1 76 ? 11.977 15.234 27.516 1 66.38 76 LYS B N 1
ATOM 3255 C CA . LYS B 1 76 ? 12.805 16.406 27.781 1 66.38 76 LYS B CA 1
ATOM 3256 C C . LYS B 1 76 ? 13.484 16.891 26.5 1 66.38 76 LYS B C 1
ATOM 3258 O O . LYS B 1 76 ? 13.898 18.062 26.422 1 66.38 76 LYS B O 1
ATOM 3263 N N . LEU B 1 77 ? 13.367 16.078 25.531 1 67.25 77 LEU B N 1
ATOM 3264 C CA . LEU B 1 77 ? 14.164 16.422 24.359 1 67.25 77 LEU B CA 1
ATOM 3265 C C . LEU B 1 77 ? 13.328 17.172 23.344 1 67.25 77 LEU B C 1
ATOM 3267 O O . LEU B 1 77 ? 13.859 17.75 22.375 1 67.25 77 LEU B O 1
ATOM 3271 N N . LEU B 1 78 ? 12.133 17.375 23.688 1 80.12 78 LEU B N 1
ATOM 3272 C CA . LEU B 1 78 ? 11.32 18.078 22.703 1 80.12 78 LEU B CA 1
ATOM 3273 C C . LEU B 1 78 ? 11.297 19.578 23 1 80.12 78 LEU B C 1
ATOM 3275 O O . LEU B 1 78 ? 11.078 19.984 24.141 1 80.12 78 LEU B O 1
ATOM 3279 N N . THR B 1 79 ? 11.602 20.391 2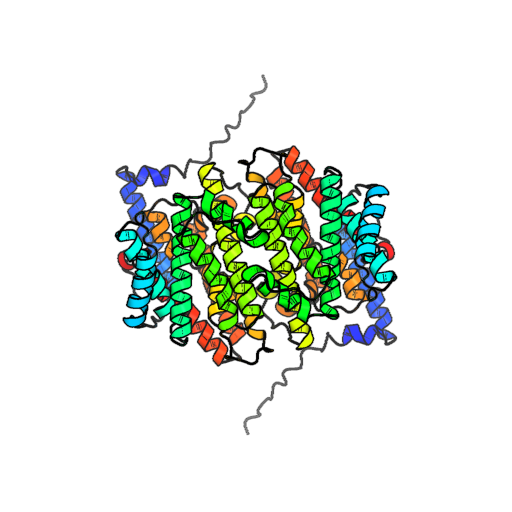2.016 1 83.31 79 THR B N 1
ATOM 3280 C CA . THR B 1 79 ? 11.578 21.844 22.172 1 83.31 79 THR B CA 1
ATOM 3281 C C . THR B 1 79 ? 10.148 22.344 22.344 1 83.31 79 THR B C 1
ATOM 3283 O O . THR B 1 79 ? 9.203 21.766 21.812 1 83.31 79 THR B O 1
ATOM 3286 N N . PRO B 1 80 ? 10.039 23.375 23.078 1 86.25 80 PRO B N 1
ATOM 3287 C CA . PRO B 1 80 ? 8.703 23.953 23.234 1 86.25 80 PRO B CA 1
ATOM 3288 C C . PRO B 1 80 ? 8.055 24.312 21.906 1 86.25 80 PRO B C 1
ATOM 3290 O O . PRO B 1 80 ? 6.844 24.156 21.734 1 86.25 80 PRO B O 1
ATOM 3293 N N . ALA B 1 81 ? 8.789 24.828 21 1 85.31 81 ALA B N 1
ATOM 3294 C CA . ALA B 1 81 ? 8.266 25.188 19.688 1 85.31 81 ALA B CA 1
ATOM 3295 C C . ALA B 1 81 ? 7.715 23.969 18.953 1 85.31 81 ALA B C 1
ATOM 3297 O O . ALA B 1 81 ? 6.664 24.047 18.312 1 85.31 81 ALA B O 1
ATOM 3298 N N . PHE B 1 82 ? 8.43 22.938 19.047 1 84.38 82 PHE B N 1
ATOM 3299 C CA . PHE B 1 82 ? 7.973 21.688 18.438 1 84.38 82 PHE B CA 1
ATOM 3300 C C . PHE B 1 82 ? 6.676 21.219 19.094 1 84.38 82 PHE B C 1
ATOM 3302 O O . PHE B 1 82 ? 5.723 20.859 18.391 1 84.38 82 PHE B O 1
ATOM 3309 N N . VAL B 1 83 ? 6.699 21.281 20.375 1 88.38 83 VAL B N 1
ATOM 3310 C CA . VAL B 1 83 ? 5.547 20.812 21.156 1 88.38 83 VAL B CA 1
ATOM 3311 C C . VAL B 1 83 ? 4.316 21.641 20.781 1 88.38 83 VAL B C 1
ATOM 3313 O O . VAL B 1 83 ? 3.252 21.078 20.5 1 88.38 83 VAL B O 1
ATOM 3316 N N . GLU B 1 84 ? 4.453 22.891 20.75 1 90.94 84 GLU B N 1
ATOM 3317 C CA . GLU B 1 84 ? 3.34 23.766 20.391 1 90.94 84 GLU B CA 1
ATOM 3318 C C . GLU B 1 84 ? 2.859 23.484 18.969 1 90.94 84 GLU B C 1
ATOM 3320 O O . GLU B 1 84 ? 1.654 23.453 18.719 1 90.94 84 GLU B O 1
ATOM 3325 N N . SER B 1 85 ? 3.752 23.297 18.141 1 90.31 85 SER B N 1
ATOM 3326 C CA . SER B 1 85 ? 3.441 23.078 16.719 1 90.31 85 SER B CA 1
ATOM 3327 C C . SER B 1 85 ? 2.664 21.781 16.531 1 90.31 85 SER B C 1
ATOM 3329 O O . SER B 1 85 ? 1.683 21.75 15.781 1 90.31 85 SER B O 1
ATOM 3331 N N . VAL B 1 86 ? 3.082 20.734 17.188 1 91.88 86 VAL B N 1
ATOM 3332 C CA . VAL B 1 86 ? 2.455 19.438 16.953 1 91.88 86 VAL B CA 1
ATOM 3333 C C . VAL B 1 86 ? 1.086 19.391 17.625 1 91.88 86 VAL B C 1
ATOM 3335 O O . VAL B 1 86 ? 0.156 18.766 17.125 1 91.88 86 VAL B O 1
ATOM 3338 N N . ILE B 1 87 ? 0.994 20.078 18.781 1 95.5 87 ILE B N 1
ATOM 3339 C CA . ILE B 1 87 ? -0.305 20.172 19.438 1 95.5 87 ILE B CA 1
ATOM 3340 C C . ILE B 1 87 ? -1.287 20.922 18.547 1 95.5 87 ILE B C 1
ATOM 3342 O O . ILE B 1 87 ? -2.404 20.453 18.297 1 95.5 87 ILE B O 1
ATOM 3346 N N . ASP B 1 88 ? -0.854 22.031 18.047 1 96.44 88 ASP B N 1
ATOM 3347 C CA . ASP B 1 88 ? -1.713 22.844 17.188 1 96.44 88 ASP B CA 1
ATOM 3348 C C . ASP B 1 88 ? -2.137 22.062 15.945 1 96.44 88 ASP B C 1
ATOM 3350 O O . ASP B 1 88 ? -3.314 22.062 15.578 1 96.44 88 ASP B O 1
ATOM 3354 N N . ALA B 1 89 ? -1.244 21.438 15.305 1 95.31 89 ALA B N 1
ATOM 3355 C CA . ALA B 1 89 ? -1.517 20.719 14.055 1 95.31 89 ALA B CA 1
ATOM 3356 C C . ALA B 1 89 ? -2.43 19.516 14.305 1 95.31 89 ALA B C 1
ATOM 3358 O O . ALA B 1 89 ? -3.361 19.281 13.539 1 95.31 89 ALA B O 1
ATOM 3359 N N . SER B 1 90 ? -2.127 18.766 15.352 1 97.25 90 SER B N 1
ATOM 3360 C CA . SER B 1 90 ? -2.928 17.578 15.641 1 97.25 90 SER B CA 1
ATOM 3361 C C . SER B 1 90 ? -4.367 17.953 15.977 1 97.25 90 SER B C 1
ATOM 3363 O O . SER B 1 90 ? -5.309 17.328 15.477 1 97.25 90 SER B O 1
ATOM 3365 N N . CYS B 1 91 ? -4.543 18.953 16.781 1 98.12 91 CYS B N 1
ATOM 3366 C CA . CYS B 1 91 ? -5.883 19.406 17.141 1 98.12 91 CYS B CA 1
ATOM 3367 C C . CYS B 1 91 ? -6.598 20 15.93 1 98.12 91 CYS B C 1
ATOM 3369 O O . CYS B 1 91 ? -7.781 19.719 15.711 1 98.12 91 CYS B O 1
ATOM 3371 N N . SER B 1 92 ? -5.891 20.797 15.156 1 97.19 92 SER B N 1
ATOM 3372 C CA . SER B 1 92 ? -6.484 21.406 13.977 1 97.19 92 SER B CA 1
ATOM 3373 C C . SER B 1 92 ? -6.977 20.359 12.984 1 97.19 92 SER B C 1
ATOM 3375 O O . SER B 1 92 ? -8.016 20.547 12.352 1 97.19 92 SER B O 1
ATOM 3377 N N . MET B 1 93 ? -6.277 19.281 12.867 1 97.25 93 MET B N 1
ATOM 3378 C CA . MET B 1 93 ? -6.676 18.172 11.992 1 97.25 93 MET B CA 1
ATOM 3379 C C . MET B 1 93 ? -8.031 17.609 12.414 1 97.25 93 MET B C 1
ATOM 3381 O O . MET B 1 93 ? -8.938 17.484 11.594 1 97.25 93 MET B O 1
ATOM 3385 N N . ALA B 1 94 ? -8.148 17.281 13.664 1 98.19 94 ALA B N 1
ATOM 3386 C CA . ALA B 1 94 ? -9.383 16.703 14.172 1 98.19 94 ALA B CA 1
ATOM 3387 C C . ALA B 1 94 ? -10.531 17.703 14.102 1 98.19 94 ALA B C 1
ATOM 3389 O O . ALA B 1 94 ? -11.641 17.359 13.688 1 98.19 94 ALA B O 1
ATOM 3390 N N . GLU B 1 95 ? -10.289 18.984 14.422 1 98.06 95 GLU B N 1
ATOM 3391 C CA . GLU B 1 95 ? -11.297 20.047 14.492 1 98.06 95 GLU B CA 1
ATOM 3392 C C . GLU B 1 95 ? -11.844 20.375 13.109 1 98.06 95 GLU B C 1
ATOM 3394 O O . GLU B 1 95 ? -13.008 20.781 12.977 1 98.06 95 GLU B O 1
ATOM 3399 N N . SER B 1 96 ? -11.023 20.219 12.094 1 97.19 96 SER B N 1
ATOM 3400 C CA . SER B 1 96 ? -11.414 20.656 10.758 1 97.19 96 SER B CA 1
ATOM 3401 C C . SER B 1 96 ? -11.758 19.469 9.867 1 97.19 96 SER B C 1
ATOM 3403 O O . SER B 1 96 ? -12.93 19.219 9.578 1 97.19 96 SER B O 1
ATOM 3405 N N . THR B 1 97 ? -10.812 18.547 9.602 1 97.5 97 THR B N 1
ATOM 3406 C CA . THR B 1 97 ? -10.969 17.453 8.656 1 97.5 97 THR B CA 1
ATOM 3407 C C . THR B 1 97 ? -12.039 16.469 9.141 1 97.5 97 THR B C 1
ATOM 3409 O O . THR B 1 97 ? -12.734 15.852 8.328 1 97.5 97 THR B O 1
ATOM 3412 N N . TYR B 1 98 ? -12.195 16.391 10.477 1 98.19 98 TYR B N 1
ATOM 3413 C CA . TYR B 1 98 ? -13.109 15.406 11.039 1 98.19 98 TYR B CA 1
ATOM 3414 C C . TYR B 1 98 ? -14.133 16.062 11.961 1 98.19 98 TYR B C 1
ATOM 3416 O O . TYR B 1 98 ? -14.57 15.461 12.945 1 98.19 98 TYR B O 1
ATOM 3424 N N . ALA B 1 99 ? -14.5 17.297 11.617 1 97 99 ALA B N 1
ATOM 3425 C CA . ALA B 1 99 ? -15.43 18.094 12.414 1 97 99 ALA B CA 1
ATOM 3426 C C . ALA B 1 99 ? -16.781 17.406 12.531 1 97 99 ALA B C 1
ATOM 3428 O O . ALA B 1 99 ? -17.516 17.609 13.508 1 97 99 ALA B O 1
ATOM 3429 N N . HIS B 1 100 ? -17.172 16.594 11.594 1 95.69 100 HIS B N 1
ATOM 3430 C CA . HIS B 1 100 ? -18.484 15.961 11.531 1 95.69 100 HIS B CA 1
ATOM 3431 C C . HIS B 1 100 ? -18.562 14.758 12.469 1 95.69 100 HIS B C 1
ATOM 3433 O O . HIS B 1 100 ? -19.656 14.227 12.711 1 95.69 100 HIS B O 1
ATOM 3439 N N . LEU B 1 101 ? -17.484 14.312 13.023 1 97.31 101 LEU B N 1
ATOM 3440 C CA . LEU B 1 101 ? -17.453 13.109 13.859 1 97.31 101 LEU B CA 1
ATOM 3441 C C . LEU B 1 101 ? -17.719 13.461 15.32 1 97.31 101 LEU B C 1
ATOM 3443 O O . LEU B 1 101 ? -17.469 14.586 15.75 1 97.31 101 LEU B O 1
ATOM 3447 N N . PRO B 1 102 ? -18.188 12.453 16.141 1 96.5 102 PRO B N 1
ATOM 3448 C CA . PRO B 1 102 ? -18.328 12.648 17.578 1 96.5 102 PRO B CA 1
ATOM 3449 C C . PRO B 1 102 ? -17 12.938 18.266 1 96.5 102 PRO B C 1
ATOM 3451 O O . PRO B 1 102 ? -15.945 12.539 17.766 1 96.5 102 PRO B O 1
ATOM 3454 N N . TYR B 1 103 ? -17.078 13.516 19.406 1 97.69 103 TYR B N 1
ATOM 3455 C CA . TYR B 1 103 ? -15.906 13.992 20.141 1 97.69 103 TYR B CA 1
ATOM 3456 C C . TYR B 1 103 ? -14.93 12.852 20.391 1 97.69 103 TYR B C 1
ATOM 3458 O O . TYR B 1 103 ? -13.711 13.031 20.266 1 97.69 103 TYR B O 1
ATOM 3466 N N . LYS B 1 104 ? -15.43 11.703 20.812 1 97.12 104 LYS B N 1
ATOM 3467 C CA . LYS B 1 104 ? -14.539 10.594 21.141 1 97.12 104 LYS B CA 1
ATOM 3468 C C . LYS B 1 104 ? -13.656 10.219 19.938 1 97.12 104 LYS B C 1
ATOM 3470 O O . LYS B 1 104 ? -12.492 9.859 20.125 1 97.12 104 LYS B O 1
ATOM 3475 N N . HIS B 1 105 ? -14.219 10.289 18.734 1 97.56 105 HIS B N 1
ATOM 3476 C CA . HIS B 1 105 ? -13.445 10.008 17.531 1 97.56 105 HIS B CA 1
ATOM 3477 C C . HIS B 1 105 ? -12.484 11.148 17.219 1 97.56 105 HIS B C 1
ATOM 3479 O O . HIS B 1 105 ? -11.344 10.906 16.797 1 97.56 105 HIS B O 1
ATOM 3485 N N . GLN B 1 106 ? -12.898 12.398 17.406 1 98.19 106 GLN B N 1
ATOM 3486 C CA . GLN B 1 106 ? -12.008 13.539 17.203 1 98.19 106 GLN B CA 1
ATOM 3487 C C . GLN B 1 106 ? -10.797 13.453 18.125 1 98.19 106 GLN B C 1
ATOM 3489 O O . GLN B 1 106 ? -9.672 13.727 17.703 1 98.19 106 GLN B O 1
ATOM 3494 N N . LEU B 1 107 ? -11.055 13.07 19.344 1 98.19 107 LEU B N 1
ATOM 3495 C CA . LEU B 1 107 ? -9.969 12.914 20.297 1 98.19 107 LEU B CA 1
ATOM 3496 C C . LEU B 1 107 ? -9 11.82 19.859 1 98.19 107 LEU B C 1
ATOM 3498 O O . LEU B 1 107 ? -7.785 11.992 19.922 1 98.19 107 LEU B O 1
ATOM 3502 N N . LEU B 1 108 ? -9.516 10.688 19.453 1 97.19 108 LEU B N 1
ATOM 3503 C CA . LEU B 1 108 ? -8.695 9.594 18.953 1 97.19 108 LEU B CA 1
ATOM 3504 C C . LEU B 1 108 ? -7.84 10.047 17.781 1 97.19 108 LEU B C 1
ATOM 3506 O O . LEU B 1 108 ? -6.641 9.758 17.719 1 97.19 108 LEU B O 1
ATOM 3510 N N . ILE B 1 109 ? -8.43 10.727 16.844 1 97.44 109 ILE B N 1
ATOM 3511 C CA . ILE B 1 109 ? -7.762 11.148 15.617 1 97.44 109 ILE B CA 1
ATOM 3512 C C . ILE B 1 109 ? -6.707 12.203 15.938 1 97.44 109 ILE B C 1
ATOM 3514 O O . ILE B 1 109 ? -5.609 12.18 15.375 1 97.44 109 ILE B O 1
ATOM 3518 N N . ALA B 1 110 ? -7.035 13.148 16.781 1 98.06 110 ALA B N 1
ATOM 3519 C CA . ALA B 1 110 ? -6.043 14.133 17.203 1 98.06 110 ALA B CA 1
ATOM 3520 C C . ALA B 1 110 ? -4.844 13.453 17.859 1 98.06 110 ALA B C 1
ATOM 3522 O O . ALA B 1 110 ? -3.695 13.82 17.609 1 98.06 110 ALA B O 1
ATOM 3523 N N . THR B 1 111 ? -5.121 12.523 18.719 1 96.88 111 THR B N 1
ATOM 3524 C CA . THR B 1 111 ? -4.055 11.766 19.359 1 96.88 111 THR B CA 1
ATOM 3525 C C . THR B 1 111 ? -3.219 11.023 18.328 1 96.88 111 THR B C 1
ATOM 3527 O O . THR B 1 111 ? -1.987 11.047 18.375 1 96.88 111 THR B O 1
ATOM 3530 N N . TYR B 1 112 ? -3.867 10.344 17.469 1 95.69 112 TYR B N 1
ATOM 3531 C CA . TYR B 1 112 ? -3.197 9.656 16.359 1 95.69 112 TYR B CA 1
ATOM 3532 C C . TYR B 1 112 ? -2.314 10.617 15.578 1 95.69 112 TYR B C 1
ATOM 3534 O O . TYR B 1 112 ? -1.147 10.32 15.312 1 95.69 112 TYR B O 1
ATOM 3542 N N . SER B 1 113 ? -2.9 11.75 15.172 1 95.62 113 SER B N 1
ATOM 3543 C CA . SER B 1 113 ? -2.182 12.742 14.383 1 95.62 113 SER B CA 1
ATOM 3544 C C . SER B 1 113 ? -0.956 13.258 15.133 1 95.62 113 SER B C 1
ATOM 3546 O O . SER B 1 113 ? 0.081 13.531 14.523 1 95.62 113 SER B O 1
ATOM 3548 N N . LEU B 1 114 ? -1.096 13.406 16.406 1 95.25 114 LEU B N 1
ATOM 3549 C CA . LEU B 1 114 ? 0.016 13.828 17.25 1 95.25 114 LEU B CA 1
ATOM 3550 C C . LEU B 1 114 ? 1.196 12.875 17.109 1 95.25 114 LEU B C 1
ATOM 3552 O O . LEU B 1 114 ? 2.334 13.312 16.922 1 95.25 114 LEU B O 1
ATOM 3556 N N . TYR B 1 115 ? 0.95 11.648 17.156 1 92.94 115 TYR B N 1
ATOM 3557 C CA . TYR B 1 115 ? 2 10.641 17.062 1 92.94 115 TYR B CA 1
ATOM 3558 C C . TYR B 1 115 ? 2.58 10.586 15.656 1 92.94 115 TYR B C 1
ATOM 3560 O O . TYR B 1 115 ? 3.783 10.383 15.477 1 92.94 115 TYR B O 1
ATOM 3568 N N . VAL B 1 116 ? 1.724 10.695 14.664 1 92.44 116 VAL B N 1
ATOM 3569 C CA . VAL B 1 116 ? 2.197 10.688 13.281 1 92.44 116 VAL B CA 1
ATOM 3570 C C . VAL B 1 116 ? 3.127 11.875 13.047 1 92.44 116 VAL B C 1
ATOM 3572 O O . VAL B 1 116 ? 4.156 11.742 12.383 1 92.44 116 VAL B O 1
ATOM 3575 N N . LEU B 1 117 ? 2.762 13.031 13.578 1 91.5 117 LEU B N 1
ATOM 3576 C CA . LEU B 1 117 ? 3.605 14.219 13.453 1 91.5 117 LEU B CA 1
ATOM 3577 C C . LEU B 1 117 ? 4.934 14.023 14.18 1 91.5 117 LEU B C 1
ATOM 3579 O O . LEU B 1 117 ? 5.977 14.477 13.703 1 91.5 117 LEU B O 1
ATOM 3583 N N . TYR B 1 118 ? 4.883 13.344 15.289 1 91.19 118 TYR B N 1
ATOM 3584 C CA . TYR B 1 118 ? 6.105 13 16 1 91.19 118 TYR B CA 1
ATOM 3585 C C . TYR B 1 118 ? 7.004 12.109 15.156 1 91.19 118 TYR B C 1
ATOM 3587 O O . TYR B 1 118 ? 8.211 12.336 15.078 1 91.19 118 TYR B O 1
ATOM 3595 N N . VAL B 1 119 ? 6.441 11.117 14.516 1 90.25 119 VAL B N 1
ATOM 3596 C CA . VAL B 1 119 ? 7.18 10.211 13.641 1 90.25 119 VAL B CA 1
ATOM 3597 C C . VAL B 1 119 ? 7.82 10.992 12.5 1 90.25 119 VAL B C 1
ATOM 3599 O O . VAL B 1 119 ? 8.984 10.758 12.156 1 90.25 119 VAL B O 1
ATOM 3602 N N . ASP B 1 120 ? 7.059 11.852 11.953 1 82.88 120 ASP B N 1
ATOM 3603 C CA . ASP B 1 120 ? 7.531 12.656 10.836 1 82.88 120 ASP B CA 1
ATOM 3604 C C . ASP B 1 120 ? 8.758 13.477 11.227 1 82.88 120 ASP B C 1
ATOM 3606 O O . ASP B 1 120 ? 9.688 13.633 10.43 1 82.88 120 ASP B O 1
ATOM 3610 N N . ASP B 1 121 ? 8.836 13.953 12.375 1 78.5 121 ASP B N 1
ATOM 3611 C CA . ASP B 1 121 ? 9.938 14.805 12.82 1 78.5 121 ASP B CA 1
ATOM 3612 C C . ASP B 1 121 ? 11.055 13.969 13.438 1 78.5 121 ASP B C 1
ATOM 3614 O O . ASP B 1 121 ? 12.227 14.359 13.391 1 78.5 121 ASP B O 1
ATOM 3618 N N . LEU B 1 122 ? 10.68 12.867 14.18 1 71.12 122 LEU B N 1
ATOM 3619 C CA . LEU B 1 122 ? 11.602 11.953 14.852 1 71.12 122 LEU B CA 1
ATOM 3620 C C . LEU B 1 122 ? 12.633 11.406 13.867 1 71.12 122 LEU B C 1
ATOM 3622 O O . LEU B 1 122 ? 13.797 11.211 14.227 1 71.12 122 LEU B O 1
ATOM 3626 N N . GLY B 1 123 ? 12.219 11.094 12.688 1 64.56 123 GLY B N 1
ATOM 3627 C CA . GLY B 1 123 ? 13.062 10.469 11.688 1 64.56 123 GLY B CA 1
ATOM 3628 C C . GLY B 1 123 ? 14.406 11.164 11.523 1 64.56 123 GLY B C 1
ATOM 3629 O O . GLY B 1 123 ? 15.43 10.516 11.305 1 64.56 123 GLY B O 1
ATOM 3630 N N . GLN B 1 124 ? 14.477 12.281 11.828 1 66.44 124 GLN B N 1
ATOM 3631 C CA . GLN B 1 124 ? 15.719 13.031 11.664 1 66.44 124 GLN B CA 1
ATOM 3632 C C . GLN B 1 124 ? 16.609 12.906 12.898 1 66.44 124 GLN B C 1
ATOM 3634 O O . GLN B 1 124 ? 17.828 12.992 12.797 1 66.44 124 GLN B O 1
ATOM 3639 N N . ARG B 1 125 ? 15.969 12.5 13.922 1 73.25 125 ARG B N 1
ATOM 3640 C CA . ARG B 1 125 ? 16.703 12.508 15.18 1 73.25 125 ARG B CA 1
ATOM 3641 C C . ARG B 1 125 ? 17.047 11.094 15.633 1 73.25 125 ARG B C 1
ATOM 3643 O O . ARG B 1 125 ? 18.094 10.859 16.234 1 73.25 125 ARG B O 1
ATOM 3650 N N . ASN B 1 126 ? 16.156 10.211 15.336 1 82.25 126 ASN B N 1
ATOM 3651 C CA . ASN B 1 126 ? 16.312 8.836 15.805 1 82.25 126 ASN B CA 1
ATOM 3652 C C . ASN B 1 126 ? 15.812 7.828 14.781 1 82.25 126 ASN B C 1
ATOM 3654 O O . ASN B 1 126 ? 14.828 7.133 15.023 1 82.25 126 ASN B O 1
ATOM 3658 N N . VAL B 1 127 ? 16.531 7.652 13.781 1 83.19 127 VAL B N 1
ATOM 3659 C CA . VAL B 1 127 ? 16.172 6.797 12.656 1 83.19 127 VAL B CA 1
ATOM 3660 C C . VAL B 1 127 ? 16.109 5.34 13.109 1 83.19 127 VAL B C 1
ATOM 3662 O O . VAL B 1 127 ? 15.258 4.574 12.656 1 83.19 127 VAL B O 1
ATOM 3665 N N . ASP B 1 128 ? 16.922 4.984 14.07 1 84.75 128 ASP B N 1
ATOM 3666 C CA . ASP B 1 128 ? 17.016 3.598 14.523 1 84.75 128 ASP B CA 1
ATOM 3667 C C . ASP B 1 128 ? 15.727 3.162 15.219 1 84.75 128 ASP B C 1
ATOM 3669 O O . ASP B 1 128 ? 15.328 2 15.125 1 84.75 128 ASP B O 1
ATOM 3673 N N . ALA B 1 129 ? 15.125 4.07 15.898 1 88.38 129 ALA B N 1
ATOM 3674 C CA . ALA B 1 129 ? 13.867 3.756 16.578 1 88.38 129 ALA B CA 1
ATOM 3675 C C . ALA B 1 129 ? 12.773 3.42 15.57 1 88.38 129 ALA B C 1
ATOM 3677 O O . ALA B 1 129 ? 11.93 2.551 15.828 1 88.38 129 ALA B O 1
ATOM 3678 N N . LEU B 1 130 ? 12.766 4.078 14.445 1 89.31 130 LEU B N 1
ATOM 3679 C CA . LEU B 1 130 ? 11.797 3.785 13.398 1 89.31 130 LEU B CA 1
ATOM 3680 C C . LEU B 1 130 ? 11.984 2.369 12.859 1 89.31 130 LEU B C 1
ATOM 3682 O O . LEU B 1 130 ? 11.016 1.679 12.555 1 89.31 130 LEU B O 1
ATOM 3686 N N . GLY B 1 131 ? 13.258 1.996 12.844 1 89.12 131 GLY B N 1
ATOM 3687 C CA . GLY B 1 131 ? 13.586 0.675 12.328 1 89.12 131 GLY B CA 1
ATOM 3688 C C . GLY B 1 131 ? 13.164 -0.446 13.258 1 89.12 131 GLY B C 1
ATOM 3689 O O . GLY B 1 131 ? 13.156 -1.615 12.867 1 89.12 131 GLY B O 1
ATOM 3690 N N . GLN B 1 132 ? 12.742 -0.128 14.461 1 91.31 132 GLN B N 1
ATOM 3691 C CA . GLN B 1 132 ? 12.352 -1.131 15.445 1 91.31 132 GLN B CA 1
ATOM 3692 C C . GLN B 1 132 ? 10.883 -1.512 15.297 1 91.31 132 GLN B C 1
ATOM 3694 O O . GLN B 1 132 ? 10.445 -2.535 15.828 1 91.31 132 GLN B O 1
ATOM 3699 N N . ILE B 1 133 ? 10.164 -0.715 14.555 1 88.88 133 ILE B N 1
ATOM 3700 C CA . ILE B 1 133 ? 8.719 -0.9 14.508 1 88.88 133 ILE B CA 1
ATOM 3701 C C . ILE B 1 133 ? 8.383 -2.184 13.75 1 88.88 133 ILE B C 1
ATOM 3703 O O . ILE B 1 133 ? 7.461 -2.91 14.125 1 88.88 133 ILE B O 1
ATOM 3707 N N . GLY B 1 134 ? 9.094 -2.439 12.688 1 87.31 134 GLY B N 1
ATOM 3708 C CA . GLY B 1 134 ? 8.867 -3.688 11.969 1 87.31 134 GLY B CA 1
ATOM 3709 C C . GLY B 1 134 ? 9.078 -4.914 12.836 1 87.31 134 GLY B C 1
ATOM 3710 O O . GLY B 1 134 ? 8.297 -5.859 12.781 1 87.31 134 GLY B O 1
ATOM 3711 N N . ARG B 1 135 ? 10.047 -4.863 13.648 1 88.38 135 ARG B N 1
ATOM 3712 C CA . ARG B 1 135 ? 10.344 -5.984 14.531 1 88.38 135 ARG B CA 1
ATOM 3713 C C . ARG B 1 135 ? 9.32 -6.082 15.656 1 88.38 135 ARG B C 1
ATOM 3715 O O . ARG B 1 135 ? 8.992 -7.184 16.109 1 88.38 135 ARG B O 1
ATOM 3722 N N . TRP B 1 136 ? 8.93 -4.965 16.062 1 88.5 136 TRP B N 1
ATOM 3723 C CA . TRP B 1 136 ? 7.859 -4.98 17.047 1 88.5 136 TRP B CA 1
ATOM 3724 C C . TRP B 1 136 ? 6.602 -5.633 16.484 1 88.5 136 TRP B C 1
ATOM 3726 O O . TRP B 1 136 ? 5.949 -6.43 17.156 1 88.5 136 TRP B O 1
ATOM 3736 N N . LEU B 1 137 ? 6.266 -5.258 15.297 1 82.38 137 LEU B N 1
ATOM 3737 C CA . LEU B 1 137 ? 5.055 -5.754 14.648 1 82.38 137 LEU B CA 1
ATOM 3738 C C . LEU B 1 137 ? 5.074 -7.277 14.562 1 82.38 137 LEU B C 1
ATOM 3740 O O . LEU B 1 137 ? 4.066 -7.93 14.844 1 82.38 137 LEU B O 1
ATOM 3744 N N . VAL B 1 138 ? 6.18 -7.844 14.25 1 82.5 138 VAL B N 1
ATOM 3745 C CA . VAL B 1 138 ? 6.199 -9.266 13.914 1 82.5 138 VAL B CA 1
ATOM 3746 C C . VAL B 1 138 ? 6.664 -10.07 15.125 1 82.5 138 VAL B C 1
ATOM 3748 O O . VAL B 1 138 ? 6.207 -11.195 15.352 1 82.5 138 VAL B O 1
ATOM 3751 N N . ALA B 1 139 ? 7.574 -9.531 15.945 1 83.88 139 ALA B N 1
ATOM 3752 C CA . ALA B 1 139 ? 8.188 -10.312 17.016 1 83.88 139 ALA B CA 1
ATOM 3753 C C . ALA B 1 139 ? 7.918 -9.68 18.375 1 83.88 139 ALA B C 1
ATOM 3755 O O . ALA B 1 139 ? 8.328 -10.219 19.406 1 83.88 139 ALA B O 1
ATOM 3756 N N . ARG B 1 140 ? 7.305 -8.547 18.391 1 85.81 140 ARG B N 1
ATOM 3757 C CA . ARG B 1 140 ? 7.004 -7.789 19.594 1 85.81 140 ARG B CA 1
ATOM 3758 C C . ARG B 1 140 ? 8.281 -7.41 20.344 1 85.81 140 ARG B C 1
ATOM 3760 O O . ARG B 1 140 ? 8.328 -7.469 21.578 1 85.81 140 ARG B O 1
ATOM 3767 N N . GLU B 1 141 ? 9.211 -7.234 19.594 1 88.62 141 GLU B N 1
ATOM 3768 C CA . GLU B 1 141 ? 10.43 -6.699 20.203 1 88.62 141 GLU B CA 1
ATOM 3769 C C . GLU B 1 141 ? 10.211 -5.289 20.734 1 88.62 141 GLU B C 1
ATOM 3771 O O . GLU B 1 141 ? 9.367 -4.551 20.234 1 88.62 141 GLU B O 1
ATOM 3776 N N . GLU B 1 142 ? 10.977 -4.996 21.688 1 88.5 142 GLU B N 1
ATOM 3777 C CA . GLU B 1 142 ? 10.789 -3.721 22.375 1 88.5 142 GLU B CA 1
ATOM 3778 C C . GLU B 1 142 ? 11.164 -2.549 21.469 1 88.5 142 GLU B C 1
ATOM 3780 O O . GLU B 1 142 ? 12.148 -2.617 20.734 1 88.5 142 GLU B O 1
ATOM 3785 N N . VAL B 1 143 ? 10.328 -1.511 21.531 1 89.31 143 VAL B N 1
ATOM 3786 C CA . VAL B 1 143 ? 10.633 -0.224 20.922 1 89.31 143 VAL B CA 1
ATOM 3787 C C . VAL B 1 143 ? 11.266 0.705 21.953 1 89.31 143 VAL B C 1
ATOM 3789 O O . VAL B 1 143 ? 10.688 0.952 23.016 1 89.31 143 VAL B O 1
ATOM 3792 N N . THR B 1 144 ? 12.414 1.218 21.641 1 88.12 144 THR B N 1
ATOM 3793 C CA . THR B 1 144 ? 13.211 1.933 22.625 1 88.12 144 THR B CA 1
ATOM 3794 C C . THR B 1 144 ? 12.695 3.357 22.812 1 88.12 144 THR B C 1
ATOM 3796 O O . THR B 1 144 ? 12.773 3.914 23.906 1 88.12 144 THR B O 1
ATOM 3799 N N . ASP B 1 145 ? 12.133 3.984 21.812 1 89.94 145 ASP B N 1
ATOM 3800 C CA . ASP B 1 145 ? 11.609 5.34 21.922 1 89.94 145 ASP B CA 1
ATOM 3801 C C . ASP B 1 145 ? 10.289 5.355 22.688 1 89.94 145 ASP B C 1
ATOM 3803 O O . ASP B 1 145 ? 9.328 4.703 22.281 1 89.94 145 ASP B O 1
ATOM 3807 N N . PRO B 1 146 ? 10.234 6.059 23.719 1 87.69 146 PRO B N 1
ATOM 3808 C CA . PRO B 1 146 ? 9.055 5.992 24.578 1 87.69 146 PRO B CA 1
ATOM 3809 C C . PRO B 1 146 ? 7.793 6.512 23.891 1 87.69 146 PRO B C 1
ATOM 3811 O O . PRO B 1 146 ? 6.691 6.016 24.156 1 87.69 146 PRO B O 1
ATOM 3814 N N . VAL B 1 147 ? 7.914 7.504 23.078 1 89.69 147 VAL B N 1
ATOM 3815 C CA . VAL B 1 147 ? 6.75 8.062 22.406 1 89.69 147 VAL B CA 1
ATOM 3816 C C . VAL B 1 147 ? 6.27 7.09 21.328 1 89.69 147 VAL B C 1
ATOM 3818 O O . VAL B 1 147 ? 5.062 6.863 21.188 1 89.69 147 VAL B O 1
ATOM 3821 N N . LEU B 1 148 ? 7.207 6.48 20.625 1 89.69 148 LEU B N 1
ATOM 3822 C CA . LEU B 1 148 ? 6.855 5.48 19.625 1 89.69 148 LEU B CA 1
ATOM 3823 C C . LEU B 1 148 ? 6.211 4.262 20.281 1 89.69 148 LEU B C 1
ATOM 3825 O O . LEU B 1 148 ? 5.312 3.645 19.688 1 89.69 148 LEU B O 1
ATOM 3829 N N . LYS B 1 149 ? 6.688 3.93 21.391 1 88.31 149 LYS B N 1
ATOM 3830 C CA . LYS B 1 149 ? 6.086 2.834 22.156 1 88.31 149 LYS B CA 1
ATOM 3831 C C . LYS B 1 149 ? 4.613 3.113 22.438 1 88.31 149 LYS B C 1
ATOM 3833 O O . LYS B 1 149 ? 3.777 2.211 22.359 1 88.31 149 LYS B O 1
ATOM 3838 N N . ARG B 1 150 ? 4.297 4.32 22.766 1 88.25 150 ARG B N 1
ATOM 3839 C CA . ARG B 1 150 ? 2.918 4.719 23.016 1 88.25 150 ARG B CA 1
ATOM 3840 C C . ARG B 1 150 ? 2.082 4.645 21.75 1 88.25 150 ARG B C 1
ATOM 3842 O O . ARG B 1 150 ? 0.9 4.297 21.781 1 88.25 150 ARG B O 1
ATOM 3849 N N . LEU B 1 151 ? 2.686 5 20.641 1 89.19 151 LEU B N 1
ATOM 3850 C CA . LEU B 1 151 ? 1.999 4.922 19.359 1 89.19 151 LEU B CA 1
ATOM 3851 C C . LEU B 1 151 ? 1.568 3.49 19.062 1 89.19 151 LEU B C 1
ATOM 3853 O O . LEU B 1 151 ? 0.442 3.256 18.625 1 89.19 151 LEU B O 1
ATOM 3857 N N . VAL B 1 152 ? 2.449 2.523 19.297 1 84.81 152 VAL B N 1
ATOM 3858 C CA . VAL B 1 152 ? 2.148 1.142 18.938 1 84.81 152 VAL B CA 1
ATOM 3859 C C . VAL B 1 152 ? 1.024 0.607 19.812 1 84.81 152 VAL B C 1
ATOM 3861 O O . VAL B 1 152 ? 0.275 -0.282 19.406 1 84.81 152 VAL B O 1
ATOM 3864 N N . LEU B 1 153 ? 0.839 1.238 20.953 1 81.81 153 LEU B N 1
ATOM 3865 C CA . LEU B 1 153 ? -0.256 0.86 21.844 1 81.81 153 LEU B CA 1
ATOM 3866 C C . LEU B 1 153 ? -1.59 1.371 21.297 1 81.81 153 LEU B C 1
ATOM 3868 O O . LEU B 1 153 ? -2.639 0.78 21.578 1 81.81 153 LEU B O 1
ATOM 3872 N N . GLN B 1 154 ? -1.562 2.432 20.562 1 83.31 154 GLN B N 1
ATOM 3873 C CA . GLN B 1 154 ? -2.771 2.971 19.953 1 83.31 154 GLN B CA 1
ATOM 3874 C C . GLN B 1 154 ? -3.346 2.002 18.922 1 83.31 154 GLN B C 1
ATOM 3876 O O . GLN B 1 154 ? -4.547 2.021 18.641 1 83.31 154 GLN B O 1
ATOM 3881 N N . PHE B 1 155 ? -2.576 1.071 18.312 1 82.75 155 PHE B N 1
ATOM 3882 C CA . PHE B 1 155 ? -2.986 0.111 17.297 1 82.75 155 PHE B CA 1
ATOM 3883 C C . PHE B 1 155 ? -4.047 -0.837 17.844 1 82.75 155 PHE B C 1
ATOM 3885 O O . PHE B 1 155 ? -4.977 -1.217 17.125 1 82.75 155 PHE B O 1
ATOM 3892 N N . ASP B 1 156 ? -4.035 -1.018 19.094 1 82.88 156 ASP B N 1
ATOM 3893 C CA . ASP B 1 156 ? -4.957 -1.947 19.734 1 82.88 156 ASP B CA 1
ATOM 3894 C C . ASP B 1 156 ? -6.348 -1.335 19.875 1 82.88 156 ASP B C 1
ATOM 3896 O O . ASP B 1 156 ? -7.344 -2.057 19.953 1 82.88 156 ASP B O 1
ATOM 3900 N N . GLN B 1 157 ? -6.477 -0.062 19.766 1 89.06 157 GLN B N 1
ATOM 3901 C CA . GLN B 1 157 ? -7.727 0.611 20.094 1 89.06 157 GLN B CA 1
ATOM 3902 C C . GLN B 1 157 ? -8.594 0.809 18.859 1 89.06 157 GLN B C 1
ATOM 3904 O O . GLN B 1 157 ? -9.789 1.084 18.969 1 89.06 157 GLN B O 1
ATOM 3909 N N . MET B 1 158 ? -8.078 0.67 17.688 1 93.5 158 MET B N 1
ATOM 3910 C CA . MET B 1 158 ? -8.812 1.037 16.469 1 93.5 158 MET B CA 1
ATOM 3911 C C . MET B 1 158 ? -10.047 0.167 16.297 1 93.5 158 MET B C 1
ATOM 3913 O O . MET B 1 158 ? -11.078 0.632 15.797 1 93.5 158 MET B O 1
ATOM 3917 N N . HIS B 1 159 ? -10.031 -1.079 16.797 1 92.25 159 HIS B N 1
ATOM 3918 C CA . HIS B 1 159 ? -11.148 -2 16.625 1 92.25 159 HIS B CA 1
ATOM 3919 C C . HIS B 1 159 ? -12.32 -1.611 17.516 1 92.25 159 HIS B C 1
ATOM 3921 O O . HIS B 1 159 ? -13.445 -2.084 17.312 1 92.25 159 HIS B O 1
ATOM 3927 N N . GLU B 1 160 ? -12.047 -0.798 18.484 1 93.38 160 GLU B N 1
ATOM 3928 C CA . GLU B 1 160 ? -13.125 -0.278 19.312 1 93.38 160 GLU B CA 1
ATOM 3929 C C . GLU B 1 160 ? -13.898 0.823 18.594 1 93.38 160 GLU B C 1
ATOM 3931 O O . GLU B 1 160 ? -15.094 1.009 18.844 1 93.38 160 GLU B O 1
ATOM 3936 N N . TYR B 1 161 ? -13.281 1.501 17.672 1 95.81 161 TYR B N 1
ATOM 3937 C CA . TYR B 1 161 ? -13.867 2.711 17.094 1 95.81 161 TYR B CA 1
ATOM 3938 C C . TYR B 1 161 ? -14.273 2.488 15.648 1 95.81 161 TYR B C 1
ATOM 3940 O O . TYR B 1 161 ? -15.125 3.209 15.117 1 95.81 161 TYR B O 1
ATOM 3948 N N . TYR B 1 162 ? -13.742 1.479 14.992 1 94.94 162 TYR B N 1
ATOM 3949 C CA . TYR B 1 162 ? -13.977 1.251 13.57 1 94.94 162 TYR B CA 1
ATOM 3950 C C . TYR B 1 162 ? -14.359 -0.2 13.312 1 94.94 162 TYR B C 1
ATOM 3952 O O . TYR B 1 162 ? -14.031 -1.089 14.102 1 94.94 162 TYR B O 1
ATOM 3960 N N . PRO B 1 163 ? -15.156 -0.423 12.18 1 92.94 163 PRO B N 1
ATOM 3961 C CA . PRO B 1 163 ? -15.383 -1.817 11.797 1 92.94 163 PRO B CA 1
ATOM 3962 C C . PRO B 1 163 ? -14.086 -2.582 11.539 1 92.94 163 PRO B C 1
ATOM 3964 O O . PRO B 1 163 ? -13.047 -1.974 11.281 1 92.94 163 PRO B O 1
ATOM 3967 N N . THR B 1 164 ? -14.109 -3.861 11.578 1 90.88 164 THR B N 1
ATOM 3968 C CA . THR B 1 164 ? -12.93 -4.723 11.539 1 90.88 164 THR B CA 1
ATOM 3969 C C . THR B 1 164 ? -12.055 -4.383 10.336 1 90.88 164 THR B C 1
ATOM 3971 O O . THR B 1 164 ? -10.859 -4.133 10.484 1 90.88 164 THR B O 1
ATOM 3974 N N . LEU B 1 165 ? -12.602 -4.301 9.172 1 91.5 165 LEU B N 1
ATOM 3975 C CA . LEU B 1 165 ? -11.82 -4.023 7.977 1 91.5 165 LEU B CA 1
ATOM 3976 C C . LEU B 1 165 ? -11.219 -2.623 8.031 1 91.5 165 LEU B C 1
ATOM 3978 O O . LEU B 1 165 ? -10.055 -2.428 7.672 1 91.5 165 LEU B O 1
ATOM 3982 N N . GLY B 1 166 ? -12.055 -1.671 8.492 1 93.56 166 GLY B N 1
ATOM 3983 C CA . GLY B 1 166 ? -11.539 -0.32 8.656 1 93.56 166 GLY B CA 1
ATOM 3984 C C . GLY B 1 166 ? -10.383 -0.237 9.633 1 93.56 166 GLY B C 1
ATOM 3985 O O . GLY B 1 166 ? -9.359 0.392 9.336 1 93.56 166 GLY B O 1
ATOM 3986 N N . ALA B 1 167 ? -10.523 -0.908 10.719 1 94.5 167 ALA B N 1
ATOM 3987 C CA . ALA B 1 167 ? -9.484 -0.909 11.75 1 94.5 167 ALA B CA 1
ATOM 3988 C C . ALA B 1 167 ? -8.203 -1.568 11.234 1 94.5 167 ALA B C 1
ATOM 3990 O O . ALA B 1 167 ? -7.105 -1.053 11.445 1 94.5 167 ALA B O 1
ATOM 3991 N N . ASP B 1 168 ? -8.344 -2.664 10.57 1 93.12 168 ASP B N 1
ATOM 3992 C CA . ASP B 1 168 ? -7.191 -3.371 10.016 1 93.12 168 ASP B CA 1
ATOM 3993 C C . ASP B 1 168 ? -6.445 -2.506 9.008 1 93.12 168 ASP B C 1
ATOM 3995 O O . ASP B 1 168 ? -5.215 -2.449 9.016 1 93.12 168 ASP B O 1
ATOM 3999 N N . LEU B 1 169 ? -7.172 -1.854 8.18 1 94.5 169 LEU B N 1
ATOM 4000 C CA . LEU B 1 169 ? -6.57 -1.03 7.141 1 94.5 169 LEU B CA 1
ATOM 4001 C C . LEU B 1 169 ? -5.918 0.212 7.734 1 94.5 169 LEU B C 1
ATOM 4003 O O . LEU B 1 169 ? -4.883 0.67 7.246 1 94.5 169 LEU B O 1
ATOM 4007 N N . ILE B 1 170 ? -6.504 0.788 8.75 1 95.56 170 ILE B N 1
ATOM 4008 C CA . ILE B 1 170 ? -5.891 1.912 9.453 1 95.56 170 ILE B CA 1
ATOM 4009 C C . ILE B 1 170 ? -4.547 1.482 10.039 1 95.56 170 ILE B C 1
ATOM 4011 O O . ILE B 1 170 ? -3.535 2.164 9.859 1 95.56 170 ILE B O 1
ATOM 4015 N N . ASN B 1 171 ? -4.559 0.379 10.68 1 93.38 171 ASN B N 1
ATOM 4016 C CA . ASN B 1 171 ? -3.332 -0.126 11.281 1 93.38 171 ASN B CA 1
ATOM 4017 C C . ASN B 1 171 ? -2.277 -0.452 10.227 1 93.38 171 ASN B C 1
ATOM 4019 O O . ASN B 1 171 ? -1.103 -0.12 10.398 1 93.38 171 ASN B O 1
ATOM 4023 N N . ALA B 1 172 ? -2.715 -1.114 9.18 1 92 172 ALA B N 1
ATOM 4024 C CA . ALA B 1 172 ? -1.784 -1.416 8.094 1 92 172 ALA B CA 1
ATOM 4025 C C . ALA B 1 172 ? -1.18 -0.138 7.52 1 92 172 ALA B C 1
ATOM 4027 O O . ALA B 1 172 ? 0.028 -0.068 7.281 1 92 172 ALA B O 1
ATOM 4028 N N . SER B 1 173 ? -2.025 0.81 7.285 1 93.62 173 SER B N 1
ATOM 4029 C CA . SER B 1 173 ? -1.576 2.104 6.781 1 93.62 173 SER B CA 1
ATOM 4030 C C . SER B 1 173 ? -0.574 2.752 7.73 1 93.62 173 SER B C 1
ATOM 4032 O O . SER B 1 173 ? 0.408 3.352 7.289 1 93.62 173 SER B O 1
ATOM 4034 N N . THR B 1 174 ? -0.795 2.662 8.945 1 93.12 174 THR B N 1
ATOM 4035 C CA . THR B 1 174 ? 0.078 3.248 9.953 1 93.12 174 THR B CA 1
ATOM 4036 C C . THR B 1 174 ? 1.444 2.566 9.945 1 93.12 174 THR B C 1
ATOM 4038 O O . THR B 1 174 ? 2.479 3.238 9.938 1 93.12 174 THR B O 1
ATOM 4041 N N . PHE B 1 175 ? 1.427 1.317 9.883 1 90.88 175 PHE B N 1
ATOM 4042 C CA . PHE B 1 175 ? 2.68 0.571 9.859 1 90.88 175 PHE B CA 1
ATOM 4043 C C . PHE B 1 175 ? 3.473 0.884 8.594 1 90.88 175 PHE B C 1
ATOM 4045 O O . PHE B 1 175 ? 4.68 1.13 8.656 1 90.88 175 PHE B O 1
ATOM 4052 N N . GLU B 1 176 ? 2.791 0.903 7.555 1 92.38 176 GLU B N 1
ATOM 4053 C CA . GLU B 1 176 ? 3.451 1.235 6.293 1 92.38 176 GLU B CA 1
ATOM 4054 C C . GLU B 1 176 ? 4.012 2.654 6.32 1 92.38 176 GLU B C 1
ATOM 4056 O O . GLU B 1 176 ? 5.07 2.92 5.754 1 92.38 176 GLU B O 1
ATOM 4061 N N . GLY B 1 177 ? 3.26 3.482 6.914 1 93.12 177 GLY B N 1
ATOM 4062 C CA . GLY B 1 177 ? 3.725 4.855 7.027 1 93.12 177 GLY B CA 1
ATOM 4063 C C . GLY B 1 177 ? 5.023 4.984 7.805 1 93.12 177 GLY B C 1
ATOM 4064 O O . GLY B 1 177 ? 5.922 5.727 7.402 1 93.12 177 GLY B O 1
ATOM 4065 N N . ILE B 1 178 ? 5.145 4.297 8.852 1 92.62 178 ILE B N 1
ATOM 4066 C CA . ILE B 1 178 ? 6.348 4.359 9.68 1 92.62 178 ILE B CA 1
ATOM 4067 C C . ILE B 1 178 ? 7.516 3.721 8.938 1 92.62 178 ILE B C 1
ATOM 4069 O O . ILE B 1 178 ? 8.633 4.254 8.945 1 92.62 178 ILE B O 1
ATOM 4073 N N . ILE B 1 179 ? 7.219 2.637 8.258 1 91.81 179 ILE B N 1
ATOM 4074 C CA . ILE B 1 179 ? 8.25 2 7.445 1 91.81 179 ILE B CA 1
ATOM 4075 C C . ILE B 1 179 ? 8.68 2.941 6.324 1 91.81 179 ILE B C 1
ATOM 4077 O O . ILE B 1 179 ? 9.875 3.051 6.02 1 91.81 179 ILE B O 1
ATOM 4081 N N . GLY B 1 180 ? 7.695 3.553 5.715 1 91.56 180 GLY B N 1
ATOM 4082 C CA . GLY B 1 180 ? 8.008 4.535 4.691 1 91.56 180 GLY B CA 1
ATOM 4083 C C . GLY B 1 180 ? 8.875 5.672 5.195 1 91.56 180 GLY B C 1
ATOM 4084 O O . GLY B 1 180 ? 9.812 6.09 4.516 1 91.56 180 GLY B O 1
ATOM 4085 N N . ARG B 1 181 ? 8.555 6.156 6.336 1 91.81 181 ARG B N 1
ATOM 4086 C CA . ARG B 1 181 ? 9.367 7.215 6.926 1 91.81 181 ARG B CA 1
ATOM 4087 C C . ARG B 1 181 ? 10.781 6.719 7.219 1 91.81 181 ARG B C 1
ATOM 4089 O O . ARG B 1 181 ? 11.758 7.445 7.004 1 91.81 181 ARG B O 1
ATOM 4096 N N . TYR B 1 182 ? 10.875 5.551 7.738 1 90.5 182 TYR B N 1
ATOM 4097 C CA . TYR B 1 182 ? 12.188 4.941 7.961 1 90.5 182 TYR B CA 1
ATOM 4098 C C . TYR B 1 182 ? 12.977 4.855 6.66 1 90.5 182 TYR B C 1
ATOM 4100 O O . TYR B 1 182 ? 14.164 5.176 6.629 1 90.5 182 TYR B O 1
ATOM 4108 N N . MET B 1 183 ? 12.312 4.477 5.617 1 89 183 MET B N 1
ATOM 4109 C CA . MET B 1 183 ? 12.945 4.383 4.305 1 89 183 MET B CA 1
ATOM 4110 C C . MET B 1 183 ? 13.469 5.742 3.855 1 89 183 MET B C 1
ATOM 4112 O O . MET B 1 183 ? 14.594 5.848 3.365 1 89 183 MET B O 1
ATOM 4116 N N . GLU B 1 184 ? 12.695 6.754 4.031 1 86.31 184 GLU B N 1
ATOM 4117 C CA . GLU B 1 184 ? 13.094 8.109 3.664 1 86.31 184 GLU B CA 1
ATOM 4118 C C . GLU B 1 184 ? 14.32 8.555 4.445 1 86.31 184 GLU B C 1
ATOM 4120 O O . GLU B 1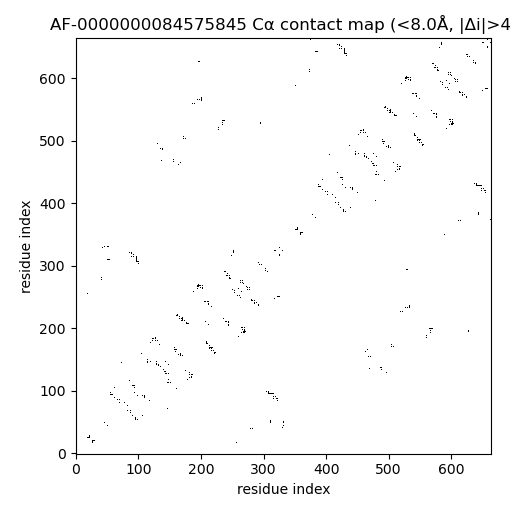 184 ? 15.266 9.102 3.869 1 86.31 184 GLU B O 1
ATOM 4125 N N . CYS B 1 185 ? 14.289 8.305 5.684 1 85.62 185 CYS B N 1
ATOM 4126 C CA . CYS B 1 185 ? 15.383 8.727 6.551 1 85.62 185 CYS B CA 1
ATOM 4127 C C . CYS B 1 185 ? 16.656 7.957 6.238 1 85.62 185 CYS B C 1
ATOM 4129 O O . CYS B 1 185 ? 17.75 8.523 6.254 1 85.62 185 CYS B O 1
ATOM 4131 N N . ALA B 1 186 ? 16.453 6.703 5.98 1 82.88 186 ALA B N 1
ATOM 4132 C CA . ALA B 1 186 ? 17.609 5.883 5.637 1 82.88 186 ALA B CA 1
ATOM 4133 C C . ALA B 1 186 ? 18.234 6.336 4.32 1 82.88 186 ALA B C 1
ATOM 4135 O O . ALA B 1 186 ? 19.453 6.352 4.176 1 82.88 186 ALA B O 1
ATOM 4136 N N . ALA B 1 187 ? 17.422 6.664 3.359 1 82.12 187 ALA B N 1
ATOM 4137 C CA . ALA B 1 187 ? 17.922 7.16 2.076 1 82.12 187 ALA B CA 1
ATOM 4138 C C . ALA B 1 187 ? 18.641 8.492 2.246 1 82.12 187 ALA B C 1
ATOM 4140 O O . ALA B 1 187 ? 19.688 8.719 1.622 1 82.12 187 ALA B O 1
ATOM 4141 N N . ASP B 1 188 ? 18.094 9.297 3.025 1 79.56 188 ASP B N 1
ATOM 4142 C CA . ASP B 1 188 ? 18.719 10.602 3.281 1 79.56 188 ASP B CA 1
ATOM 4143 C C . ASP B 1 188 ? 20.078 10.445 3.949 1 79.56 188 ASP B C 1
ATOM 4145 O O . ASP B 1 188 ? 21.031 11.148 3.602 1 79.56 188 ASP B O 1
ATOM 4149 N N . LYS B 1 189 ? 20.156 9.594 4.844 1 77.94 189 LYS B N 1
ATOM 4150 C CA . LYS B 1 189 ? 21.391 9.359 5.578 1 77.94 189 LYS B CA 1
ATOM 4151 C C . LYS B 1 189 ? 22.5 8.875 4.648 1 77.94 189 LYS B C 1
ATOM 4153 O O . LYS B 1 189 ? 23.672 9.203 4.848 1 77.94 189 LYS B O 1
ATOM 4158 N N . THR B 1 190 ? 22.094 8.18 3.645 1 78.25 190 THR B N 1
ATOM 4159 C CA . THR B 1 190 ? 23.094 7.613 2.744 1 78.25 190 THR B CA 1
ATOM 4160 C C . THR B 1 190 ? 23.312 8.516 1.532 1 78.25 190 THR B C 1
ATOM 4162 O O . THR B 1 190 ? 24.203 8.281 0.727 1 78.25 190 THR B O 1
ATOM 4165 N N . GLY B 1 191 ? 22.531 9.555 1.429 1 77.06 191 GLY B N 1
ATOM 4166 C CA . GLY B 1 191 ? 22.625 10.445 0.285 1 77.06 191 GLY B CA 1
ATOM 4167 C C . GLY B 1 191 ? 22.156 9.812 -1.009 1 77.06 191 GLY B C 1
ATOM 4168 O O . GLY B 1 191 ? 22.641 10.156 -2.088 1 77.06 191 GLY B O 1
ATOM 4169 N N . ALA B 1 192 ? 21.281 8.906 -0.823 1 78.25 192 ALA B N 1
ATOM 4170 C CA . ALA B 1 192 ? 20.766 8.219 -2.006 1 78.25 192 ALA B CA 1
ATOM 4171 C C . ALA B 1 192 ? 19.984 9.172 -2.896 1 78.25 192 ALA B C 1
ATOM 4173 O O . ALA B 1 192 ? 19.234 10.016 -2.402 1 78.25 192 ALA B O 1
ATOM 4174 N N . VAL B 1 193 ? 20.219 9.086 -4.176 1 79.75 193 VAL B N 1
ATOM 4175 C CA . VAL B 1 193 ? 19.531 9.922 -5.152 1 79.75 193 VAL B CA 1
ATOM 4176 C C . VAL B 1 193 ? 18.469 9.102 -5.887 1 79.75 193 VAL B C 1
ATOM 4178 O O . VAL B 1 193 ? 18.656 7.906 -6.117 1 79.75 193 VAL B O 1
ATOM 4181 N N . VAL B 1 194 ? 17.406 9.75 -6.156 1 85.31 194 VAL B N 1
ATOM 4182 C CA . VAL B 1 194 ? 16.344 9.109 -6.926 1 85.31 194 VAL B CA 1
ATOM 4183 C C . VAL B 1 194 ? 16.719 9.125 -8.406 1 85.31 194 VAL B C 1
ATOM 4185 O O . VAL B 1 194 ? 17.031 10.172 -8.969 1 85.31 194 VAL B O 1
ATOM 4188 N N . ASP B 1 195 ? 16.625 7.965 -9.008 1 87 195 ASP B N 1
ATOM 4189 C CA . ASP B 1 195 ? 17 7.828 -10.414 1 87 195 ASP B CA 1
ATOM 4190 C C . ASP B 1 195 ? 15.875 8.336 -11.32 1 87 195 ASP B C 1
ATOM 4192 O O . ASP B 1 195 ? 14.695 8.133 -11.031 1 87 195 ASP B O 1
ATOM 4196 N N . SER B 1 196 ? 16.359 8.914 -12.398 1 88.94 196 SER B N 1
ATOM 4197 C CA . SER B 1 196 ? 15.406 9.289 -13.438 1 88.94 196 SER B CA 1
ATOM 4198 C C . SER B 1 196 ? 14.609 8.086 -13.922 1 88.94 196 SER B C 1
ATOM 4200 O O . SER B 1 196 ? 15.156 6.992 -14.086 1 88.94 196 SER B O 1
ATOM 4202 N N . GLY B 1 197 ? 13.266 8.258 -14.078 1 89.12 197 GLY B N 1
ATOM 4203 C CA . GLY B 1 197 ? 12.43 7.191 -14.602 1 89.12 197 GLY B CA 1
ATOM 4204 C C . GLY B 1 197 ? 11.766 6.371 -13.508 1 89.12 197 GLY B C 1
ATOM 4205 O O . GLY B 1 197 ? 10.859 5.578 -13.781 1 89.12 197 GLY B O 1
ATOM 4206 N N . THR B 1 198 ? 12.172 6.609 -12.273 1 90.31 198 THR B N 1
ATOM 4207 C CA . THR B 1 198 ? 11.578 5.844 -11.18 1 90.31 198 THR B CA 1
ATOM 4208 C C . THR B 1 198 ? 10.297 6.504 -10.695 1 90.31 198 THR B C 1
ATOM 4210 O O . THR B 1 198 ? 10.125 6.73 -9.492 1 90.31 198 THR B O 1
ATOM 4213 N N . THR B 1 199 ? 9.367 6.73 -11.547 1 88.5 199 THR B N 1
ATOM 4214 C CA . THR B 1 199 ? 8.125 7.434 -11.258 1 88.5 199 THR B CA 1
ATOM 4215 C C . THR B 1 199 ? 7.258 6.633 -10.289 1 88.5 199 THR B C 1
ATOM 4217 O O . THR B 1 199 ? 6.656 7.199 -9.367 1 88.5 199 THR B O 1
ATOM 4220 N N . LEU B 1 200 ? 7.234 5.348 -10.438 1 92.62 200 LEU B N 1
ATOM 4221 C CA . LEU B 1 200 ? 6.426 4.508 -9.555 1 92.62 200 LEU B CA 1
ATOM 4222 C C . LEU B 1 200 ? 6.977 4.523 -8.133 1 92.62 200 LEU B C 1
ATOM 4224 O O . LEU B 1 200 ? 6.219 4.395 -7.168 1 92.62 200 LEU B O 1
ATOM 4228 N N . TYR B 1 201 ? 8.297 4.805 -8.055 1 92.69 201 TYR B N 1
ATOM 4229 C CA . TYR B 1 201 ? 8.922 4.824 -6.738 1 92.69 201 TYR B CA 1
ATOM 4230 C C . TYR B 1 201 ? 8.461 6.035 -5.938 1 92.69 201 TYR B C 1
ATOM 4232 O O . TYR B 1 201 ? 8.164 5.926 -4.746 1 92.69 201 TYR B O 1
ATOM 4240 N N . ALA B 1 202 ? 8.445 7.184 -6.598 1 90.75 202 ALA B N 1
ATOM 4241 C CA . ALA B 1 202 ? 7.977 8.391 -5.922 1 90.75 202 ALA B CA 1
ATOM 4242 C C . ALA B 1 202 ? 6.555 8.203 -5.391 1 90.75 202 ALA B C 1
ATOM 4244 O O . ALA B 1 202 ? 6.266 8.547 -4.242 1 90.75 202 ALA B O 1
ATOM 4245 N N . ALA B 1 203 ? 5.723 7.641 -6.188 1 90.62 203 ALA B N 1
ATOM 4246 C CA . ALA B 1 203 ? 4.34 7.395 -5.789 1 90.62 203 ALA B CA 1
ATOM 4247 C C . ALA B 1 203 ? 4.266 6.336 -4.695 1 90.62 203 ALA B C 1
ATOM 4249 O O . ALA B 1 203 ? 3.488 6.469 -3.746 1 90.62 203 ALA B O 1
ATOM 4250 N N . PHE B 1 204 ? 5.109 5.359 -4.828 1 91.62 204 PHE B N 1
ATOM 4251 C CA . PHE B 1 204 ? 5.195 4.273 -3.859 1 91.62 204 PHE B CA 1
ATOM 4252 C C . PHE B 1 204 ? 5.539 4.809 -2.477 1 91.62 204 PHE B C 1
ATOM 4254 O O . PHE B 1 204 ? 4.879 4.473 -1.491 1 91.62 204 PHE B O 1
ATOM 4261 N N . LEU B 1 205 ? 6.453 5.598 -2.436 1 90.94 205 LEU B N 1
ATOM 4262 C CA . LEU B 1 205 ? 6.887 6.176 -1.169 1 90.94 205 LEU B CA 1
ATOM 4263 C C . LEU B 1 205 ? 5.816 7.105 -0.605 1 90.94 205 LEU B C 1
ATOM 4265 O O . LEU B 1 205 ? 5.543 7.086 0.597 1 90.94 205 LEU B O 1
ATOM 4269 N N . ARG B 1 206 ? 5.203 7.812 -1.477 1 89.81 206 ARG B N 1
ATOM 4270 C CA . ARG B 1 206 ? 4.176 8.742 -1.02 1 89.81 206 ARG B CA 1
ATOM 4271 C C . ARG B 1 206 ? 2.961 8 -0.477 1 89.81 206 ARG B C 1
ATOM 4273 O O . ARG B 1 206 ? 2.35 8.43 0.504 1 89.81 206 ARG B O 1
ATOM 4280 N N . LEU B 1 207 ? 2.604 6.953 -1.095 1 88.75 207 LEU B N 1
ATOM 4281 C CA . LEU B 1 207 ? 1.479 6.148 -0.635 1 88.75 207 LEU B CA 1
ATOM 4282 C C . LEU B 1 207 ? 1.727 5.621 0.775 1 88.75 207 LEU B C 1
ATOM 4284 O O . LEU B 1 207 ? 0.788 5.477 1.562 1 88.75 207 LEU B O 1
ATOM 4288 N N . LYS B 1 208 ? 2.904 5.387 1.039 1 88.94 208 LYS B N 1
ATOM 4289 C CA . LYS B 1 208 ? 3.236 4.871 2.365 1 88.94 208 LYS B CA 1
ATOM 4290 C C . LYS B 1 208 ? 3.34 6.004 3.385 1 88.94 208 LYS B C 1
ATOM 4292 O O . LYS B 1 208 ? 2.676 5.969 4.422 1 88.94 208 LYS B O 1
ATOM 4297 N N . THR B 1 209 ? 4.047 7.023 3.086 1 83.44 209 THR B N 1
ATOM 4298 C CA . THR B 1 209 ? 4.379 8.055 4.066 1 83.44 209 THR B CA 1
ATOM 4299 C C . THR B 1 209 ? 3.236 9.055 4.211 1 83.44 209 THR B C 1
ATOM 4301 O O . THR B 1 209 ? 3.227 9.859 5.141 1 83.44 209 THR B O 1
ATOM 4304 N N . GLY B 1 210 ? 2.289 8.906 3.391 1 78.94 210 GLY B N 1
ATOM 4305 C CA . GLY B 1 210 ? 1.186 9.859 3.443 1 78.94 210 GLY B CA 1
ATOM 4306 C C . GLY B 1 210 ? 0.146 9.508 4.488 1 78.94 210 GLY B C 1
ATOM 4307 O O . GLY B 1 210 ? -0.675 10.344 4.863 1 78.94 210 GLY B O 1
ATOM 4308 N N . PHE B 1 211 ? 0.15 8.344 4.969 1 89.75 211 PHE B N 1
ATOM 4309 C CA . PHE B 1 211 ? -0.854 7.875 5.918 1 89.75 211 PHE B CA 1
ATOM 4310 C C . PHE B 1 211 ? -2.26 8.125 5.383 1 89.75 211 PHE B C 1
ATOM 4312 O O . PHE B 1 211 ? -3.166 8.469 6.145 1 89.75 211 PHE B O 1
ATOM 4319 N N . GLY B 1 212 ? -2.348 8.117 4.105 1 91.5 212 GLY B N 1
ATOM 4320 C CA . GLY B 1 212 ? -3.549 8.562 3.42 1 91.5 212 GLY B CA 1
ATOM 4321 C C . GLY B 1 212 ? -4.734 7.645 3.629 1 91.5 212 GLY B C 1
ATOM 4322 O O . GLY B 1 212 ? -5.863 8.109 3.816 1 91.5 212 GLY B O 1
ATOM 4323 N N . ALA B 1 213 ? -4.453 6.348 3.596 1 93.94 213 ALA B N 1
ATOM 4324 C CA . ALA B 1 213 ? -5.555 5.402 3.76 1 93.94 213 ALA B CA 1
ATOM 4325 C C . ALA B 1 213 ? -6.184 5.531 5.145 1 93.94 213 ALA B C 1
ATOM 4327 O O . ALA B 1 213 ? -7.41 5.512 5.277 1 93.94 213 ALA B O 1
ATOM 4328 N N . ALA B 1 214 ? -5.332 5.648 6.152 1 95.88 214 ALA B N 1
ATOM 4329 C CA . ALA B 1 214 ? -5.855 5.84 7.5 1 95.88 214 ALA B CA 1
ATOM 4330 C C . ALA B 1 214 ? -6.711 7.102 7.586 1 95.88 214 ALA B C 1
ATOM 4332 O O . ALA B 1 214 ? -7.816 7.07 8.133 1 95.88 214 ALA B O 1
ATOM 4333 N N . SER B 1 215 ? -6.246 8.156 7.004 1 96.62 215 SER B N 1
ATOM 4334 C CA . SER B 1 215 ? -6.961 9.43 7.016 1 96.62 215 SER B CA 1
ATOM 4335 C C . SER B 1 215 ? -8.336 9.297 6.375 1 96.62 215 SER B C 1
ATOM 4337 O O . SER B 1 215 ? -9.312 9.891 6.848 1 96.62 215 SER B O 1
ATOM 4339 N N . ALA B 1 216 ? -8.383 8.586 5.289 1 97.19 216 ALA B N 1
ATOM 4340 C CA . ALA B 1 216 ? -9.664 8.352 4.633 1 97.19 216 ALA B CA 1
ATOM 4341 C C . ALA B 1 216 ? -10.578 7.5 5.508 1 97.19 216 ALA B C 1
ATOM 4343 O O . ALA B 1 216 ? -11.758 7.82 5.676 1 97.19 216 ALA B O 1
ATOM 4344 N N . LEU B 1 217 ? -10.07 6.508 6.129 1 97.25 217 LEU B N 1
ATOM 4345 C CA . LEU B 1 217 ? -10.836 5.496 6.844 1 97.25 217 LEU B CA 1
ATOM 4346 C C . LEU B 1 217 ? -11.367 6.051 8.164 1 97.25 217 LEU B C 1
ATOM 4348 O O . LEU B 1 217 ? -12.383 5.57 8.68 1 97.25 217 LEU B O 1
ATOM 4352 N N . PHE B 1 218 ? -10.758 7.086 8.688 1 98.06 218 PHE B N 1
ATOM 4353 C CA . PHE B 1 218 ? -11.195 7.703 9.938 1 98.06 218 PHE B CA 1
ATOM 4354 C C . 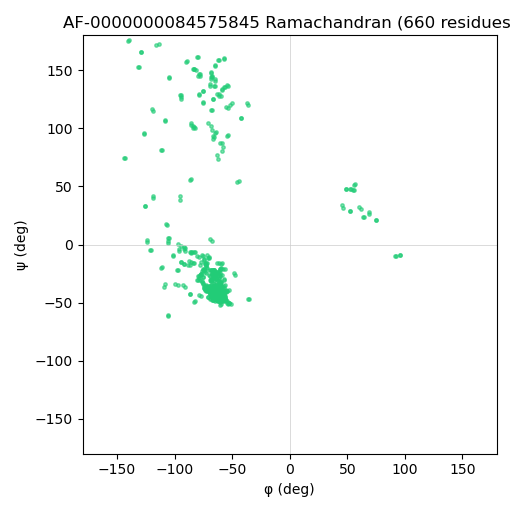PHE B 1 218 ? -12.625 8.211 9.82 1 98.06 218 PHE B C 1
ATOM 4356 O O . PHE B 1 218 ? -13.312 8.383 10.828 1 98.06 218 PHE B O 1
ATOM 4363 N N . ASN B 1 219 ? -13.07 8.43 8.625 1 98.06 219 ASN B N 1
ATOM 4364 C CA . ASN B 1 219 ? -14.398 8.992 8.406 1 98.06 219 ASN B CA 1
ATOM 4365 C C . ASN B 1 219 ? -15.492 7.949 8.648 1 98.06 219 ASN B C 1
ATOM 4367 O O . ASN B 1 219 ? -16.656 8.297 8.812 1 98.06 219 ASN B O 1
ATOM 4371 N N . PHE B 1 220 ? -15.18 6.699 8.578 1 97.06 220 PHE B N 1
ATOM 4372 C CA . PHE B 1 220 ? -16.188 5.652 8.578 1 97.06 220 PHE B CA 1
ATOM 4373 C C . PHE B 1 220 ? -16.141 4.836 9.867 1 97.06 220 PHE B C 1
ATOM 4375 O O . PHE B 1 220 ? -15.633 3.713 9.875 1 97.06 220 PHE B O 1
ATOM 4382 N N . VAL B 1 221 ? -16.766 5.406 10.867 1 96.88 221 VAL B N 1
ATOM 4383 C CA . VAL B 1 221 ? -16.672 4.91 12.234 1 96.88 221 VAL B CA 1
ATOM 4384 C C . VAL B 1 221 ? -17.609 3.721 12.414 1 96.88 221 VAL B C 1
ATOM 4386 O O . VAL B 1 221 ? -18.5 3.494 11.586 1 96.88 221 VAL B O 1
ATOM 4389 N N . ARG B 1 222 ? -17.312 2.979 13.453 1 94.44 222 ARG B N 1
ATOM 4390 C CA . ARG B 1 222 ? -18.188 1.876 13.82 1 94.44 222 ARG B CA 1
ATOM 4391 C C . ARG B 1 222 ? -19.594 2.379 14.117 1 94.44 222 ARG B C 1
ATOM 4393 O O . ARG B 1 222 ? -19.781 3.389 14.805 1 94.44 222 ARG B O 1
ATOM 4400 N N . GLY B 1 223 ? -20.641 1.692 13.555 1 91.31 223 GLY B N 1
ATOM 4401 C CA . GLY B 1 223 ? -22.016 2.018 13.844 1 91.31 223 GLY B CA 1
ATOM 4402 C C . GLY B 1 223 ? -22.625 3.018 12.875 1 91.31 223 GLY B C 1
ATOM 4403 O O . GLY B 1 223 ? -23.828 3.283 12.914 1 91.31 223 GLY B O 1
ATOM 4404 N N . TRP B 1 224 ? -21.781 3.615 12.039 1 90.88 224 TRP B N 1
ATOM 4405 C CA . TRP B 1 224 ? -22.297 4.555 11.047 1 90.88 224 TRP B CA 1
ATOM 4406 C C . TRP B 1 224 ? -23.25 3.857 10.078 1 90.88 224 TRP B C 1
ATOM 4408 O O . TRP B 1 224 ? -24.328 4.387 9.766 1 90.88 224 TRP B O 1
ATOM 4418 N N . ARG B 1 225 ? -22.906 2.717 9.609 1 90.94 225 ARG B N 1
ATOM 4419 C CA . ARG B 1 225 ? -23.734 1.863 8.766 1 90.94 225 ARG B CA 1
ATOM 4420 C C . ARG B 1 225 ? -23.594 0.397 9.164 1 90.94 225 ARG B C 1
ATOM 4422 O O . ARG B 1 225 ? -22.859 0.07 10.102 1 90.94 225 ARG B O 1
ATOM 4429 N N . SER B 1 226 ? -24.438 -0.353 8.422 1 87.62 226 SER B N 1
ATOM 4430 C CA . SER B 1 226 ? -24.312 -1.79 8.641 1 87.62 226 SER B CA 1
ATOM 4431 C C . SER B 1 226 ? -22.875 -2.256 8.438 1 87.62 226 SER B C 1
ATOM 4433 O O . SER B 1 226 ? -22.203 -1.801 7.512 1 87.62 226 SER B O 1
ATOM 4435 N N . PRO B 1 227 ? -22.438 -3.09 9.289 1 78.06 227 PRO B N 1
ATOM 4436 C CA . PRO B 1 227 ? -21.062 -3.602 9.141 1 78.06 227 PRO B CA 1
ATOM 4437 C C . PRO B 1 227 ? -20.844 -4.328 7.812 1 78.06 227 PRO B C 1
ATOM 4439 O O . PRO B 1 227 ? -19.703 -4.52 7.395 1 78.06 227 PRO B O 1
ATOM 4442 N N . ASP B 1 228 ? -21.922 -4.676 7.184 1 79.94 228 ASP B N 1
ATOM 4443 C CA . ASP B 1 228 ? -21.812 -5.406 5.926 1 79.94 228 ASP B CA 1
ATOM 4444 C C . ASP B 1 228 ? -21.797 -4.453 4.734 1 79.94 228 ASP B C 1
ATOM 4446 O O . ASP B 1 228 ? -21.578 -4.875 3.598 1 79.94 228 ASP B O 1
ATOM 4450 N N . ASP B 1 229 ? -21.969 -3.209 5.039 1 85.56 229 ASP B N 1
ATOM 4451 C CA . ASP B 1 229 ? -21.875 -2.221 3.967 1 85.56 229 ASP B CA 1
ATOM 4452 C C . ASP B 1 229 ? -20.438 -1.785 3.734 1 85.56 229 ASP B C 1
ATOM 4454 O O . ASP B 1 229 ? -19.922 -0.929 4.453 1 85.56 229 ASP B O 1
ATOM 4458 N N . HIS B 1 230 ? -19.891 -2.311 2.691 1 84.25 230 HIS B N 1
ATOM 4459 C CA . HIS B 1 230 ? -18.484 -2.045 2.412 1 84.25 230 HIS B CA 1
ATOM 4460 C C . HIS B 1 230 ? -18.328 -1.083 1.238 1 84.25 230 HIS B C 1
ATOM 4462 O O . HIS B 1 230 ? -17.234 -0.949 0.681 1 84.25 230 HIS B O 1
ATOM 4468 N N . ARG B 1 231 ? -19.359 -0.437 0.938 1 84.94 231 ARG B N 1
ATOM 4469 C CA . ARG B 1 231 ? -19.328 0.456 -0.216 1 84.94 231 ARG B CA 1
ATOM 4470 C C . ARG B 1 231 ? -18.297 1.564 -0.017 1 84.94 231 ARG B C 1
ATOM 4472 O O . ARG B 1 231 ? -17.656 1.999 -0.974 1 84.94 231 ARG B O 1
ATOM 4479 N N . TYR B 1 232 ? -18.141 2.025 1.222 1 90.56 232 TYR B N 1
ATOM 4480 C CA . TYR B 1 232 ? -17.219 3.125 1.505 1 90.56 232 TYR B CA 1
ATOM 4481 C C . TYR B 1 232 ? -15.789 2.73 1.185 1 90.56 232 TYR B C 1
ATOM 4483 O O . TYR B 1 232 ? -14.953 3.59 0.891 1 90.56 232 TYR B O 1
ATOM 4491 N N . LEU B 1 233 ? -15.547 1.444 1.197 1 92 233 LEU B N 1
ATOM 4492 C CA . LEU B 1 233 ? -14.188 0.974 0.929 1 92 233 LEU B CA 1
ATOM 4493 C C . LEU B 1 233 ? -13.773 1.302 -0.501 1 92 233 LEU B C 1
ATOM 4495 O O . LEU B 1 233 ? -12.586 1.512 -0.775 1 92 233 LEU B O 1
ATOM 4499 N N . GLN B 1 234 ? -14.742 1.403 -1.377 1 92.38 234 GLN B N 1
ATOM 4500 C CA . GLN B 1 234 ? -14.445 1.707 -2.773 1 92.38 234 GLN B CA 1
ATOM 4501 C C . GLN B 1 234 ? -14.008 3.16 -2.941 1 92.38 234 GLN B C 1
ATOM 4503 O O . GLN B 1 234 ? -13.406 3.521 -3.953 1 92.38 234 GLN B O 1
ATOM 4508 N N . LEU B 1 235 ? -14.273 4.008 -1.905 1 94.75 235 LEU B N 1
ATOM 4509 C CA . LEU B 1 235 ? -13.938 5.426 -1.953 1 94.75 235 LEU B CA 1
ATOM 4510 C C . LEU B 1 235 ? -12.555 5.68 -1.36 1 94.75 235 LEU B C 1
ATOM 4512 O O . LEU B 1 235 ? -11.961 6.734 -1.592 1 94.75 235 LEU B O 1
ATOM 4516 N N . VAL B 1 236 ? -12.016 4.766 -0.626 1 95.12 236 VAL B N 1
ATOM 4517 C CA . VAL B 1 236 ? -10.828 4.961 0.2 1 95.12 236 VAL B CA 1
ATOM 4518 C C . VAL B 1 236 ? -9.641 5.344 -0.681 1 95.12 236 VAL B C 1
ATOM 4520 O O . VAL B 1 236 ? -8.945 6.32 -0.405 1 95.12 236 VAL B O 1
ATOM 4523 N N . PRO B 1 237 ? -9.453 4.648 -1.815 1 95.5 237 PRO B N 1
ATOM 4524 C CA . PRO B 1 237 ? -8.273 5.012 -2.605 1 95.5 237 PRO B CA 1
ATOM 4525 C C . PRO B 1 237 ? -8.367 6.418 -3.188 1 95.5 237 PRO B C 1
ATOM 4527 O O . PRO B 1 237 ? -7.355 7.117 -3.291 1 95.5 237 PRO B O 1
ATOM 4530 N N . ALA B 1 238 ? -9.523 6.828 -3.592 1 96.12 238 ALA B N 1
ATOM 4531 C CA . ALA B 1 238 ? -9.688 8.188 -4.109 1 96.12 238 ALA B CA 1
ATOM 4532 C C . ALA B 1 238 ? -9.461 9.227 -3.016 1 96.12 238 ALA B C 1
ATOM 4534 O O . ALA B 1 238 ? -8.812 10.242 -3.244 1 96.12 238 ALA B O 1
ATOM 4535 N N . MET B 1 239 ? -9.969 8.969 -1.864 1 96.56 239 MET B N 1
ATOM 4536 C CA . MET B 1 239 ? -9.781 9.875 -0.735 1 96.56 239 MET B CA 1
ATOM 4537 C C . MET B 1 239 ? -8.32 9.898 -0.29 1 96.56 239 MET B C 1
ATOM 4539 O O . MET B 1 239 ? -7.801 10.953 0.086 1 96.56 239 MET B O 1
ATOM 4543 N N . GLU B 1 240 ? -7.73 8.734 -0.288 1 95.88 240 GLU B N 1
ATOM 4544 C CA . GLU B 1 240 ? -6.305 8.641 -0.003 1 95.88 240 GLU B CA 1
ATOM 4545 C C . GLU B 1 240 ? -5.488 9.477 -0.989 1 95.88 240 GLU B C 1
ATOM 4547 O O . GLU B 1 240 ? -4.566 10.188 -0.592 1 95.88 240 GLU B O 1
ATOM 4552 N N . GLN B 1 241 ? -5.824 9.336 -2.254 1 94.81 241 GLN B N 1
ATOM 4553 C CA . GLN B 1 241 ? -5.121 10.102 -3.279 1 94.81 241 GLN B CA 1
ATOM 4554 C C . GLN B 1 241 ? -5.285 11.602 -3.053 1 94.81 241 GLN B C 1
ATOM 4556 O O . GLN B 1 241 ? -4.355 12.375 -3.285 1 94.81 241 GLN B O 1
ATOM 4561 N N . TYR B 1 242 ? -6.477 12 -2.695 1 95.31 242 TYR B N 1
ATOM 4562 C CA . TYR B 1 242 ? -6.711 13.398 -2.365 1 95.31 242 TYR B CA 1
ATOM 4563 C C . TYR B 1 242 ? -5.777 13.859 -1.252 1 95.31 242 TYR B C 1
ATOM 4565 O O . TYR B 1 242 ? -5.09 14.875 -1.391 1 95.31 242 TYR B O 1
ATOM 4573 N N . PHE B 1 243 ? -5.699 13.086 -0.271 1 93.12 243 PHE B N 1
ATOM 4574 C CA . PHE B 1 243 ? -4.879 13.406 0.891 1 93.12 243 PHE B CA 1
ATOM 4575 C C . PHE B 1 243 ? -3.404 13.469 0.511 1 93.12 243 PHE B C 1
ATOM 4577 O O . PHE B 1 243 ? -2.674 14.344 0.976 1 93.12 243 PHE B O 1
ATOM 4584 N N . ASN B 1 244 ? -3.008 12.602 -0.314 1 90.56 244 ASN B N 1
ATOM 4585 C CA . ASN B 1 244 ? -1.603 12.469 -0.687 1 90.56 244 ASN B CA 1
ATOM 4586 C C . ASN B 1 244 ? -1.191 13.531 -1.701 1 90.56 244 ASN B C 1
ATOM 4588 O O . ASN B 1 244 ? -0.02 13.914 -1.771 1 90.56 244 ASN B O 1
ATOM 4592 N N . ALA B 1 245 ? -2.115 13.984 -2.441 1 88.88 245 ALA B N 1
ATOM 4593 C CA . ALA B 1 245 ? -1.757 14.805 -3.594 1 88.88 245 ALA B CA 1
ATOM 4594 C C . ALA B 1 245 ? -1.892 16.297 -3.27 1 88.88 245 ALA B C 1
ATOM 4596 O O . ALA B 1 245 ? -1.27 17.141 -3.92 1 88.88 245 ALA B O 1
ATOM 4597 N N . ILE B 1 246 ? -2.697 16.547 -2.264 1 85.12 246 ILE B N 1
ATOM 4598 C CA . ILE B 1 246 ? -2.803 17.938 -1.873 1 85.12 246 ILE B CA 1
ATOM 4599 C C . ILE B 1 246 ? -1.479 18.406 -1.274 1 85.12 246 ILE B C 1
ATOM 4601 O O . ILE B 1 246 ? -0.945 17.781 -0.36 1 85.12 246 ILE B O 1
ATOM 4605 N N . ASN B 1 247 ? -0.844 19.281 -1.854 1 75.94 247 ASN B N 1
ATOM 4606 C CA . ASN B 1 247 ? 0.519 19.641 -1.461 1 75.94 247 ASN B CA 1
ATOM 4607 C C . ASN B 1 247 ? 0.624 21.094 -1.027 1 75.94 247 ASN B C 1
ATOM 4609 O O . ASN B 1 247 ? 1.617 21.766 -1.319 1 75.94 247 ASN B O 1
ATOM 4613 N N . LEU B 1 248 ? -0.324 21.438 -0.338 1 83.19 248 LEU B N 1
ATOM 4614 C CA . LEU B 1 248 ? -0.261 22.797 0.2 1 83.19 248 LEU B CA 1
ATOM 4615 C C . LEU B 1 248 ? 0.884 22.922 1.199 1 83.19 248 LEU B C 1
ATOM 4617 O O . LEU B 1 248 ? 1.445 24.016 1.363 1 83.19 248 LEU B O 1
ATOM 4621 N N . SER B 1 249 ? 1.285 21.844 1.721 1 84.31 249 SER B N 1
ATOM 4622 C CA . SER B 1 249 ? 2.375 21.844 2.691 1 84.31 249 SER B CA 1
ATOM 4623 C C . SER B 1 249 ? 3.725 22.031 2.008 1 84.31 249 SER B C 1
ATOM 4625 O O . SER B 1 249 ? 4.734 22.281 2.674 1 84.31 249 SER B O 1
ATOM 4627 N N . PHE B 1 250 ? 3.693 21.969 0.759 1 88.12 250 PHE B N 1
ATOM 4628 C CA . PHE B 1 250 ? 4.93 22.109 -0.001 1 88.12 250 PHE B CA 1
ATOM 4629 C C . PHE B 1 250 ? 5.566 23.469 0.271 1 88.12 250 PHE B C 1
ATOM 4631 O O . PHE B 1 250 ? 6.793 23.594 0.261 1 88.12 250 PHE B O 1
ATOM 4638 N N . TYR B 1 251 ? 4.758 24.469 0.502 1 88.69 251 TYR B N 1
ATOM 4639 C CA . TYR B 1 251 ? 5.262 25.812 0.787 1 88.69 251 TYR B CA 1
ATOM 4640 C C . TYR B 1 251 ? 6.246 25.781 1.951 1 88.69 251 TYR B C 1
ATOM 4642 O O . TYR B 1 251 ? 7.363 26.297 1.841 1 88.69 251 TYR B O 1
ATOM 4650 N N . LYS B 1 252 ? 5.828 25.125 3.02 1 86.19 252 LYS B N 1
ATOM 4651 C CA . LYS B 1 252 ? 6.695 24.984 4.184 1 86.19 252 LYS B CA 1
ATOM 4652 C C . LYS B 1 252 ? 7.98 24.25 3.828 1 86.19 252 LYS B C 1
ATOM 4654 O O . LYS B 1 252 ? 9.07 24.656 4.238 1 86.19 252 LYS B O 1
ATOM 4659 N N . GLU B 1 253 ? 7.867 23.219 3.078 1 83.69 253 GLU B N 1
ATOM 4660 C CA . GLU B 1 253 ? 9.023 22.406 2.709 1 83.69 253 GLU B CA 1
ATOM 4661 C C . GLU B 1 253 ? 10 23.188 1.839 1 83.69 253 GLU B C 1
ATOM 4663 O O . GLU B 1 253 ? 11.211 23.047 1.976 1 83.69 253 GLU B O 1
ATOM 4668 N N . MET B 1 254 ? 9.438 23.938 0.981 1 83.81 254 MET B N 1
ATOM 4669 C CA . MET B 1 254 ? 10.25 24.797 0.125 1 83.81 254 MET B CA 1
ATOM 4670 C C . MET B 1 254 ? 11.016 25.828 0.952 1 83.81 254 MET B C 1
ATOM 4672 O O . MET B 1 254 ? 12.211 26.031 0.746 1 83.81 254 MET B O 1
ATOM 4676 N N . LEU B 1 255 ? 10.367 26.438 1.893 1 85.19 255 LEU B N 1
ATOM 4677 C CA . LEU B 1 255 ? 11 27.438 2.76 1 85.19 255 LEU B CA 1
ATOM 4678 C C . LEU B 1 255 ? 12.125 26.797 3.57 1 85.19 255 LEU B C 1
ATOM 4680 O O . LEU B 1 255 ? 13.164 27.422 3.791 1 85.19 255 LEU B O 1
ATOM 4684 N N . ASP B 1 256 ? 11.898 25.547 3.939 1 83.75 256 ASP B N 1
ATOM 4685 C CA . ASP B 1 256 ? 12.859 24.844 4.789 1 83.75 256 ASP B CA 1
ATOM 4686 C C . ASP B 1 256 ? 13.969 24.203 3.955 1 83.75 256 ASP B C 1
ATOM 4688 O O . ASP B 1 256 ? 14.93 23.656 4.504 1 83.75 256 ASP B O 1
ATOM 4692 N N . GLY B 1 257 ? 13.852 24.234 2.658 1 80.94 257 GLY B N 1
ATOM 4693 C CA . GLY B 1 257 ? 14.852 23.641 1.782 1 80.94 257 GLY B CA 1
ATOM 4694 C C . GLY B 1 257 ? 14.789 22.141 1.742 1 80.94 257 GLY B C 1
ATOM 4695 O O . GLY B 1 257 ? 15.781 21.469 1.438 1 80.94 257 GLY B O 1
ATOM 4696 N N . GLU B 1 258 ? 13.648 21.594 2.115 1 78.62 258 GLU B N 1
ATOM 4697 C CA . GLU B 1 258 ? 13.477 20.141 2.102 1 78.62 258 GLU B CA 1
ATOM 4698 C C . GLU B 1 258 ? 13.297 19.609 0.678 1 78.62 258 GLU B C 1
ATOM 4700 O O . GLU B 1 258 ? 12.531 20.188 -0.103 1 78.62 258 GLU B O 1
ATOM 4705 N N . THR B 1 259 ? 14.047 18.562 0.348 1 81.19 259 THR B N 1
ATOM 4706 C CA . THR B 1 259 ? 13.938 18.016 -1.001 1 81.19 259 THR B CA 1
ATOM 4707 C C . THR B 1 259 ? 13.578 16.531 -0.96 1 81.19 259 THR B C 1
ATOM 4709 O O . THR B 1 259 ? 13.477 15.883 -2.004 1 81.19 259 THR B O 1
ATOM 4712 N N . ASP B 1 260 ? 13.391 16.031 0.229 1 79.56 260 ASP B N 1
ATOM 4713 C CA . ASP B 1 260 ? 13.023 14.625 0.386 1 79.56 260 ASP B CA 1
ATOM 4714 C C . ASP B 1 260 ? 11.508 14.469 0.499 1 79.56 260 ASP B C 1
ATOM 4716 O O . ASP B 1 260 ? 11.016 13.75 1.371 1 79.56 260 ASP B O 1
ATOM 4720 N N . ASN B 1 261 ? 10.828 15.227 -0.322 1 84.94 261 ASN B N 1
ATOM 4721 C CA . ASN B 1 261 ? 9.367 15.164 -0.328 1 84.94 261 ASN B CA 1
ATOM 4722 C C . ASN B 1 261 ? 8.836 14.664 -1.667 1 84.94 261 ASN B C 1
ATOM 4724 O O . ASN B 1 261 ? 9.602 14.453 -2.607 1 84.94 261 ASN B O 1
ATOM 4728 N N . TYR B 1 262 ? 7.633 14.438 -1.673 1 88.19 262 TYR B N 1
ATOM 4729 C CA . TYR B 1 262 ? 6.996 13.82 -2.828 1 88.19 262 TYR B CA 1
ATOM 4730 C C . TYR B 1 262 ? 7.203 14.656 -4.082 1 88.19 262 TYR B C 1
ATOM 4732 O O . TYR B 1 262 ? 7.477 14.117 -5.16 1 88.19 262 TYR B O 1
ATOM 4740 N N . VAL B 1 263 ? 7.078 15.984 -4.004 1 91.56 263 VAL B N 1
ATOM 4741 C CA . VAL B 1 263 ? 7.191 16.875 -5.152 1 91.56 263 VAL B CA 1
ATOM 4742 C C . VAL B 1 263 ? 8.586 16.766 -5.758 1 91.56 263 VAL B C 1
ATOM 4744 O O . VAL B 1 263 ? 8.734 16.609 -6.969 1 91.56 263 VAL B O 1
ATOM 4747 N N . HIS B 1 264 ? 9.57 16.781 -4.934 1 90.12 264 HIS B N 1
ATOM 4748 C CA . HIS B 1 264 ? 10.938 16.703 -5.422 1 90.12 264 HIS B CA 1
ATOM 4749 C C . HIS B 1 264 ? 11.266 15.312 -5.949 1 90.12 264 HIS B C 1
ATOM 4751 O O . HIS B 1 264 ? 11.984 15.164 -6.938 1 90.12 264 HIS B O 1
ATOM 4757 N N . LEU B 1 265 ? 10.773 14.32 -5.25 1 90 265 LEU B N 1
ATOM 4758 C CA . LEU B 1 265 ? 11 12.961 -5.715 1 90 265 LEU B CA 1
ATOM 4759 C C . LEU B 1 265 ? 10.375 12.742 -7.09 1 90 265 LEU B C 1
ATOM 4761 O O . LEU B 1 265 ? 11.008 12.172 -7.98 1 90 265 LEU B O 1
ATOM 4765 N N . ARG B 1 266 ? 9.227 13.188 -7.207 1 93 266 ARG B N 1
ATOM 4766 C CA . ARG B 1 266 ? 8.555 13.047 -8.492 1 93 266 ARG B CA 1
ATOM 4767 C C . ARG B 1 266 ? 9.234 13.883 -9.57 1 93 266 ARG B C 1
ATOM 4769 O O . ARG B 1 266 ? 9.352 13.453 -10.719 1 93 266 ARG B O 1
ATOM 4776 N N . ALA B 1 267 ? 9.633 15.094 -9.188 1 93.5 267 ALA B N 1
ATOM 4777 C CA . ALA B 1 267 ? 10.367 15.938 -10.117 1 93.5 267 ALA B CA 1
ATOM 4778 C C . ALA B 1 267 ? 11.617 15.234 -10.641 1 93.5 267 ALA B C 1
ATOM 4780 O O . ALA B 1 267 ? 11.867 15.219 -11.844 1 93.5 267 ALA B O 1
ATOM 4781 N N . ALA B 1 268 ? 12.375 14.641 -9.711 1 91.25 268 ALA B N 1
ATOM 4782 C CA . ALA B 1 268 ? 13.586 13.922 -10.078 1 91.25 268 ALA B CA 1
ATOM 4783 C C . ALA B 1 268 ? 13.258 12.703 -10.945 1 91.25 268 ALA B C 1
ATOM 4785 O O . ALA B 1 268 ? 13.914 12.477 -11.969 1 91.25 268 ALA B O 1
ATOM 4786 N N . ALA B 1 269 ? 12.273 12 -10.586 1 92 269 ALA B N 1
ATOM 4787 C CA . ALA B 1 269 ? 11.914 10.766 -11.281 1 92 269 ALA B CA 1
ATOM 4788 C C . ALA B 1 269 ? 11.391 11.062 -12.688 1 92 269 ALA B C 1
ATOM 4790 O O . ALA B 1 269 ? 11.586 10.266 -13.602 1 92 269 ALA B O 1
ATOM 4791 N N . GLU B 1 270 ? 10.758 12.195 -12.875 1 93.75 270 GLU B N 1
ATOM 4792 C CA . GLU B 1 270 ? 10.102 12.508 -14.148 1 93.75 270 GLU B CA 1
ATOM 4793 C C . GLU B 1 270 ? 10.906 13.539 -14.938 1 93.75 270 GLU B C 1
ATOM 4795 O O . GLU B 1 270 ? 10.469 13.977 -16 1 93.75 270 GLU B O 1
ATOM 4800 N N . ASP B 1 271 ? 11.969 13.93 -14.438 1 93.88 271 ASP B N 1
ATOM 4801 C CA . ASP B 1 271 ? 12.844 14.914 -15.07 1 93.88 271 ASP B CA 1
ATOM 4802 C C . ASP B 1 271 ? 12.094 16.203 -15.359 1 93.88 271 ASP B C 1
ATOM 4804 O O . ASP B 1 271 ? 12.086 16.688 -16.5 1 93.88 271 ASP B O 1
ATOM 4808 N N . LYS B 1 272 ? 11.461 16.688 -14.32 1 95.31 272 LYS B N 1
ATOM 4809 C CA . LYS B 1 272 ? 10.711 17.938 -14.375 1 95.31 272 LYS B CA 1
ATOM 4810 C C . LYS B 1 272 ? 11.117 18.859 -13.227 1 95.31 272 LYS B C 1
ATOM 4812 O O . LYS B 1 272 ? 11.852 18.453 -12.32 1 95.31 272 LYS B O 1
ATOM 4817 N N . ASP B 1 273 ? 10.727 20.094 -13.367 1 93.44 273 ASP B N 1
ATOM 4818 C CA . ASP B 1 273 ? 10.93 21.016 -12.258 1 93.44 273 ASP B CA 1
ATOM 4819 C C . ASP B 1 273 ? 9.828 20.875 -11.211 1 93.44 273 ASP B C 1
ATOM 4821 O O . ASP B 1 273 ? 8.688 20.562 -11.547 1 93.44 273 ASP B O 1
ATOM 4825 N N . PRO B 1 274 ? 10.078 21.125 -9.953 1 92.06 274 PRO B N 1
ATOM 4826 C CA . PRO B 1 274 ? 9.117 20.953 -8.859 1 92.06 274 PRO B CA 1
ATOM 4827 C C . PRO B 1 274 ? 7.832 21.75 -9.07 1 92.06 274 PRO B C 1
ATOM 4829 O O . PRO B 1 274 ? 6.746 21.281 -8.734 1 92.06 274 PRO B O 1
ATOM 4832 N N . LEU B 1 275 ? 7.914 22.922 -9.641 1 92.19 275 LEU B N 1
ATOM 4833 C CA . LEU B 1 275 ? 6.719 23.734 -9.828 1 92.19 275 LEU B CA 1
ATOM 4834 C C . LEU B 1 275 ? 5.797 23.109 -10.867 1 92.19 275 LEU B C 1
ATOM 4836 O O . LEU B 1 275 ? 4.57 23.203 -10.758 1 92.19 275 LEU B O 1
ATOM 4840 N N . THR B 1 276 ? 6.391 22.516 -11.859 1 94.94 276 THR B N 1
ATOM 4841 C CA . THR B 1 276 ? 5.598 21.766 -12.828 1 94.94 276 THR B CA 1
ATOM 4842 C C . THR B 1 276 ? 4.852 20.625 -12.156 1 94.94 276 THR B C 1
ATOM 4844 O O . THR B 1 276 ? 3.674 20.391 -12.43 1 94.94 276 THR B O 1
ATOM 4847 N N . ILE B 1 277 ? 5.551 19.953 -11.258 1 94.75 277 ILE B N 1
ATOM 4848 C CA . ILE B 1 277 ? 4.945 18.844 -10.539 1 94.75 277 ILE B CA 1
ATOM 4849 C C . ILE B 1 277 ? 3.771 19.344 -9.703 1 94.75 277 ILE B C 1
ATOM 4851 O O . ILE B 1 277 ? 2.709 18.719 -9.672 1 94.75 277 ILE B O 1
ATOM 4855 N N . ILE B 1 278 ? 3.908 20.484 -9.047 1 94.94 278 ILE B N 1
ATOM 4856 C CA . ILE B 1 278 ? 2.84 21.031 -8.211 1 94.94 278 ILE B CA 1
ATOM 4857 C C . ILE B 1 278 ? 1.63 21.359 -9.086 1 94.94 278 ILE B C 1
ATOM 4859 O O . ILE B 1 278 ? 0.487 21.125 -8.688 1 94.94 278 ILE B O 1
ATOM 4863 N N . ARG B 1 279 ? 1.857 21.906 -10.227 1 95.31 279 ARG B N 1
ATOM 4864 C CA . ARG B 1 279 ? 0.762 22.219 -11.133 1 95.31 279 ARG B CA 1
ATOM 4865 C C . ARG B 1 279 ? 0.039 20.953 -11.586 1 95.31 279 ARG B C 1
ATOM 4867 O O . ARG B 1 279 ? -1.191 20.938 -11.664 1 95.31 279 ARG B O 1
ATOM 4874 N N . GLU B 1 280 ? 0.783 19.969 -11.875 1 95.5 280 GLU B N 1
ATOM 4875 C CA . GLU B 1 280 ? 0.182 18.703 -12.273 1 95.5 280 GLU B CA 1
ATOM 4876 C C . GLU B 1 280 ? -0.604 18.078 -11.117 1 95.5 280 GLU B C 1
ATOM 4878 O O . GLU B 1 280 ? -1.68 17.516 -11.328 1 95.5 280 GLU B O 1
ATOM 4883 N N . LEU B 1 281 ? -0.048 18.188 -9.945 1 94.81 281 LEU B N 1
ATOM 4884 C CA . LEU B 1 281 ? -0.739 17.672 -8.773 1 94.81 281 LEU B CA 1
ATOM 4885 C C . LEU B 1 281 ? -2.053 18.406 -8.539 1 94.81 281 LEU B C 1
ATOM 4887 O O . LEU B 1 281 ? -3.037 17.812 -8.102 1 94.81 281 LEU B O 1
ATOM 4891 N N . VAL B 1 282 ? -2.057 19.703 -8.812 1 95.56 282 VAL B N 1
ATOM 4892 C CA . VAL B 1 282 ? -3.293 20.469 -8.719 1 95.56 282 VAL B CA 1
ATOM 4893 C C . VAL B 1 282 ? -4.34 19.891 -9.656 1 95.56 282 VAL B C 1
ATOM 4895 O O . VAL B 1 282 ? -5.477 19.625 -9.25 1 95.56 282 VAL B O 1
ATOM 4898 N N . GLU B 1 283 ? -3.951 19.641 -10.867 1 96.44 283 GLU B N 1
ATOM 4899 C CA . GLU B 1 283 ? -4.875 19.078 -11.844 1 96.44 283 GLU B CA 1
ATOM 4900 C C . GLU B 1 283 ? -5.34 17.688 -11.43 1 96.44 283 GLU B C 1
ATOM 4902 O O . GLU B 1 283 ? -6.531 17.375 -11.5 1 96.44 283 GLU B O 1
ATOM 4907 N N . GLU B 1 284 ? -4.414 16.891 -11.008 1 94.81 284 GLU B N 1
ATOM 4908 C CA . GLU B 1 284 ? -4.727 15.531 -10.57 1 94.81 284 GLU B CA 1
ATOM 4909 C C . GLU B 1 284 ? -5.695 15.547 -9.391 1 94.81 284 GLU B C 1
ATOM 4911 O O . GLU B 1 284 ? -6.621 14.734 -9.328 1 94.81 284 GLU B O 1
ATOM 4916 N N . THR B 1 285 ? -5.469 16.469 -8.5 1 96.31 285 THR B N 1
ATOM 4917 C CA . THR B 1 285 ? -6.305 16.578 -7.309 1 96.31 285 THR B CA 1
ATOM 4918 C C . THR B 1 285 ? -7.715 17.016 -7.68 1 96.31 285 THR B C 1
ATOM 4920 O O . THR B 1 285 ? -8.695 16.453 -7.199 1 96.31 285 THR B O 1
ATOM 4923 N N . LEU B 1 286 ? -7.832 18 -8.531 1 97 286 LEU B N 1
ATOM 4924 C CA . LEU B 1 286 ? -9.141 18.5 -8.938 1 97 286 LEU B CA 1
ATOM 4925 C C . LEU B 1 286 ? -9.922 17.438 -9.703 1 97 286 LEU B C 1
ATOM 4927 O O . LEU B 1 286 ? -11.125 17.266 -9.492 1 97 286 LEU B O 1
ATOM 4931 N N . ASP B 1 287 ? -9.234 16.703 -10.555 1 96.25 287 ASP B N 1
ATOM 4932 C CA . ASP B 1 287 ? -9.867 15.586 -11.258 1 96.25 287 ASP B CA 1
ATOM 4933 C C . ASP B 1 287 ? -10.367 14.531 -10.273 1 96.25 287 ASP B C 1
ATOM 4935 O O . ASP B 1 287 ? -11.477 14.008 -10.422 1 96.25 287 ASP B O 1
ATOM 4939 N N . ASN B 1 288 ? -9.562 14.258 -9.359 1 96.19 288 ASN B N 1
ATOM 4940 C CA . ASN B 1 288 ? -9.922 13.266 -8.352 1 96.19 288 ASN B CA 1
ATOM 4941 C C . ASN B 1 288 ? -11.117 13.719 -7.52 1 96.19 288 ASN B C 1
ATOM 4943 O O . ASN B 1 288 ? -11.977 12.906 -7.168 1 96.19 288 ASN B O 1
ATOM 4947 N N . VAL B 1 289 ? -11.148 14.961 -7.176 1 96.56 289 VAL B N 1
ATOM 4948 C CA . VAL B 1 289 ? -12.289 15.5 -6.434 1 96.56 289 VAL B CA 1
ATOM 4949 C C . VAL B 1 289 ? -13.57 15.32 -7.246 1 96.56 289 VAL B C 1
ATOM 4951 O O . VAL B 1 289 ? -14.594 14.906 -6.703 1 96.56 289 VAL B O 1
ATOM 4954 N N . ARG B 1 290 ? -13.523 15.578 -8.477 1 95.94 290 ARG B N 1
ATOM 4955 C CA . ARG B 1 290 ? -14.688 15.383 -9.336 1 95.94 290 ARG B CA 1
ATOM 4956 C C . ARG B 1 290 ? -15.109 13.914 -9.359 1 95.94 290 ARG B C 1
ATOM 4958 O O . ARG B 1 290 ? -16.312 13.609 -9.344 1 95.94 290 ARG B O 1
ATOM 4965 N N . ASP B 1 291 ? -14.172 13.086 -9.414 1 94.69 291 ASP B N 1
ATOM 4966 C CA . ASP B 1 291 ? -14.469 11.656 -9.398 1 94.69 291 ASP B CA 1
ATOM 4967 C C . ASP B 1 291 ? -15.148 11.25 -8.094 1 94.69 291 ASP B C 1
ATOM 4969 O O . ASP B 1 291 ? -16.125 10.492 -8.102 1 94.69 291 ASP B O 1
ATOM 4973 N N . ILE B 1 292 ? -14.617 11.727 -7 1 96.31 292 ILE B N 1
ATOM 4974 C CA . ILE B 1 292 ? -15.211 11.422 -5.703 1 96.31 292 ILE B CA 1
ATOM 4975 C C . ILE B 1 292 ? -16.656 11.922 -5.664 1 96.31 292 ILE B C 1
ATOM 4977 O O . ILE B 1 292 ? -17.562 11.188 -5.258 1 96.31 292 ILE B O 1
ATOM 4981 N N . GLU B 1 293 ? -16.859 13.133 -6.113 1 96.25 293 GLU B N 1
ATOM 4982 C CA . GLU B 1 293 ? -18.203 13.703 -6.125 1 96.25 293 GLU B CA 1
ATOM 4983 C C . GLU B 1 293 ? -19.141 12.859 -6.98 1 96.25 293 GLU B C 1
ATOM 4985 O O . GLU B 1 293 ? -20.297 12.648 -6.605 1 96.25 293 GLU B O 1
ATOM 4990 N N . ARG B 1 294 ? -18.656 12.414 -8.062 1 94.88 294 ARG B N 1
ATOM 4991 C CA . ARG B 1 294 ? -19.453 11.57 -8.93 1 94.88 294 ARG B CA 1
ATOM 4992 C C . ARG B 1 294 ? -19.781 10.242 -8.258 1 94.88 294 ARG B C 1
ATOM 4994 O O . ARG B 1 294 ? -20.922 9.773 -8.312 1 94.88 294 ARG B O 1
ATOM 5001 N N . LEU B 1 295 ? -18.891 9.656 -7.594 1 93.56 295 LEU B N 1
ATOM 5002 C CA . LEU B 1 295 ? -19.047 8.344 -6.984 1 93.56 295 LEU B CA 1
ATOM 5003 C C . LEU B 1 295 ? -20.062 8.383 -5.848 1 93.56 295 LEU B C 1
ATOM 5005 O O . LEU B 1 295 ? -20.766 7.398 -5.598 1 93.56 295 LEU B O 1
ATOM 5009 N N . VAL B 1 296 ? -20.156 9.508 -5.211 1 95.75 296 VAL B N 1
ATOM 5010 C CA . VAL B 1 296 ? -21 9.555 -4.016 1 95.75 296 VAL B CA 1
ATOM 5011 C C . VAL B 1 296 ? -22.297 10.281 -4.328 1 95.75 296 VAL B C 1
ATOM 5013 O O . VAL B 1 296 ? -23.125 10.516 -3.436 1 95.75 296 VAL B O 1
ATOM 5016 N N . SER B 1 297 ? -22.5 10.617 -5.551 1 94.62 297 SER B N 1
ATOM 5017 C CA . SER B 1 297 ? -23.625 11.484 -5.938 1 94.62 297 SER B CA 1
ATOM 5018 C C . SER B 1 297 ? -24.953 10.844 -5.586 1 94.62 297 SER B C 1
ATOM 5020 O O . SER B 1 297 ? -25.938 11.547 -5.309 1 94.62 297 SER B O 1
ATOM 5022 N N . SER B 1 298 ? -25.094 9.5 -5.566 1 92.81 298 SER B N 1
ATOM 5023 C CA . SER B 1 298 ? -26.359 8.82 -5.316 1 92.81 298 SER B CA 1
ATOM 5024 C C . SER B 1 298 ? -26.547 8.531 -3.828 1 92.81 298 SER B C 1
ATOM 5026 O O . SER B 1 298 ? -27.562 7.965 -3.426 1 92.81 298 SER B O 1
ATOM 5028 N N . ASP B 1 299 ? -25.609 8.852 -3.037 1 94.44 299 ASP B N 1
ATOM 5029 C CA . ASP B 1 299 ? -25.641 8.617 -1.597 1 94.44 299 ASP B CA 1
ATOM 5030 C C . ASP B 1 299 ? -25.375 9.906 -0.823 1 94.44 299 ASP B C 1
ATOM 5032 O O . ASP B 1 299 ? -24.219 10.242 -0.531 1 94.44 299 ASP B O 1
ATOM 5036 N N . ALA B 1 300 ? -26.406 10.57 -0.407 1 95.25 300 ALA B N 1
ATOM 5037 C CA . ALA B 1 300 ? -26.328 11.906 0.182 1 95.25 300 ALA B CA 1
ATOM 5038 C C . ALA B 1 300 ? -25.484 11.898 1.447 1 95.25 300 ALA B C 1
ATOM 5040 O O . ALA B 1 300 ? -24.75 12.859 1.714 1 95.25 300 ALA B O 1
ATOM 5041 N N . GLU B 1 301 ? -25.594 10.906 2.205 1 94.5 301 GLU B N 1
ATOM 5042 C CA . GLU B 1 301 ? -24.828 10.844 3.439 1 94.5 301 GLU B CA 1
ATOM 5043 C C . GLU B 1 301 ? -23.328 10.719 3.148 1 94.5 301 GLU B C 1
ATOM 5045 O O . GLU B 1 301 ? -22.516 11.406 3.758 1 94.5 301 GLU B O 1
ATOM 5050 N N . LEU B 1 302 ? -22.984 9.828 2.273 1 94.75 302 LEU B N 1
ATOM 5051 C CA . LEU B 1 302 ? -21.594 9.664 1.873 1 94.75 302 LEU B CA 1
ATOM 5052 C C . LEU B 1 302 ? -21.062 10.953 1.262 1 94.75 302 LEU B C 1
ATOM 5054 O O . LEU B 1 302 ? -19.906 11.32 1.49 1 94.75 302 LEU B O 1
ATOM 5058 N N . ALA B 1 303 ? -21.891 11.578 0.501 1 96.38 303 ALA B N 1
ATOM 5059 C CA . ALA B 1 303 ? -21.5 12.844 -0.111 1 96.38 303 ALA B CA 1
ATOM 5060 C C . ALA B 1 303 ? -21.156 13.883 0.953 1 96.38 303 ALA B C 1
ATOM 5062 O O . ALA B 1 303 ? -20.172 14.617 0.823 1 96.38 303 ALA B O 1
ATOM 5063 N N . ARG B 1 304 ? -21.922 13.945 1.953 1 95.81 304 ARG B N 1
ATOM 5064 C CA . ARG B 1 304 ? -21.688 14.898 3.033 1 95.81 304 ARG B CA 1
ATOM 5065 C C . ARG B 1 304 ? -20.375 14.594 3.762 1 95.81 304 ARG B C 1
ATOM 5067 O O . ARG B 1 304 ? -19.609 15.508 4.066 1 95.81 304 ARG B O 1
ATOM 5074 N N . ILE B 1 305 ? -20.141 13.352 4.02 1 96.31 305 ILE B N 1
ATOM 5075 C CA . ILE B 1 305 ? -18.922 12.938 4.703 1 96.31 305 ILE B CA 1
ATOM 5076 C C . ILE B 1 305 ? -17.703 13.312 3.855 1 96.31 305 ILE B C 1
ATOM 5078 O O . ILE B 1 305 ? -16.75 13.914 4.355 1 96.31 305 ILE B O 1
ATOM 5082 N N . CYS B 1 306 ? -17.766 12.961 2.582 1 95.81 306 CYS B N 1
ATOM 5083 C CA . CYS B 1 306 ? -16.641 13.227 1.688 1 95.81 306 CYS B CA 1
ATOM 5084 C C . CYS B 1 306 ? -16.391 14.727 1.556 1 95.81 306 CYS B C 1
ATOM 5086 O O . CYS B 1 306 ? -15.242 15.172 1.601 1 95.81 306 CYS B O 1
ATOM 5088 N N . ARG B 1 307 ? -17.406 15.469 1.417 1 95.25 307 ARG B N 1
ATOM 5089 C CA . ARG B 1 307 ? -17.266 16.906 1.29 1 95.25 307 ARG B CA 1
ATOM 5090 C C . ARG B 1 307 ? -16.656 17.516 2.555 1 95.25 307 ARG B C 1
ATOM 5092 O O . ARG B 1 307 ? -15.773 18.375 2.48 1 95.25 307 ARG B O 1
ATOM 5099 N N . SER B 1 308 ? -17.172 17.125 3.641 1 95.88 308 SER B N 1
ATOM 5100 C CA . SER B 1 308 ? -16.625 17.594 4.91 1 95.88 308 SER B CA 1
ATOM 5101 C C . SER B 1 308 ? -15.141 17.281 5.027 1 95.88 308 SER B C 1
ATOM 5103 O O . SER B 1 308 ? -14.344 18.125 5.453 1 95.88 308 SER B O 1
ATOM 5105 N N . HIS B 1 309 ? -14.805 16.078 4.691 1 96.69 309 HIS B N 1
ATOM 5106 C CA . HIS B 1 309 ? -13.406 15.641 4.75 1 96.69 309 HIS B CA 1
ATOM 5107 C C . HIS B 1 309 ? -12.539 16.469 3.803 1 96.69 309 HIS B C 1
ATOM 5109 O O . HIS B 1 309 ? -11.461 16.922 4.188 1 96.69 309 HIS B O 1
ATOM 5115 N N . LEU B 1 310 ? -12.977 16.625 2.588 1 95.69 310 LEU B N 1
ATOM 5116 C CA . LEU B 1 310 ? -12.203 17.312 1.555 1 95.69 310 LEU B CA 1
ATOM 5117 C C . LEU B 1 310 ? -11.992 18.781 1.909 1 95.69 310 LEU B C 1
ATOM 5119 O O . LEU B 1 310 ? -10.859 19.266 1.897 1 95.69 310 LEU B O 1
ATOM 5123 N N . MET B 1 311 ? -13.031 19.438 2.316 1 96.31 311 MET B N 1
ATOM 5124 C CA . MET B 1 311 ? -12.945 20.859 2.658 1 96.31 311 MET B CA 1
ATOM 5125 C C . MET B 1 311 ? -12.242 21.047 3.996 1 96.31 311 MET B C 1
ATOM 5127 O O . MET B 1 311 ? -11.484 22 4.164 1 96.31 311 MET B O 1
ATOM 5131 N N . GLY B 1 312 ? -12.531 20.156 4.848 1 97.12 312 GLY B N 1
ATOM 5132 C CA . GLY B 1 312 ? -11.914 20.234 6.16 1 97.12 312 GLY B CA 1
ATOM 5133 C C . GLY B 1 312 ? -10.406 20.062 6.125 1 97.12 312 GLY B C 1
ATOM 5134 O O . GLY B 1 312 ? -9.688 20.703 6.891 1 97.12 312 GLY B O 1
ATOM 5135 N N . TYR B 1 313 ? -9.914 19.203 5.293 1 96.75 313 TYR B N 1
ATOM 5136 C CA . TYR B 1 313 ? -8.477 19 5.18 1 96.75 313 TYR B CA 1
ATOM 5137 C C . TYR B 1 313 ? -7.797 20.266 4.641 1 96.75 313 TYR B C 1
ATOM 5139 O O . TYR B 1 313 ? -6.695 20.609 5.074 1 96.75 313 TYR B O 1
ATOM 5147 N N . VAL B 1 314 ? -8.398 20.891 3.707 1 96.44 314 VAL B N 1
ATOM 5148 C CA . VAL B 1 314 ? -7.867 22.141 3.203 1 96.44 314 VAL B CA 1
ATOM 5149 C C . VAL B 1 314 ? -7.816 23.172 4.336 1 96.44 314 VAL B C 1
ATOM 5151 O O . VAL B 1 314 ? -6.805 23.859 4.516 1 96.44 314 VAL B O 1
ATOM 5154 N N . GLU B 1 315 ? -8.867 23.25 5.062 1 96.44 315 GLU B N 1
ATOM 5155 C CA . GLU B 1 315 ? -8.906 24.172 6.195 1 96.44 315 GLU B CA 1
ATOM 5156 C C . GLU B 1 315 ? -7.773 23.875 7.18 1 96.44 315 GLU B C 1
ATOM 5158 O O . GLU B 1 315 ? -7.113 24.797 7.66 1 96.44 315 GLU B O 1
ATOM 5163 N N . PHE B 1 316 ? -7.621 22.641 7.449 1 96.31 316 PHE B N 1
ATOM 5164 C CA . PHE B 1 316 ? -6.539 22.234 8.336 1 96.31 316 PHE B CA 1
ATOM 5165 C C . PHE B 1 316 ? -5.207 22.797 7.859 1 96.31 316 PHE B C 1
ATOM 5167 O O . PHE B 1 316 ? -4.473 23.406 8.641 1 96.31 316 PHE B O 1
ATOM 5174 N N . THR B 1 317 ? -4.887 22.625 6.613 1 94.31 317 THR B N 1
ATOM 5175 C CA . THR B 1 317 ? -3.594 23.031 6.07 1 94.31 317 THR B CA 1
ATOM 5176 C C . THR B 1 317 ? -3.447 24.547 6.125 1 94.31 317 THR B C 1
ATOM 5178 O O . THR B 1 317 ? -2.354 25.062 6.363 1 94.31 317 THR B O 1
ATOM 5181 N N . LEU B 1 318 ? -4.504 25.219 5.945 1 93.5 318 LEU B N 1
ATOM 5182 C CA . LEU B 1 318 ? -4.488 26.688 5.949 1 93.5 318 LEU B CA 1
ATOM 5183 C C . LEU B 1 318 ? -4.379 27.219 7.371 1 93.5 318 LEU B C 1
ATOM 5185 O O . LEU B 1 318 ? -3.77 28.266 7.598 1 93.5 318 LEU B O 1
ATOM 5189 N N . ARG B 1 319 ? -4.938 26.484 8.227 1 91.75 319 ARG B N 1
ATOM 5190 C CA . ARG B 1 319 ? -5.074 26.953 9.609 1 91.75 319 ARG B CA 1
ATOM 5191 C C . ARG B 1 319 ? -3.834 26.609 10.422 1 91.75 319 ARG B C 1
ATOM 5193 O O . ARG B 1 319 ? -3.414 27.391 11.281 1 91.75 319 ARG B O 1
ATOM 5200 N N . ALA B 1 320 ? -3.344 25.453 10.258 1 91.5 320 ALA B N 1
ATOM 5201 C CA . ALA B 1 320 ? -2.223 24.984 11.07 1 91.5 320 ALA B CA 1
ATOM 5202 C C . ALA B 1 320 ? -0.993 25.875 10.859 1 91.5 320 ALA B C 1
ATOM 5204 O O . ALA B 1 320 ? -0.534 26.047 9.734 1 91.5 320 ALA B O 1
ATOM 5205 N N . LYS B 1 321 ? -0.366 26.359 11.898 1 90.5 321 LYS B N 1
ATOM 5206 C CA . LYS B 1 321 ? 0.784 27.25 11.852 1 90.5 321 LYS B CA 1
ATOM 5207 C C . LYS B 1 321 ? 1.998 26.562 11.242 1 90.5 321 LYS B C 1
ATOM 5209 O O . LYS B 1 321 ? 2.844 27.203 10.617 1 90.5 321 LYS B O 1
ATOM 5214 N N . ARG B 1 322 ? 1.936 25.328 11.398 1 87.19 322 ARG B N 1
ATOM 5215 C CA . ARG B 1 322 ? 3.039 24.484 10.93 1 87.19 322 ARG B CA 1
ATOM 5216 C C . ARG B 1 322 ? 3.291 24.703 9.438 1 87.19 322 ARG B C 1
ATOM 5218 O O . ARG B 1 322 ? 4.438 24.672 8.984 1 87.19 322 ARG B O 1
ATOM 5225 N N . TYR B 1 323 ? 2.295 25.031 8.664 1 89.94 323 TYR B N 1
ATOM 5226 C CA . TYR B 1 323 ? 2.432 25.031 7.215 1 89.94 323 TYR B CA 1
ATOM 5227 C C . TYR B 1 323 ? 2.627 26.438 6.68 1 89.94 323 TYR B C 1
ATOM 5229 O O . TYR B 1 323 ? 2.875 26.625 5.488 1 89.94 323 TYR B O 1
ATOM 5237 N N . ARG B 1 324 ? 2.459 27.5 7.508 1 90.31 324 ARG B N 1
ATOM 5238 C CA . ARG B 1 324 ? 2.859 28.875 7.266 1 90.31 324 ARG B CA 1
ATOM 5239 C C . ARG B 1 324 ? 2.102 29.469 6.086 1 90.31 324 ARG B C 1
ATOM 5241 O O . ARG B 1 324 ? 2.58 30.406 5.438 1 90.31 324 ARG B O 1
ATOM 5248 N N . LEU B 1 325 ? 0.978 28.938 5.801 1 92.5 325 LEU B N 1
ATOM 5249 C CA . LEU B 1 325 ? 0.248 29.359 4.613 1 92.5 325 LEU B CA 1
ATOM 5250 C C . LEU B 1 325 ? -0.353 30.75 4.82 1 92.5 325 LEU B C 1
ATOM 5252 O O . LEU B 1 325 ? -0.709 31.422 3.854 1 92.5 325 LEU B O 1
ATOM 5256 N N . ARG B 1 326 ? -0.435 31.141 6.043 1 88.31 326 ARG B N 1
ATOM 5257 C CA . ARG B 1 326 ? -0.901 32.5 6.324 1 88.31 326 ARG B CA 1
ATOM 5258 C C . ARG B 1 326 ? 0.05 33.531 5.738 1 88.31 326 ARG B C 1
ATOM 5260 O O . ARG B 1 326 ? -0.358 34.656 5.438 1 88.31 326 ARG B O 1
ATOM 5267 N N . GLU B 1 327 ? 1.218 33.156 5.578 1 89.31 327 GLU B N 1
ATOM 5268 C CA . GLU B 1 327 ? 2.234 34.031 5.047 1 89.31 327 GLU B CA 1
ATOM 5269 C C . GLU B 1 327 ? 1.981 34.344 3.574 1 89.31 327 GLU B C 1
ATOM 5271 O O . GLU B 1 327 ? 2.525 35.312 3.035 1 89.31 327 GLU B O 1
ATOM 5276 N N . LEU B 1 328 ? 1.264 33.562 2.879 1 90.88 328 LEU B N 1
ATOM 5277 C CA . LEU B 1 328 ? 1.028 33.719 1.45 1 90.88 328 LEU B CA 1
ATOM 5278 C C . LEU B 1 328 ? -0.156 34.656 1.202 1 90.88 328 LEU B C 1
ATOM 5280 O O . LEU B 1 328 ? -0.385 35.094 0.07 1 90.88 328 LEU B O 1
ATOM 5284 N N . ASP B 1 329 ? -0.871 35.094 2.174 1 89 329 ASP B N 1
ATOM 5285 C CA . ASP B 1 329 ? -2.006 36 2.055 1 89 329 ASP B CA 1
ATOM 5286 C C . ASP B 1 329 ? -2.973 35.531 0.969 1 89 329 ASP B C 1
ATOM 5288 O O . ASP B 1 329 ? -3.293 36.281 0.048 1 89 329 ASP B O 1
ATOM 5292 N N . LEU B 1 330 ? -3.307 34.312 0.975 1 91.81 330 LEU B N 1
ATOM 5293 C CA . LEU B 1 330 ? -4.266 33.75 0.032 1 91.81 330 LEU B CA 1
ATOM 5294 C C . LEU B 1 330 ? -5.648 34.344 0.235 1 91.81 330 LEU B C 1
ATOM 5296 O O . LEU B 1 330 ? -6.031 34.688 1.361 1 91.81 330 LEU B O 1
ATOM 5300 N N . GLU B 1 331 ? -6.344 34.594 -0.82 1 87.5 331 GLU B N 1
ATOM 5301 C CA . GLU B 1 331 ? -7.711 35.094 -0.76 1 87.5 331 GLU B CA 1
ATOM 5302 C C . GLU B 1 331 ? -8.711 33.969 -0.544 1 87.5 331 GLU B C 1
ATOM 5304 O O . GLU B 1 331 ? -8.945 33.156 -1.447 1 87.5 331 GLU B O 1
ATOM 5309 N N . ILE B 1 332 ? -9.141 33.812 0.602 1 85.12 332 ILE B N 1
ATOM 5310 C CA . ILE B 1 332 ? -10.031 32.719 0.959 1 85.12 332 ILE B CA 1
ATOM 5311 C C . ILE B 1 332 ? -11.398 33.25 1.347 1 85.12 332 ILE B C 1
ATOM 5313 O O . ILE B 1 332 ? -11.5 34.312 1.958 1 85.12 332 ILE B O 1
#

Foldseek 3Di:
DDPPPPPPPDDDPCVLVLCVCLPPPNNVVVVVVVLVLLLVLVLVLCVLLVFDAPPFDQDPVLLVVLLVVVVVLVDPPDDPVLSVQLSLLLRLLLRFLVVVDDPVLSSLSSNLSSLLSVLLVCLQPCLPLLVCLVVCVPPVDDRPRSSVVVNVVSLVCLVVKAPPVLSVQLSVLVNLQSVLSSVLSVCVVVVNDQAAQVQVVLVVSLSRNLSLLNLQSSLHIPPPDDSPDCLSVVCSVLSSLLSSLPVLLVQLCSVVSHQSHSLNNNCNHHVHDSSVSNSVSSVVNSVSVVVSCVSCVVPVVSNVSSVSNNSRVVNSCCRRVSSVVVVSVHDD/DDPPPPPPPDDDPCVLVLCVCLPPPNNVVVVVVVLVLLLVLVLVLCVLLVFDAPPFDQDPVLLVVLLVVVVVLVDPPDDPVNSVQLSLLLRLLLRFLVVVDDPVLSSLSSNLSSLLSVLLVCLQVCLVLLVCLVVCVPPVDDRPRSSVNVNVVSLVCLVVKAPPVLSVQLSVLVNLQSVLSSVLSVCVVVVNDQAAQVQVVLVVSLSNNLSLLNLQSSLHIPPPDDSPDCLSVVCSVLSSLLSSLPVLLVQVCSVVSHQSHSLNNNCNHHVHDSSVSNSVSSVVNSVSVVVSCVSCVVPVVSNVSSVSNNSRVVNSCCPRVSSVVVVSVHDD

Sequence (664 aa):
MLIEHRITVSAAPDIGHDLVSLRNPGGVIQRSRLLSEIKEIFQTFLTRLDYRPPRTAANAQLRAEITAEVESWNAKLLTPAFVESVIDASCSMAESTYAHLPYKHQLLIATYSLYVLYVDDLGQRNVDALGQIGRWLVAREEVTDPVLKRLVLQFDQMHEYYPTLGADLINASTFEGIIGRYMECAADKTGAVVDSGTTLYAAFLRLKTGFGAASALFNFVRGWRSPDDHRYLQLVPAMEQYFNAINLSFYKEMLDGETDNYVHLRAAAEDKDPLTIIRELVEETLDNVRDIERLVSSDAELARICRSHLMGYVEFTLRAKRYRLRELDLEIMLIEHRITVSAAPDIGHDLVSLRNPGGVIQRSRLLSEIKEIFQTFLTRLDYRPPRTAANAQLRAEITAEVESWNAKLLTPAFVESVIDASCSMAESTYAHLPYKHQLLIATYSLYVLYVDDLGQRNVDALGQIGRWLVAREEVTDPVLKRLVLQFDQMHEYYPTLGADLINASTFEGIIGRYMECAADKTGAVVDSGTTLYAAFLRLKTGFGAASALFNFVRGWRSPDDHRYLQLVPAMEQYFNAINLSFYKEMLDGETDNYVHLRAAAEDKDPLTIIRELVEETLDNVRDIERLVSSDAELARICRSHLMGYVEFTLRAKRYRLRELDLEI

Solvent-accessible surface area (backbone atoms only — not comparable to full-atom values): 35568 Å² total; per-residue (Å²): 135,82,84,80,79,78,79,75,78,75,74,74,80,68,62,76,55,56,69,66,40,33,78,41,81,76,15,48,58,53,45,53,52,49,50,51,50,50,42,50,53,53,47,50,45,42,59,75,64,64,67,62,80,77,78,60,64,86,53,68,67,58,50,52,53,53,49,50,53,58,59,68,58,69,54,81,82,61,50,69,66,55,52,52,40,41,50,48,40,14,43,35,39,19,39,28,29,38,53,88,50,58,65,73,55,26,49,50,48,16,52,50,40,35,47,51,51,46,51,68,58,38,36,80,75,43,45,68,50,43,61,30,48,48,44,22,58,54,64,63,42,82,52,82,43,69,66,59,45,51,49,59,57,52,52,54,51,36,61,78,51,20,40,66,68,47,23,36,46,29,45,51,26,48,52,39,16,46,50,31,43,33,50,52,38,54,34,57,73,64,63,61,75,74,51,67,70,35,46,54,26,30,52,50,45,38,62,22,52,46,36,15,51,27,62,37,44,69,74,56,43,51,77,75,55,61,89,77,62,60,68,65,61,49,46,31,45,57,45,13,47,42,58,55,40,57,56,72,53,46,58,36,34,57,74,70,67,56,60,90,40,57,50,42,38,36,10,43,10,65,75,48,55,47,67,58,41,51,54,49,31,47,53,52,37,54,53,46,51,52,50,51,52,62,68,25,63,89,36,67,68,57,37,51,52,49,49,45,34,58,44,14,44,53,45,23,50,52,64,22,71,77,29,49,43,66,77,60,67,67,90,125,138,82,83,79,79,77,79,76,79,76,74,74,79,68,62,75,53,55,70,66,38,36,79,40,82,74,13,48,58,54,44,53,51,48,48,52,51,50,42,50,53,51,47,48,44,42,59,75,65,62,67,63,82,76,77,61,64,86,54,68,68,57,50,51,53,52,51,50,54,58,59,69,59,68,55,82,81,60,50,68,67,55,51,53,40,41,50,48,38,14,44,34,38,20,38,28,29,38,52,89,51,58,66,73,56,27,50,51,47,17,54,50,39,36,49,52,52,46,52,69,59,37,36,80,76,44,46,67,50,44,62,28,48,49,44,24,57,53,64,61,43,81,52,80,43,68,66,60,44,54,48,60,57,52,50,53,50,37,59,78,51,19,42,67,68,47,22,37,47,30,44,50,28,49,52,39,16,46,49,31,42,32,50,53,38,54,35,58,75,66,64,62,75,74,53,66,69,33,46,54,26,30,53,50,46,38,62,22,51,46,36,15,52,26,62,38,43,67,73,56,42,52,79,75,56,63,89,78,61,58,70,66,61,49,45,30,45,56,45,13,47,43,59,54,41,58,56,72,53,46,57,37,34,56,76,69,66,58,62,91,41,57,51,41,38,37,10,42,9,64,74,48,55,46,67,58,41,50,53,49,32,46,52,53,37,54,52,48,49,52,48,51,52,60,69,25,62,88,35,68,67,56,36,50,53,51,48,45,34,57,45,13,44,53,45,23,52,52,62,21,72,76,27,50,44,66,77,58,66,69,90,124

pLDDT: mean 85.54, std 17.69, range [21.27, 98.38]

Organism: Pycnoporus cinnabarinus (NCBI:txid5643)

InterPro domains:
  IPR008949 Isoprenoid synthase domain superfamily [G3DSA:1.10.600.10] (35-331)
  IPR008949 Isoprenoid synthase domain superfamily [SSF48576] (38-328)
  IPR024652 Trichodiene synthase [PF06330] (78-328)
  IPR024652 Trichodiene synthase [SFLDG01021] (35-330)

Secondary structure (DSSP, 8-state):
--------------TTTTTGGGGSHHHHHHHHHHHHHHHHHHHHHHHHTT-----PPP-HHHHHHHHHHHHHTT-TTS-HHHHHHHHHHHHHHHHHHTTTS-HHHHHHHHHHHHHHHHHHHHTTT-HHHHHHHHHHHHH-PPP--HHHHHHHHHGGGHHHHS-HHHHHHHHHHHHHHHHHHHHHHHHHHHT--PPTT-HHHHHHHHHHHT-HHHHHHTTS-TTSS-TT--GGGGGHHHHHHHHHH--TTHHHHHHHT--SSHHHHHHHHHT--HHHHHHHHHHHHHHHHHHHHHHTTT-HHHHHHHHHHHHHHHHHHHH-GGG-GGGGT---/--------------TTTTTGGGGSHHHHHHHHHHHHHHHHHHHHHHHHTT-----PPP-HHHHHHHHHHHHHTT-TTS-HHHHHHHHHHHHHHHHHHTTTS-HHHHHHHHHHHHHHHHHHHHTTT-HHHHTTHHHHHHH-PPP-SHHHHHHHHHGGGHHHHS-HHHHHHHHHHHHHHHHHHHHHHHHHHHT--PPTT-HHHHHHHHHHHT-HHHHHHTTS-TTSS-TT--GGGGGHHHHHHHHHH--TTHHHHHHHT--SSHHHHHHHHHT--HHHHHHHHHHHHHHHHHHHHHHTTT-HHHHHHHHHHHHHHHHHHHH-GGG-GGGGT---